Protein AF-A0A838DZI4-F1 (afdb_monomer)

Solvent-accessible surface area (backbone atoms only — not comparable to full-atom values): 20594 Å² total; per-residue (Å²): 76,39,41,30,38,40,32,29,62,56,14,40,39,56,74,72,47,33,48,39,33,42,36,39,71,96,59,41,34,38,38,40,37,38,82,97,44,80,75,44,76,45,81,45,95,64,87,62,48,40,52,80,73,45,68,93,47,74,68,30,67,63,47,34,78,58,47,61,82,42,31,46,39,81,50,46,47,38,35,28,50,74,47,80,46,75,44,57,50,98,85,65,49,77,34,30,42,37,38,37,37,38,62,38,35,30,81,88,79,46,58,51,88,63,68,49,73,48,74,47,67,38,90,96,25,61,68,53,33,47,53,52,50,55,52,43,50,73,70,68,54,82,87,72,82,76,52,72,67,54,46,43,27,64,77,64,67,50,65,79,66,46,70,70,71,65,65,42,50,85,52,66,52,73,42,35,24,38,60,48,52,41,54,36,46,49,49,29,49,51,48,23,57,71,21,44,60,40,36,52,68,62,60,33,72,60,27,48,48,48,25,49,50,25,44,51,48,46,48,49,52,47,65,73,28,65,45,22,41,23,66,56,50,41,49,56,50,46,52,52,45,49,50,57,55,52,62,52,40,65,36,51,53,38,46,51,52,64,72,44,37,67,68,71,37,65,87,47,58,69,70,61,42,57,71,44,46,68,55,54,53,51,46,61,66,48,35,60,60,36,40,53,55,37,26,52,51,58,74,24,71,68,41,50,50,51,54,52,56,49,53,49,39,67,76,41,67,74,76,42,59,70,64,23,93,46,16,77,39,38,23,48,61,58,49,49,58,47,50,55,51,37,49,49,52,37,53,56,53,55,70,68,60,58,96,88,55,55,70,66,58,56,52,50,44,53,51,42,49,50,53,39,49,49,50,46,50,38,64,58,48,102

Mean predicted aligned error: 7.27 Å

Structure (mmCIF, N/CA/C/O backbone):
data_AF-A0A838DZI4-F1
#
_entry.id   AF-A0A838DZI4-F1
#
loop_
_atom_site.group_PDB
_atom_site.id
_atom_site.type_symbol
_atom_site.label_atom_id
_atom_site.label_alt_id
_atom_site.label_comp_id
_atom_site.label_asym_id
_atom_site.label_entity_id
_atom_site.label_seq_id
_atom_site.pdbx_PDB_ins_code
_atom_site.Cartn_x
_atom_site.Cartn_y
_atom_site.Cartn_z
_atom_site.occupancy
_atom_site.B_iso_or_equiv
_atom_site.auth_seq_id
_atom_site.auth_comp_id
_atom_site.auth_asym_id
_atom_site.auth_atom_id
_atom_site.pdbx_PDB_model_num
ATOM 1 N N . MET A 1 1 ? -12.499 13.311 26.394 1.00 89.25 1 MET A N 1
ATOM 2 C CA . MET A 1 1 ? -12.564 12.079 25.591 1.00 89.25 1 MET A CA 1
ATOM 3 C C . MET A 1 1 ? -11.652 12.233 24.392 1.00 89.25 1 MET A C 1
ATOM 5 O O . MET A 1 1 ? -11.759 13.245 23.703 1.00 89.25 1 MET A O 1
ATOM 9 N N . THR A 1 2 ? -10.781 11.261 24.143 1.00 92.31 2 THR A N 1
ATOM 10 C CA . THR A 1 2 ? -9.953 11.207 22.931 1.00 92.31 2 THR A CA 1
ATOM 11 C C . THR A 1 2 ? -10.476 10.106 22.015 1.00 92.31 2 THR A C 1
ATOM 13 O O . THR A 1 2 ? -10.763 8.996 22.464 1.00 92.31 2 THR A O 1
ATOM 16 N N . ARG A 1 3 ? -10.619 10.412 20.725 1.00 92.94 3 ARG A N 1
ATOM 17 C CA . ARG A 1 3 ? -11.032 9.473 19.677 1.00 92.94 3 ARG A CA 1
ATOM 18 C C . ARG A 1 3 ? -9.962 9.425 18.596 1.00 92.94 3 ARG A C 1
ATOM 20 O O . ARG A 1 3 ? -9.537 10.470 18.108 1.00 92.94 3 ARG A O 1
ATOM 27 N N . VAL A 1 4 ? -9.570 8.219 18.201 1.00 93.25 4 VAL A N 1
ATOM 28 C CA . VAL A 1 4 ? -8.617 7.970 17.116 1.00 93.25 4 VAL A CA 1
ATOM 29 C C . VAL A 1 4 ? -9.298 7.132 16.043 1.00 93.25 4 VAL A C 1
ATOM 31 O O . VAL A 1 4 ? -9.830 6.063 16.339 1.00 93.25 4 VAL A O 1
ATOM 34 N N . ARG A 1 5 ? -9.278 7.588 14.788 1.00 92.81 5 ARG A N 1
ATOM 35 C CA . ARG A 1 5 ? -9.705 6.787 13.635 1.00 92.81 5 ARG A CA 1
ATOM 36 C C . ARG A 1 5 ? -8.557 5.872 13.233 1.00 92.81 5 ARG A C 1
ATOM 38 O O . ARG A 1 5 ? -7.473 6.363 12.923 1.00 92.81 5 ARG A O 1
ATOM 45 N N . LEU A 1 6 ? -8.822 4.571 13.208 1.00 94.31 6 LEU A N 1
ATOM 46 C CA . LEU A 1 6 ? -7.888 3.554 12.742 1.00 94.31 6 LEU A CA 1
ATOM 47 C C . LEU A 1 6 ? -8.343 3.007 11.385 1.00 94.31 6 LEU A C 1
ATOM 49 O O . LEU A 1 6 ? -9.522 2.699 11.198 1.00 94.31 6 LEU A O 1
ATOM 53 N N . ASP A 1 7 ? -7.407 2.855 10.455 1.00 94.25 7 ASP A N 1
ATOM 54 C CA . ASP A 1 7 ? -7.590 2.089 9.216 1.00 94.25 7 ASP A CA 1
ATOM 55 C C . ASP A 1 7 ? -6.233 1.565 8.732 1.00 94.25 7 ASP A C 1
ATOM 57 O O . ASP A 1 7 ? -5.187 1.930 9.267 1.00 94.25 7 ASP A O 1
ATOM 61 N N . THR A 1 8 ? -6.232 0.709 7.717 1.00 95.00 8 THR A N 1
ATOM 62 C CA . THR A 1 8 ? -4.999 0.324 7.038 1.00 95.00 8 THR A CA 1
ATOM 63 C C . THR A 1 8 ? -4.477 1.476 6.191 1.00 95.00 8 THR A C 1
ATOM 65 O O . THR A 1 8 ? -5.224 2.373 5.789 1.00 95.00 8 THR A O 1
ATOM 68 N N . PHE A 1 9 ? -3.185 1.436 5.860 1.00 92.56 9 PHE A N 1
ATOM 69 C CA . PHE A 1 9 ? -2.571 2.439 4.989 1.00 92.56 9 PHE A CA 1
ATOM 70 C C . PHE A 1 9 ? -3.328 2.633 3.673 1.00 92.56 9 PHE A C 1
ATOM 72 O O . PHE A 1 9 ? -3.424 3.752 3.201 1.00 92.56 9 PHE A O 1
ATOM 79 N N . ASP A 1 10 ? -3.895 1.577 3.097 1.00 90.62 10 ASP A N 1
ATOM 80 C CA . ASP A 1 10 ? -4.679 1.569 1.858 1.00 90.62 10 ASP A CA 1
ATOM 81 C C . ASP A 1 10 ? -6.205 1.699 2.071 1.00 90.62 10 ASP A C 1
ATOM 83 O O . ASP A 1 10 ? -6.964 1.623 1.106 1.00 90.62 10 ASP A O 1
ATOM 87 N N . GLY A 1 11 ? -6.663 1.940 3.306 1.00 92.06 11 GLY A N 1
ATOM 88 C CA . GLY A 1 11 ? -8.061 2.253 3.628 1.00 92.06 11 GLY A CA 1
ATOM 89 C C . GLY A 1 11 ? -9.031 1.072 3.504 1.00 92.06 11 GLY A C 1
ATOM 90 O O . GLY A 1 11 ? -10.166 1.253 3.045 1.00 92.06 11 GLY A O 1
ATOM 91 N N . ARG A 1 12 ? -8.602 -0.150 3.857 1.00 93.31 12 ARG A N 1
ATOM 92 C CA . ARG A 1 12 ? -9.392 -1.383 3.667 1.00 93.31 12 ARG A CA 1
ATOM 93 C C . ARG A 1 12 ? -10.692 -1.387 4.476 1.00 93.31 12 ARG A C 1
ATOM 95 O O . ARG A 1 12 ? -11.709 -1.861 3.966 1.00 93.31 12 ARG A O 1
ATOM 102 N N . LEU A 1 13 ? -10.717 -0.833 5.692 1.00 92.75 13 LEU A N 1
ATOM 103 C CA . LEU A 1 13 ? -11.945 -0.772 6.497 1.00 92.75 13 LEU A CA 1
ATOM 104 C C . LEU A 1 13 ? -12.952 0.191 5.883 1.00 92.75 13 LEU A C 1
ATOM 106 O O . LEU A 1 13 ? -14.113 -0.181 5.693 1.00 92.75 13 LEU A O 1
ATOM 110 N N . ARG A 1 14 ? -12.500 1.386 5.492 1.00 89.50 14 ARG A N 1
ATOM 111 C CA . ARG A 1 14 ? -13.326 2.346 4.760 1.00 89.50 14 ARG A CA 1
ATOM 112 C C . ARG A 1 14 ? -13.887 1.743 3.473 1.00 89.50 14 ARG A C 1
ATOM 114 O O . ARG A 1 14 ? -15.075 1.921 3.203 1.00 89.50 14 ARG A O 1
ATOM 121 N N . ALA A 1 15 ? -13.072 1.033 2.691 1.00 90.25 15 ALA A N 1
ATOM 122 C CA . ALA A 1 15 ? -13.515 0.363 1.464 1.00 90.25 15 ALA A CA 1
ATOM 123 C C . ALA A 1 15 ? -14.597 -0.699 1.736 1.00 90.25 15 ALA A C 1
ATOM 125 O O . ALA A 1 15 ? -15.528 -0.845 0.945 1.00 90.25 15 ALA A O 1
ATOM 126 N N . ALA A 1 16 ? -14.530 -1.374 2.887 1.00 90.69 16 ALA A N 1
ATOM 127 C CA . ALA A 1 16 ? -15.556 -2.298 3.367 1.00 90.69 16 ALA A CA 1
ATOM 128 C C . ALA A 1 16 ? -16.782 -1.604 4.006 1.00 90.69 16 ALA A C 1
ATOM 130 O O . ALA A 1 16 ? -17.678 -2.279 4.513 1.00 90.69 16 ALA A O 1
ATOM 131 N N . GLY A 1 17 ? -16.842 -0.266 4.017 1.00 88.94 17 GLY A N 1
ATOM 132 C CA . GLY A 1 17 ? -17.921 0.498 4.652 1.00 88.94 17 GLY A CA 1
ATOM 133 C C . GLY A 1 17 ? -17.912 0.439 6.184 1.00 88.94 17 GLY A C 1
ATOM 134 O O . GLY A 1 17 ? -18.934 0.731 6.818 1.00 88.94 17 GLY A O 1
ATOM 135 N N . LEU A 1 18 ? -16.779 0.049 6.774 1.00 90.81 18 LEU A N 1
ATOM 136 C CA . LEU A 1 18 ? -16.550 -0.023 8.211 1.00 90.81 18 LEU A CA 1
ATOM 137 C C . LEU A 1 18 ? -15.677 1.141 8.693 1.00 90.81 18 LEU A C 1
ATOM 139 O O . LEU A 1 18 ? -14.931 1.759 7.939 1.00 90.81 18 LEU A O 1
ATOM 143 N N . ARG A 1 19 ? -15.782 1.432 9.986 1.00 90.75 19 ARG A N 1
ATOM 144 C CA . ARG A 1 19 ? -15.007 2.432 10.714 1.00 90.75 19 ARG A CA 1
ATOM 145 C C . ARG A 1 19 ? -14.561 1.810 12.025 1.00 90.75 19 ARG A C 1
ATOM 147 O O . ARG A 1 19 ? -15.404 1.319 12.780 1.00 90.75 19 ARG A O 1
ATOM 154 N N . LEU A 1 20 ? -13.256 1.824 12.266 1.00 94.19 20 LEU A N 1
ATOM 155 C CA . LEU A 1 20 ? -12.664 1.411 13.528 1.00 94.19 20 LEU A CA 1
ATOM 156 C C . LEU A 1 20 ? -12.204 2.654 14.284 1.00 94.19 20 LEU A C 1
ATOM 158 O O . LEU A 1 20 ? -11.467 3.484 13.756 1.00 94.19 20 LEU A O 1
ATOM 162 N N . GLU A 1 21 ? -12.657 2.785 15.520 1.00 94.19 21 GLU A N 1
ATOM 163 C CA . GLU A 1 21 ? -12.278 3.878 16.403 1.00 94.19 21 GLU A CA 1
ATOM 164 C C . GLU A 1 21 ? -11.645 3.325 17.665 1.00 94.19 21 GLU A C 1
ATOM 166 O O . GLU A 1 21 ? -12.178 2.394 18.262 1.00 94.19 21 GLU A O 1
ATOM 171 N N . LEU A 1 22 ? -10.548 3.935 18.092 1.00 95.44 22 LEU A N 1
ATOM 172 C CA . LEU A 1 22 ? -10.031 3.784 19.440 1.00 95.44 22 LEU A CA 1
ATOM 173 C C . LEU A 1 22 ? -10.534 4.956 20.279 1.00 95.44 22 LEU A C 1
ATOM 175 O O . LEU A 1 22 ? -10.418 6.118 19.884 1.00 95.44 22 LEU A O 1
ATOM 179 N N . ARG A 1 23 ? -11.122 4.645 21.423 1.00 93.94 23 ARG A N 1
ATOM 180 C CA . ARG A 1 23 ? -11.757 5.5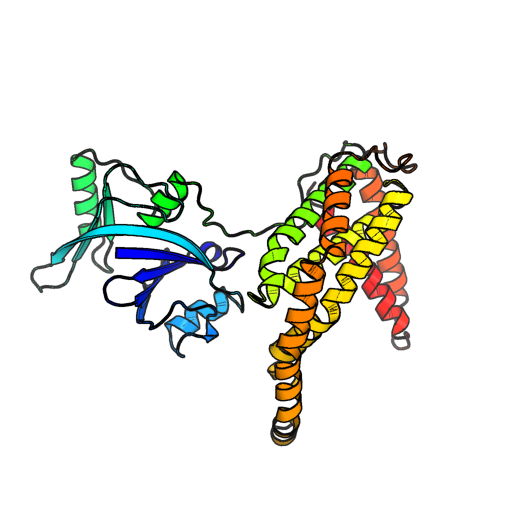89 22.332 1.00 93.94 23 ARG A CA 1
ATOM 181 C C . ARG A 1 23 ? -11.044 5.542 23.670 1.00 93.94 23 ARG A C 1
ATOM 183 O O . ARG A 1 23 ? -10.905 4.467 24.238 1.00 93.94 23 ARG A O 1
ATOM 190 N N . GLN A 1 24 ? -10.604 6.701 24.146 1.00 92.12 24 GLN A N 1
ATOM 191 C CA . GLN A 1 24 ? -9.893 6.843 25.409 1.00 92.12 24 GLN A CA 1
ATOM 192 C C . GLN A 1 24 ? -10.590 7.878 26.297 1.00 92.12 24 GLN A C 1
ATOM 194 O O . GLN A 1 24 ? -10.526 9.090 26.044 1.00 92.12 24 GLN A O 1
ATOM 199 N N . ALA A 1 25 ? -11.260 7.368 27.329 1.00 86.44 25 ALA A N 1
ATOM 200 C CA . ALA A 1 25 ? -11.717 8.128 28.489 1.00 86.44 25 ALA A CA 1
ATOM 201 C C . ALA A 1 25 ? -10.841 7.714 29.682 1.00 86.44 25 ALA A C 1
ATOM 203 O O . ALA A 1 25 ? -9.644 7.995 29.663 1.00 86.44 25 ALA A O 1
ATOM 204 N N . ASP A 1 26 ? -11.421 7.009 30.654 1.00 87.56 26 ASP A N 1
ATOM 205 C CA . ASP A 1 26 ? -10.689 6.343 31.735 1.00 87.56 26 ASP A CA 1
ATOM 206 C C . ASP A 1 26 ? -10.115 4.998 31.258 1.00 87.56 26 ASP A C 1
ATOM 208 O O . ASP A 1 26 ? -8.954 4.687 31.514 1.00 87.56 26 ASP A O 1
ATOM 212 N N . ASP A 1 27 ? -10.910 4.258 30.478 1.00 92.06 27 ASP A N 1
ATOM 213 C CA . ASP A 1 27 ? -10.523 3.013 29.818 1.00 92.06 27 ASP A CA 1
ATOM 214 C C . ASP A 1 27 ? -10.295 3.219 28.313 1.00 92.06 27 ASP A C 1
ATOM 216 O O . ASP A 1 27 ? -10.767 4.192 27.704 1.00 92.06 27 ASP A O 1
ATOM 220 N N . LEU A 1 28 ? -9.584 2.264 27.708 1.00 94.62 28 LEU A N 1
ATOM 221 C CA . LEU A 1 28 ? -9.330 2.209 26.276 1.00 94.62 28 LEU A CA 1
ATOM 222 C C . LEU A 1 28 ? -10.250 1.166 25.617 1.00 94.62 28 LEU A C 1
ATOM 224 O O . LEU A 1 28 ? -10.263 -0.010 25.979 1.00 94.62 28 LEU A O 1
ATOM 228 N N . GLU A 1 29 ? -11.034 1.595 24.632 1.00 96.19 29 GLU A N 1
ATOM 229 C CA . GLU A 1 29 ? -12.007 0.741 23.945 1.00 96.19 29 GLU A CA 1
ATOM 230 C C . GLU A 1 29 ? -11.883 0.878 22.426 1.00 96.19 29 GLU A C 1
ATOM 232 O O . GLU A 1 29 ? -11.780 1.980 21.886 1.00 96.19 29 GLU A O 1
ATOM 237 N N . LEU A 1 30 ? -11.951 -0.248 21.716 1.00 96.69 30 LEU A N 1
ATOM 238 C CA . LEU A 1 30 ? -12.134 -0.281 20.271 1.00 96.69 30 LEU A CA 1
ATOM 239 C C . LEU A 1 30 ? -13.610 -0.374 19.916 1.00 96.69 30 LEU A C 1
ATOM 241 O O . LEU A 1 30 ? -14.330 -1.238 20.416 1.00 96.69 30 LEU A O 1
ATOM 245 N N . ILE A 1 31 ? -14.038 0.446 18.964 1.00 93.88 31 ILE A N 1
ATOM 246 C CA . ILE A 1 31 ? -15.387 0.427 18.408 1.00 93.88 31 ILE A CA 1
ATOM 247 C C . ILE A 1 31 ? -15.310 0.185 16.909 1.00 93.88 31 ILE A C 1
ATOM 249 O O . ILE A 1 31 ? -14.756 0.992 16.169 1.00 93.88 31 ILE A O 1
ATOM 253 N N . LEU A 1 32 ? -15.923 -0.906 16.454 1.00 92.88 32 LEU A N 1
ATOM 254 C CA . LEU A 1 32 ? -16.096 -1.212 15.038 1.00 92.88 32 LEU A CA 1
ATOM 255 C C . LEU A 1 32 ? -17.561 -0.998 14.646 1.00 92.88 32 LEU A C 1
ATOM 257 O O . LEU A 1 32 ? -18.457 -1.708 15.111 1.00 92.88 32 LEU A O 1
ATOM 261 N N . ALA A 1 33 ? -17.809 -0.038 13.762 1.00 88.06 33 ALA A N 1
ATOM 262 C CA . ALA A 1 33 ? -19.141 0.315 13.273 1.00 88.06 33 ALA A CA 1
ATOM 263 C C . ALA A 1 33 ? -19.148 0.461 11.744 1.00 88.06 33 ALA A C 1
ATOM 265 O O . ALA A 1 33 ? -18.099 0.541 11.120 1.00 88.06 33 ALA A O 1
ATOM 266 N N . GLY A 1 34 ? -20.320 0.486 11.112 1.00 82.56 34 GLY A N 1
ATOM 267 C CA . GLY A 1 34 ? -20.433 0.663 9.661 1.00 82.56 34 GLY A CA 1
ATOM 268 C C . GLY A 1 34 ? -21.880 0.638 9.183 1.00 82.56 34 GLY A C 1
ATOM 269 O O . GLY A 1 34 ? -22.777 0.233 9.927 1.00 82.56 34 GLY A O 1
ATOM 270 N N . ARG A 1 35 ? -22.134 1.077 7.945 1.00 66.75 35 ARG A N 1
ATOM 271 C CA . ARG A 1 35 ? -23.496 1.054 7.380 1.00 66.75 35 ARG A CA 1
ATOM 272 C C . ARG A 1 35 ? -23.994 -0.388 7.278 1.00 66.75 35 ARG A C 1
ATOM 274 O O . ARG A 1 35 ? -23.355 -1.217 6.645 1.00 66.75 35 ARG A O 1
ATOM 281 N N . GLY A 1 36 ? -25.141 -0.673 7.898 1.00 65.81 36 GLY A N 1
ATOM 282 C CA . GLY A 1 36 ? -25.747 -2.011 7.889 1.00 65.81 36 GLY A CA 1
ATOM 283 C C . GLY A 1 36 ? -24.989 -3.058 8.711 1.00 65.81 36 GLY A C 1
ATOM 284 O O . GLY A 1 36 ? -25.343 -4.232 8.666 1.00 65.81 36 GLY A O 1
ATOM 285 N N . ALA A 1 37 ? -23.968 -2.651 9.468 1.00 73.69 37 ALA A N 1
ATOM 286 C CA . ALA A 1 37 ? -23.131 -3.559 10.229 1.00 73.69 37 ALA A CA 1
ATOM 287 C C . ALA A 1 37 ? -23.395 -3.402 11.732 1.00 73.69 37 ALA A C 1
ATOM 289 O O . ALA A 1 37 ? -23.464 -2.286 12.246 1.00 73.69 37 ALA A O 1
ATOM 290 N N . VAL A 1 38 ? -23.523 -4.522 12.451 1.00 77.81 38 VAL A N 1
ATOM 291 C CA . VAL A 1 38 ? -23.731 -4.512 13.908 1.00 77.81 38 VAL A CA 1
ATOM 292 C C . VAL A 1 38 ? -22.536 -3.832 14.578 1.00 77.81 38 VAL A C 1
ATOM 294 O O . VAL A 1 38 ? -21.389 -4.166 14.277 1.00 77.81 38 VAL A O 1
ATOM 297 N N . ARG A 1 39 ? -22.781 -2.864 15.463 1.00 85.62 39 ARG A N 1
ATOM 298 C CA . ARG A 1 39 ? -21.719 -2.217 16.245 1.00 85.62 39 ARG A CA 1
ATOM 299 C C . ARG A 1 39 ? -21.071 -3.253 17.162 1.00 85.62 39 ARG A C 1
ATOM 301 O O . ARG A 1 39 ? -21.776 -3.975 17.859 1.00 85.62 39 ARG A O 1
ATOM 308 N N . ALA A 1 40 ? -19.747 -3.324 17.150 1.00 89.38 40 ALA A N 1
ATOM 309 C CA . ALA A 1 40 ? -18.972 -4.166 18.051 1.00 89.38 40 ALA A CA 1
ATOM 310 C C . ALA A 1 40 ? -18.046 -3.293 18.898 1.00 89.38 40 ALA A C 1
ATOM 312 O O . ALA A 1 40 ? -17.542 -2.276 18.417 1.00 89.38 40 ALA A O 1
ATOM 313 N N . GLN A 1 41 ? -17.838 -3.703 20.143 1.00 93.31 41 GLN A N 1
ATOM 314 C CA . GLN A 1 41 ? -16.976 -3.032 21.106 1.00 93.31 41 GLN A CA 1
ATOM 315 C C . GLN A 1 41 ? -16.032 -4.053 21.733 1.00 93.31 41 GLN A C 1
ATOM 317 O O . GLN A 1 41 ? -16.415 -5.211 21.921 1.00 93.31 41 GLN A O 1
ATOM 322 N N . LEU A 1 42 ? -14.804 -3.636 22.014 1.00 95.75 42 LEU A N 1
ATOM 323 C CA . LEU A 1 42 ? -13.794 -4.468 22.651 1.00 95.75 42 LEU A CA 1
ATOM 324 C C . LEU A 1 42 ? -12.912 -3.595 23.554 1.00 95.75 42 LEU A C 1
ATOM 326 O O . LEU A 1 42 ? -12.175 -2.757 23.028 1.00 95.75 42 LEU A O 1
ATOM 330 N N . PRO A 1 43 ? -12.947 -3.794 24.881 1.00 96.12 43 PRO A N 1
ATOM 331 C CA . PRO A 1 43 ? -11.964 -3.208 25.782 1.00 96.12 43 PRO A CA 1
ATOM 332 C C . PRO A 1 43 ? -10.564 -3.712 25.434 1.00 96.12 43 PRO A C 1
ATOM 334 O O . PRO A 1 43 ? -10.374 -4.904 25.177 1.00 96.12 43 PRO A O 1
ATOM 337 N N . VAL A 1 44 ? -9.590 -2.810 25.429 1.00 95.56 44 VAL A N 1
ATOM 338 C CA . VAL A 1 44 ? -8.184 -3.119 25.156 1.00 95.56 44 VAL A CA 1
ATOM 339 C C . VAL A 1 44 ? -7.293 -2.412 26.168 1.00 95.56 44 VAL A C 1
ATOM 341 O O . VAL A 1 44 ? -7.676 -1.406 26.749 1.00 95.56 44 VAL A O 1
ATOM 344 N N . THR A 1 45 ? -6.094 -2.935 26.397 1.00 93.50 45 THR A N 1
ATOM 345 C CA . THR A 1 45 ? -5.105 -2.303 27.286 1.00 93.50 45 THR A CA 1
ATOM 346 C C . THR A 1 45 ? -4.177 -1.356 26.537 1.00 93.50 45 THR A C 1
ATOM 348 O O . THR A 1 45 ? -3.632 -0.428 27.125 1.00 93.50 45 THR A O 1
ATOM 351 N N . GLU A 1 46 ? -4.005 -1.581 25.235 1.00 93.62 46 GLU A N 1
ATOM 352 C CA . GLU A 1 46 ? -3.152 -0.789 24.360 1.00 93.62 46 GLU A CA 1
ATOM 353 C C . GLU A 1 46 ? -3.738 -0.710 22.938 1.00 93.62 46 GLU A C 1
ATOM 355 O O . GLU A 1 46 ? -4.556 -1.557 22.557 1.00 93.62 46 GLU A O 1
ATOM 360 N N . PRO A 1 47 ? -3.367 0.311 22.145 1.00 93.31 47 PRO A N 1
ATOM 361 C CA . PRO A 1 47 ? -3.773 0.407 20.746 1.00 93.31 47 PRO A CA 1
ATOM 362 C C . PRO A 1 47 ? -3.239 -0.792 19.939 1.00 93.31 47 PRO A C 1
ATOM 364 O O . PRO A 1 47 ? -2.026 -1.010 19.932 1.00 93.31 47 PRO A O 1
ATOM 367 N N . PRO A 1 48 ? -4.087 -1.551 19.220 1.00 94.25 48 PRO A N 1
ATOM 368 C CA . PRO A 1 48 ? -3.606 -2.659 18.403 1.00 94.25 48 PRO A CA 1
ATOM 369 C C . PRO A 1 48 ? -2.861 -2.134 17.177 1.00 94.25 48 PRO A C 1
ATOM 371 O O . PRO A 1 48 ? -3.336 -1.217 16.500 1.00 94.25 48 PRO A O 1
ATOM 374 N N . ARG A 1 49 ? -1.745 -2.772 16.832 1.00 94.19 49 ARG A N 1
ATOM 375 C CA . ARG A 1 49 ? -1.053 -2.509 15.568 1.00 94.19 49 ARG A CA 1
ATOM 376 C C . ARG A 1 49 ? -1.532 -3.464 14.484 1.00 94.19 49 ARG A C 1
ATOM 378 O O . ARG A 1 49 ? -1.788 -3.036 13.366 1.00 94.19 49 ARG A O 1
ATOM 385 N N . LEU A 1 50 ? -1.684 -4.742 14.801 1.00 94.56 50 LEU A N 1
ATOM 386 C CA . LEU A 1 50 ? -2.180 -5.783 13.909 1.00 94.56 50 LEU A CA 1
ATOM 387 C C . LEU A 1 50 ? -3.481 -6.367 14.460 1.00 94.56 50 LEU A C 1
ATOM 389 O O . LEU A 1 50 ? -3.703 -6.436 15.667 1.00 94.56 50 LEU A O 1
ATOM 393 N N . ALA A 1 51 ? -4.326 -6.905 13.578 1.00 94.44 51 ALA A N 1
ATOM 394 C CA . ALA A 1 51 ? -5.489 -7.674 14.029 1.00 94.44 51 ALA A CA 1
ATOM 395 C C . ALA A 1 51 ? -5.093 -8.921 14.846 1.00 94.44 51 ALA A C 1
ATOM 397 O O . ALA A 1 51 ? -5.911 -9.439 15.604 1.00 94.44 51 ALA A O 1
ATOM 398 N N . ALA A 1 52 ? -3.855 -9.406 14.693 1.00 91.88 52 ALA A N 1
ATOM 399 C CA . ALA A 1 52 ? -3.315 -10.525 15.455 1.00 91.88 52 ALA A CA 1
ATOM 400 C C . ALA A 1 52 ? -3.045 -10.195 16.934 1.00 91.88 52 ALA A C 1
ATOM 402 O O . ALA A 1 52 ? -3.092 -11.116 17.749 1.00 91.88 52 ALA A O 1
ATOM 403 N N . ASP A 1 53 ? -2.849 -8.914 17.267 1.00 93.44 53 ASP A N 1
ATOM 404 C CA . ASP A 1 53 ? -2.636 -8.427 18.639 1.00 93.44 53 ASP A CA 1
ATOM 405 C C . ASP A 1 53 ? -3.928 -8.509 19.467 1.00 93.44 53 ASP A C 1
ATOM 407 O O . ASP A 1 53 ? -3.912 -8.507 20.695 1.00 93.44 53 ASP A O 1
ATOM 411 N N . LEU A 1 54 ? -5.076 -8.599 18.790 1.00 95.06 54 LEU A N 1
ATOM 412 C CA . LEU A 1 54 ? -6.374 -8.719 19.434 1.00 95.06 54 LEU A CA 1
ATOM 413 C C . LEU A 1 54 ? -6.627 -10.155 19.922 1.00 95.06 54 LEU A C 1
ATOM 415 O O . LEU A 1 54 ? -6.261 -11.126 19.238 1.00 95.06 54 LEU A O 1
ATOM 419 N N . PRO A 1 55 ? -7.343 -10.320 21.052 1.00 94.56 55 PRO A N 1
ATOM 420 C CA . PRO A 1 55 ? -7.747 -11.634 21.530 1.00 94.56 55 PRO A CA 1
ATOM 421 C C . PRO A 1 55 ? -8.592 -12.367 20.482 1.00 94.56 55 PRO A C 1
ATOM 423 O O . PRO A 1 55 ? -9.363 -11.766 19.723 1.00 94.56 55 PRO A O 1
ATOM 426 N N . ALA A 1 56 ? -8.454 -13.693 20.442 1.00 94.62 56 ALA A N 1
ATOM 427 C CA . ALA A 1 56 ? -9.298 -14.531 19.604 1.00 94.62 56 ALA A CA 1
ATOM 428 C C . ALA A 1 56 ? -10.773 -14.338 19.991 1.00 94.62 56 ALA A C 1
ATOM 430 O O . ALA A 1 56 ? -11.142 -14.418 21.161 1.00 94.62 56 ALA A O 1
ATOM 431 N N . GLY A 1 57 ? -11.623 -14.069 19.001 1.00 94.31 57 GLY A N 1
ATOM 432 C CA . GLY A 1 57 ? -13.041 -13.829 19.234 1.00 94.31 57 GLY A CA 1
ATOM 433 C C . GLY A 1 57 ? -13.738 -13.151 18.055 1.00 94.31 57 GLY A C 1
ATOM 434 O O . GLY A 1 57 ? -13.102 -12.873 17.034 1.00 94.31 57 GLY A O 1
ATOM 435 N N . PRO A 1 58 ? -15.043 -12.850 18.188 1.00 93.06 58 PRO A N 1
ATOM 436 C CA . PRO A 1 58 ? -15.857 -12.306 17.100 1.00 93.06 58 PRO A CA 1
ATOM 437 C C . PRO A 1 58 ? -15.337 -10.977 16.541 1.00 93.06 58 PRO A C 1
ATOM 439 O O . PRO A 1 58 ? -15.415 -10.744 15.336 1.00 93.06 58 PRO A O 1
ATOM 442 N N . PHE A 1 59 ? -14.776 -10.116 17.400 1.00 95.19 59 PHE A N 1
ATOM 443 C CA . PHE A 1 59 ? -14.219 -8.827 16.983 1.00 95.19 59 PHE A CA 1
ATOM 444 C C . PHE A 1 59 ? -13.026 -9.023 16.035 1.00 95.19 59 PHE A C 1
ATOM 446 O O . PHE A 1 59 ? -13.045 -8.529 14.907 1.00 95.19 59 PHE A O 1
ATOM 453 N N . ARG A 1 60 ? -12.027 -9.818 16.450 1.00 95.69 60 ARG A N 1
ATOM 454 C CA . ARG A 1 60 ? -10.867 -10.164 15.616 1.00 95.69 60 ARG A CA 1
ATOM 455 C C . ARG A 1 60 ? -11.275 -10.922 14.356 1.00 95.69 60 ARG A C 1
ATOM 457 O O . ARG A 1 60 ? -10.789 -10.590 13.283 1.00 95.69 60 ARG A O 1
ATOM 464 N N . ALA A 1 61 ? -12.178 -11.897 14.464 1.00 94.50 61 ALA A N 1
ATOM 465 C CA . ALA A 1 61 ? -12.636 -12.699 13.326 1.00 94.50 61 ALA A CA 1
ATOM 466 C C . ALA A 1 61 ? -13.312 -11.853 12.236 1.00 94.50 61 ALA A C 1
ATOM 468 O O . ALA A 1 61 ? -13.227 -12.182 11.057 1.00 94.50 61 ALA A O 1
ATOM 469 N N . ARG A 1 62 ? -13.955 -10.745 12.619 1.00 93.56 62 ARG A N 1
ATOM 470 C CA . ARG A 1 62 ? -14.537 -9.787 11.677 1.00 93.56 62 ARG A CA 1
ATOM 471 C C . ARG A 1 62 ? -13.508 -8.821 11.091 1.00 93.56 62 ARG A C 1
ATOM 473 O O . ARG A 1 62 ? -13.637 -8.446 9.932 1.00 93.56 62 ARG A O 1
ATOM 480 N N . LEU A 1 63 ? -12.524 -8.394 11.883 1.00 94.94 63 LEU A N 1
ATOM 481 C CA . LEU A 1 63 ? -11.528 -7.404 11.470 1.00 94.94 63 LEU A CA 1
ATOM 482 C C . LEU A 1 63 ? -10.418 -8.008 10.597 1.00 94.94 63 LEU A C 1
ATOM 484 O O . LEU A 1 63 ? -10.071 -7.443 9.562 1.00 94.94 63 LEU A O 1
ATOM 488 N N . ALA A 1 64 ? -9.873 -9.154 11.012 1.00 95.38 64 ALA A N 1
ATOM 489 C CA . ALA A 1 64 ? -8.675 -9.753 10.428 1.00 95.38 64 ALA A CA 1
ATOM 490 C C . ALA A 1 64 ? -8.784 -10.033 8.916 1.00 95.38 64 ALA A C 1
ATOM 492 O O . ALA A 1 64 ? -7.848 -9.667 8.211 1.00 95.38 64 ALA A O 1
ATOM 493 N N . PRO A 1 65 ? -9.897 -10.581 8.379 1.00 95.44 65 PRO A N 1
ATOM 494 C CA . PRO A 1 65 ? -10.016 -10.831 6.940 1.00 95.44 65 PRO A CA 1
ATOM 495 C C . PRO A 1 65 ? -10.085 -9.557 6.092 1.00 95.44 65 PRO A C 1
ATOM 497 O O . PRO A 1 65 ? -9.831 -9.609 4.896 1.00 95.44 65 PRO A O 1
ATOM 500 N N . ILE A 1 66 ? -10.474 -8.424 6.688 1.00 95.44 66 ILE A N 1
ATOM 501 C CA . ILE A 1 66 ? -10.615 -7.151 5.971 1.00 95.44 66 ILE A CA 1
ATOM 502 C C . ILE A 1 66 ? -9.268 -6.441 5.902 1.00 95.44 66 ILE A C 1
ATOM 504 O O . ILE A 1 66 ? -8.897 -5.925 4.852 1.00 95.44 66 ILE A O 1
ATOM 508 N N . VAL A 1 67 ? -8.534 -6.408 7.018 1.00 95.06 67 VAL A N 1
ATOM 509 C CA . VAL A 1 67 ? -7.207 -5.781 7.049 1.00 95.06 67 VAL A CA 1
ATOM 510 C C . VAL A 1 67 ? -6.147 -6.671 6.406 1.00 95.06 67 VAL A C 1
ATOM 512 O O . VAL A 1 67 ? -5.209 -6.137 5.828 1.00 95.06 67 VAL A O 1
ATOM 515 N N . ASP A 1 68 ? -6.322 -7.997 6.452 1.00 93.81 68 ASP A N 1
ATOM 516 C CA . ASP A 1 68 ? -5.501 -9.010 5.774 1.00 93.81 68 ASP A CA 1
ATOM 517 C C . ASP A 1 68 ? -3.992 -8.739 5.924 1.00 93.81 68 ASP A C 1
ATOM 519 O O . ASP A 1 68 ? -3.285 -8.376 4.990 1.00 93.81 68 ASP A O 1
ATOM 523 N N . GLY A 1 69 ? -3.531 -8.804 7.178 1.00 91.38 69 GLY A N 1
ATOM 524 C CA . GLY A 1 69 ? -2.125 -8.627 7.554 1.00 91.38 69 GLY A CA 1
ATOM 525 C C . GLY A 1 69 ? -1.623 -7.180 7.624 1.00 91.38 69 GLY A C 1
ATOM 526 O O . GLY A 1 69 ? -0.551 -6.953 8.184 1.00 91.38 69 GLY A O 1
ATOM 527 N N . ARG A 1 70 ? -2.384 -6.197 7.127 1.00 95.44 70 ARG A N 1
ATOM 528 C CA . ARG A 1 70 ? -2.008 -4.776 7.202 1.00 95.44 70 ARG A CA 1
ATOM 529 C C . ARG A 1 70 ? -2.119 -4.219 8.613 1.00 95.44 70 ARG A C 1
ATOM 531 O O . ARG A 1 70 ? -3.043 -4.559 9.358 1.00 95.44 70 ARG A O 1
ATOM 538 N N . ALA A 1 71 ? -1.209 -3.305 8.939 1.00 96.25 71 ALA A N 1
ATOM 539 C CA . ALA A 1 71 ? -1.250 -2.580 10.196 1.00 96.25 71 ALA A CA 1
ATOM 540 C C . ALA A 1 71 ? -2.405 -1.574 10.243 1.00 96.25 71 ALA A C 1
ATOM 542 O O . ALA A 1 71 ? -2.755 -0.945 9.243 1.00 96.25 71 ALA A O 1
ATOM 543 N N . LEU A 1 72 ? -2.969 -1.408 11.435 1.00 96.06 72 LEU A N 1
ATOM 544 C CA . LEU A 1 72 ? -3.917 -0.363 11.786 1.00 96.06 72 LEU A CA 1
ATOM 545 C C . LEU A 1 72 ? -3.134 0.901 12.138 1.00 96.06 72 LEU A C 1
ATOM 547 O O . LEU A 1 72 ? -2.365 0.923 13.097 1.00 96.06 72 LEU A O 1
ATOM 551 N N . LEU A 1 73 ? -3.333 1.953 11.354 1.00 94.00 73 LEU A N 1
ATOM 552 C CA . LEU A 1 73 ? -2.660 3.232 11.517 1.00 94.00 73 LEU A CA 1
ATOM 553 C C . LEU A 1 73 ? -3.614 4.276 12.103 1.00 94.00 73 LEU A C 1
ATOM 555 O O . LEU A 1 73 ? -4.774 4.342 11.683 1.00 94.00 73 LEU A O 1
ATOM 559 N N . PRO A 1 74 ? -3.137 5.127 13.027 1.00 92.31 74 PRO A N 1
ATOM 560 C CA . PRO A 1 74 ? -3.889 6.290 13.468 1.00 92.31 74 PRO A CA 1
ATOM 561 C C . PRO A 1 74 ? -3.955 7.311 12.331 1.00 92.31 74 PRO A C 1
ATOM 563 O O . PRO A 1 74 ? -2.949 7.911 11.964 1.00 92.31 74 PRO A O 1
ATOM 566 N N . LEU A 1 75 ? -5.143 7.498 11.759 1.00 88.56 75 LEU A N 1
ATOM 567 C CA . LEU A 1 75 ? -5.357 8.442 10.660 1.00 88.56 75 LEU A CA 1
ATOM 568 C C . LEU A 1 75 ? -5.693 9.843 11.164 1.00 88.56 75 LEU A C 1
ATOM 570 O O . LEU A 1 75 ? -5.231 10.835 10.610 1.00 88.56 75 LEU A O 1
ATOM 574 N N . VAL A 1 76 ? -6.535 9.923 12.194 1.00 88.25 76 VAL A N 1
ATOM 575 C CA . VAL A 1 76 ? -7.008 11.185 12.772 1.00 88.25 76 VAL A CA 1
ATOM 576 C C . VAL A 1 76 ? -7.217 10.987 14.258 1.00 88.25 76 VAL A C 1
ATOM 578 O O . VAL A 1 76 ? -7.910 10.050 14.653 1.00 88.25 76 VAL A O 1
ATOM 581 N N . THR A 1 77 ? -6.685 11.902 15.061 1.00 90.88 77 THR A N 1
ATOM 582 C CA . THR A 1 77 ? -6.931 11.956 16.502 1.00 90.88 77 THR A CA 1
ATOM 583 C C . THR A 1 77 ? -7.614 13.265 16.845 1.00 90.88 77 THR A C 1
ATOM 585 O O . THR A 1 77 ? -7.093 14.332 16.515 1.00 90.88 77 THR A O 1
ATOM 588 N N . ALA A 1 78 ? -8.753 13.185 17.529 1.00 91.06 78 ALA A N 1
ATOM 589 C CA . ALA A 1 78 ? -9.446 14.346 18.065 1.00 91.06 78 ALA A CA 1
ATOM 590 C C . ALA A 1 78 ? -9.726 14.181 19.559 1.00 91.06 78 ALA A C 1
ATOM 592 O O . ALA A 1 78 ? -10.104 13.101 20.022 1.00 91.06 78 ALA A O 1
ATOM 593 N N . ALA A 1 79 ? -9.578 15.270 20.301 1.00 91.31 79 ALA A N 1
ATOM 594 C CA . ALA A 1 79 ? -9.987 15.381 21.690 1.00 91.31 79 ALA A CA 1
ATOM 595 C C . ALA A 1 79 ? -11.221 16.283 21.785 1.00 91.31 79 ALA A C 1
ATOM 597 O O . ALA A 1 79 ? -11.320 17.283 21.082 1.00 91.31 79 ALA A O 1
ATOM 598 N N . SER A 1 80 ? -12.177 15.921 22.638 1.00 91.88 80 SER A N 1
ATOM 599 C CA . SER A 1 80 ? -13.339 16.765 22.932 1.00 91.88 80 SER A CA 1
ATOM 600 C C . SER A 1 80 ? -13.858 16.541 24.350 1.00 91.88 80 SER A C 1
ATOM 602 O O . SER A 1 80 ? -13.599 15.503 24.980 1.00 91.88 80 SER A O 1
ATOM 604 N N . ARG A 1 81 ? -14.599 17.524 24.869 1.00 91.81 81 ARG A N 1
ATOM 605 C CA . ARG A 1 81 ? -15.447 17.345 26.052 1.00 91.81 81 ARG A CA 1
ATOM 606 C C . ARG A 1 81 ? -16.792 16.795 25.598 1.00 91.81 81 ARG A C 1
ATOM 608 O O . ARG A 1 81 ? -17.414 17.368 24.711 1.00 91.81 81 ARG A O 1
ATOM 615 N N . GLU A 1 82 ? -17.211 15.684 26.194 1.00 92.19 82 GLU A N 1
ATOM 616 C CA . GLU A 1 82 ? -18.429 14.976 25.800 1.00 92.19 82 GLU A CA 1
ATOM 617 C C . GLU A 1 82 ? -19.491 15.060 26.892 1.00 92.19 82 GLU A C 1
ATOM 619 O O . GLU A 1 82 ? -19.208 14.806 28.062 1.00 92.19 82 GLU A O 1
ATOM 624 N N . THR A 1 83 ? -20.724 15.369 26.494 1.00 93.25 83 THR A N 1
ATOM 625 C CA . THR A 1 83 ? -21.909 15.261 27.350 1.00 93.25 83 THR A CA 1
ATOM 626 C C . THR A 1 83 ? -22.893 14.284 26.718 1.00 93.25 83 THR A C 1
ATOM 628 O O . THR A 1 83 ? -23.425 14.544 25.639 1.00 93.25 83 THR A O 1
ATOM 631 N N . LEU A 1 84 ? -23.144 13.160 27.394 1.00 92.06 84 LEU A N 1
ATOM 632 C CA . LEU A 1 84 ? -24.054 12.112 26.933 1.00 92.06 84 LEU A CA 1
ATOM 633 C C . LEU A 1 84 ? -25.461 12.308 27.510 1.00 92.06 84 LEU A C 1
ATOM 635 O O . LEU A 1 84 ? -25.658 12.308 28.724 1.00 92.06 84 LEU A O 1
ATOM 639 N N . ALA A 1 85 ? -26.455 12.377 26.632 1.00 92.12 85 ALA A N 1
ATOM 640 C CA . ALA A 1 85 ? -27.869 12.320 26.968 1.00 92.12 85 ALA A CA 1
ATOM 641 C C . ALA A 1 85 ? -28.469 10.984 26.508 1.00 92.12 85 ALA A C 1
ATOM 643 O O . ALA A 1 85 ? -28.344 10.593 25.347 1.00 92.12 85 ALA A O 1
ATOM 644 N N . ILE A 1 86 ? -29.164 10.288 27.413 1.00 91.44 86 ILE A N 1
ATOM 645 C CA . ILE A 1 86 ? -29.813 9.002 27.128 1.00 91.44 86 ILE A CA 1
ATOM 646 C C . ILE A 1 86 ? -31.312 9.142 27.361 1.00 91.44 86 ILE A C 1
ATOM 648 O O . ILE A 1 86 ? -31.752 9.411 28.479 1.00 91.44 86 ILE A O 1
ATOM 652 N N . ARG A 1 87 ? -32.114 8.888 26.326 1.00 90.19 87 ARG A N 1
ATOM 653 C CA . ARG A 1 87 ? -33.559 8.719 26.489 1.00 90.19 87 ARG A CA 1
ATOM 654 C C . ARG A 1 87 ? -33.871 7.247 26.700 1.00 90.19 87 ARG A C 1
ATOM 656 O O . ARG A 1 87 ? -33.485 6.415 25.880 1.00 90.19 87 ARG A O 1
ATOM 663 N N . ARG A 1 88 ? -34.624 6.947 27.756 1.00 91.56 88 ARG A N 1
ATOM 664 C CA . ARG A 1 88 ? -35.135 5.603 28.050 1.00 91.56 88 ARG A CA 1
ATOM 665 C C . ARG A 1 88 ? -36.643 5.525 27.811 1.00 91.56 88 ARG A C 1
ATOM 667 O O . ARG A 1 88 ? -37.331 6.544 27.903 1.00 91.56 88 ARG A O 1
ATOM 674 N N . ASP A 1 89 ? -37.144 4.351 27.441 1.00 87.62 89 ASP A N 1
ATOM 675 C CA . ASP A 1 89 ? -38.584 4.079 27.396 1.00 87.62 89 ASP A CA 1
ATOM 676 C C . ASP A 1 89 ? -39.146 3.727 28.785 1.00 87.62 89 ASP A C 1
ATOM 678 O O . ASP A 1 89 ? -38.436 3.754 29.790 1.00 87.62 89 ASP A O 1
ATOM 682 N N . ALA A 1 90 ? -40.440 3.402 28.840 1.00 89.06 90 ALA A N 1
ATOM 683 C CA . ALA A 1 90 ? -41.132 3.040 30.077 1.00 89.06 90 ALA A CA 1
ATOM 684 C C . ALA A 1 90 ? -40.577 1.768 30.748 1.00 89.06 90 ALA A C 1
ATOM 686 O O . ALA A 1 90 ? -40.826 1.556 31.930 1.00 89.06 90 ALA A O 1
ATOM 687 N N . THR A 1 91 ? -39.825 0.937 30.020 1.00 88.88 91 THR A N 1
ATOM 688 C CA . THR A 1 91 ? -39.169 -0.265 30.558 1.00 88.88 91 THR A CA 1
ATOM 689 C C . THR A 1 91 ? -37.754 0.018 31.071 1.00 88.88 91 THR A C 1
ATOM 691 O O . THR A 1 91 ? -37.114 -0.859 31.642 1.00 88.88 91 THR A O 1
ATOM 694 N N . GLY A 1 92 ? -37.251 1.243 30.880 1.00 87.31 92 GLY A N 1
ATOM 695 C CA . GLY A 1 92 ? -35.882 1.631 31.212 1.00 87.31 92 GLY A CA 1
ATOM 696 C C . GLY A 1 92 ? -34.863 1.330 30.107 1.00 87.31 92 GLY A C 1
ATOM 697 O O . GLY A 1 92 ? -33.682 1.663 30.263 1.00 87.31 92 GLY A O 1
ATOM 698 N N . ALA A 1 93 ? -35.284 0.761 28.973 1.00 85.12 93 ALA A N 1
ATOM 699 C C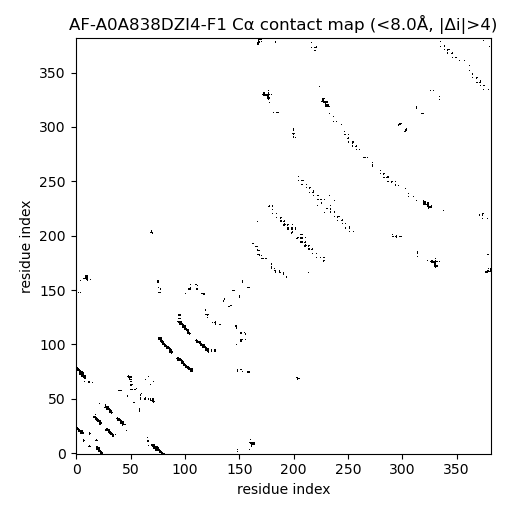A . ALA A 1 93 ? -34.407 0.502 27.837 1.00 85.12 93 ALA A CA 1
ATOM 700 C C . ALA A 1 93 ? -34.023 1.816 27.144 1.00 85.12 93 ALA A C 1
ATOM 702 O O . ALA A 1 93 ? -34.870 2.680 26.916 1.00 85.12 93 ALA A O 1
ATOM 703 N N . ALA A 1 94 ? -32.739 1.991 26.818 1.00 86.31 94 ALA A N 1
ATOM 704 C CA . ALA A 1 94 ? -32.290 3.148 26.049 1.00 86.31 94 ALA A CA 1
ATOM 705 C C . ALA A 1 94 ? -32.870 3.078 24.629 1.00 86.31 94 ALA A C 1
ATOM 707 O O . ALA A 1 94 ? -32.722 2.068 23.947 1.00 86.31 94 ALA A O 1
ATOM 708 N N . VAL A 1 95 ? -33.518 4.156 24.187 1.00 88.69 95 VAL A N 1
ATOM 709 C CA . VAL A 1 95 ? -34.154 4.242 22.861 1.00 88.69 95 VAL A CA 1
ATOM 710 C C . VAL A 1 95 ? -33.460 5.218 21.919 1.00 88.69 95 VAL A C 1
ATOM 712 O O . VAL A 1 95 ? -33.608 5.092 20.707 1.00 88.69 95 VAL A O 1
ATOM 715 N N . VAL A 1 96 ? -32.726 6.193 22.462 1.00 89.31 96 VAL A N 1
ATOM 716 C CA . VAL A 1 96 ? -31.853 7.124 21.728 1.00 89.31 96 VAL A CA 1
ATOM 717 C C . VAL A 1 96 ? -30.738 7.573 22.659 1.00 89.31 96 VAL A C 1
ATOM 719 O O . VAL A 1 96 ? -31.004 7.873 23.828 1.00 89.31 96 VAL A O 1
ATOM 722 N N . THR A 1 97 ? -29.531 7.695 22.122 1.00 90.00 97 THR A N 1
ATOM 723 C CA . THR A 1 97 ? -28.441 8.442 22.751 1.00 90.00 97 THR A CA 1
ATOM 724 C C . THR A 1 97 ? -28.073 9.640 21.888 1.00 90.00 97 THR A C 1
ATOM 726 O O . THR A 1 97 ? -28.123 9.573 20.659 1.00 90.00 97 THR A O 1
ATOM 729 N N . ALA A 1 98 ? -27.754 10.751 22.542 1.00 91.12 98 ALA A N 1
ATOM 730 C CA . ALA A 1 98 ? -27.213 11.933 21.899 1.00 91.12 98 ALA A CA 1
ATOM 731 C C . ALA A 1 98 ? -25.969 12.392 22.658 1.00 91.12 98 ALA A C 1
ATOM 733 O O . ALA A 1 98 ? -26.025 12.552 23.877 1.00 91.12 98 ALA A O 1
ATOM 734 N N . THR A 1 99 ? -24.869 12.606 21.948 1.00 92.38 99 THR A N 1
ATOM 735 C CA . THR A 1 99 ? -23.593 13.025 22.531 1.00 92.38 99 THR A CA 1
ATOM 736 C C . THR A 1 99 ? -23.243 14.399 21.998 1.00 92.38 99 THR A C 1
ATOM 738 O O . THR A 1 99 ? -23.106 14.579 20.791 1.00 92.38 99 THR A O 1
ATOM 741 N N . VAL A 1 100 ? -23.126 15.380 22.889 1.00 93.31 100 VAL A N 1
ATOM 742 C CA . VAL A 1 100 ? -22.640 16.719 22.547 1.00 93.31 100 VAL A CA 1
ATOM 743 C C . VAL A 1 100 ? -21.128 16.735 22.715 1.00 93.31 100 VAL A C 1
ATOM 745 O O . VAL A 1 100 ? -20.637 16.381 23.785 1.00 93.31 100 VAL A O 1
ATOM 748 N N . HIS A 1 101 ? -20.412 17.159 21.678 1.00 93.31 101 HIS A N 1
ATOM 749 C CA . HIS A 1 101 ? -18.964 17.327 21.677 1.00 93.31 101 HIS A CA 1
ATOM 750 C C . HIS A 1 101 ? -18.623 18.817 21.639 1.00 93.31 101 HIS A C 1
ATOM 752 O O . HIS A 1 101 ? -18.960 19.514 20.679 1.00 93.31 101 HIS A O 1
ATOM 758 N N . GLU A 1 102 ? -17.931 19.301 22.665 1.00 92.12 102 GLU A N 1
ATOM 759 C CA . GLU A 1 102 ? -17.488 20.689 22.799 1.00 92.12 102 GLU A CA 1
ATOM 760 C C . GLU A 1 102 ? -15.961 20.779 22.743 1.00 92.12 102 GLU A C 1
ATOM 762 O O . GLU A 1 102 ? -15.267 19.951 23.341 1.00 92.12 102 GLU A O 1
ATOM 767 N N . GLY A 1 103 ? -15.439 21.814 22.074 1.00 88.62 103 GLY A N 1
ATOM 768 C CA . GLY A 1 103 ? -13.993 22.034 21.958 1.00 88.62 103 GLY A CA 1
ATOM 769 C C . GLY A 1 103 ? -13.301 20.858 21.273 1.00 88.62 103 GLY A C 1
ATOM 770 O O . GLY A 1 103 ? -12.487 20.180 21.890 1.00 88.62 103 GLY A O 1
ATOM 771 N N . VAL A 1 104 ? -13.712 20.560 20.037 1.00 88.81 104 VAL A N 1
ATOM 772 C CA . VAL A 1 104 ? -13.154 19.445 19.265 1.00 88.81 104 VAL A CA 1
ATOM 773 C C . VAL A 1 104 ? -11.821 19.878 18.667 1.00 88.81 104 VAL A C 1
ATOM 775 O O . VAL A 1 104 ? -11.802 20.603 17.673 1.00 88.81 104 VAL A O 1
ATOM 778 N N . ASP A 1 105 ? -10.726 19.400 19.246 1.00 87.25 105 ASP A N 1
ATOM 779 C CA . ASP A 1 105 ? -9.361 19.706 18.828 1.00 87.25 105 ASP A CA 1
ATOM 780 C C . ASP A 1 105 ? -8.740 18.502 18.117 1.00 87.25 105 ASP A C 1
ATOM 782 O O . ASP A 1 105 ? -8.628 17.421 18.697 1.00 87.25 105 ASP A O 1
ATOM 786 N N . VAL A 1 106 ? -8.318 18.673 16.860 1.00 84.44 106 VAL A N 1
ATOM 787 C CA . VAL A 1 106 ? -7.512 17.667 16.152 1.00 84.44 106 VAL A CA 1
ATOM 788 C C . VAL A 1 106 ? -6.049 17.877 16.524 1.00 84.44 106 VAL A C 1
ATOM 790 O O . VAL A 1 106 ? -5.576 19.014 16.540 1.00 84.44 106 VAL A O 1
ATOM 793 N N . VAL A 1 107 ? -5.328 16.788 16.808 1.00 69.69 107 VAL A N 1
ATOM 794 C CA . VAL A 1 107 ? -3.954 16.812 17.359 1.00 69.69 107 VAL A CA 1
ATOM 795 C C . VAL A 1 107 ? -2.948 17.594 16.489 1.00 69.69 107 VAL A C 1
ATOM 797 O O . VAL A 1 107 ? -1.963 18.098 17.016 1.00 69.69 107 VAL A O 1
ATOM 800 N N . ASP A 1 108 ? -3.255 17.851 15.214 1.00 65.62 108 ASP A N 1
ATOM 801 C CA . ASP A 1 108 ? -2.486 18.742 14.324 1.00 65.62 108 ASP A CA 1
ATOM 802 C C . ASP A 1 108 ? -2.789 20.251 14.507 1.00 65.62 108 ASP A C 1
ATOM 804 O O . ASP A 1 108 ? -2.528 21.075 13.625 1.00 65.62 108 ASP A O 1
ATOM 808 N N . GLY A 1 109 ? -3.367 20.640 15.648 1.00 61.81 109 GLY A N 1
ATOM 809 C CA . GLY A 1 109 ? -3.536 22.035 16.074 1.00 61.81 109 GLY A CA 1
ATOM 810 C C . GLY A 1 109 ? -4.686 22.794 15.405 1.00 61.81 109 GLY A C 1
ATOM 811 O O . GLY A 1 109 ? -4.760 24.018 15.515 1.00 61.81 109 GLY A O 1
ATOM 812 N N . ARG A 1 110 ? -5.587 22.096 14.706 1.00 68.62 110 ARG A N 1
ATOM 813 C CA . ARG A 1 110 ? -6.791 22.685 14.105 1.00 68.62 110 ARG A CA 1
ATOM 814 C C . ARG A 1 110 ? -8.030 22.127 14.801 1.00 68.62 110 ARG A C 1
ATOM 816 O O . ARG A 1 110 ? -8.257 20.922 14.791 1.00 68.62 110 ARG A O 1
ATOM 823 N N . GLY A 1 111 ? -8.826 23.005 15.400 1.00 70.50 111 GLY A N 1
ATOM 824 C CA . GLY A 1 111 ? -10.086 22.640 16.046 1.00 70.50 111 GLY A CA 1
ATOM 825 C C . GLY A 1 111 ? -11.300 22.947 15.174 1.00 70.50 111 GLY A C 1
ATOM 826 O O . GLY A 1 111 ? -11.251 23.813 14.294 1.00 70.50 111 GLY A O 1
ATOM 827 N N . LEU A 1 112 ? -12.411 22.257 15.428 1.00 77.44 112 LEU A N 1
ATOM 828 C CA . LEU A 1 112 ? -13.708 22.681 14.907 1.00 77.44 112 LEU A CA 1
ATOM 829 C C . LEU A 1 112 ? -14.215 23.879 15.721 1.00 77.44 112 LEU A C 1
ATOM 831 O O . LEU A 1 112 ? -14.206 23.827 16.952 1.00 77.44 112 LEU A O 1
ATOM 835 N N . PRO A 1 113 ? -14.716 24.945 15.074 1.00 72.31 113 PRO A N 1
ATOM 836 C CA . PRO A 1 113 ? -15.372 26.019 15.800 1.00 72.31 113 PRO A CA 1
ATOM 837 C C . PRO A 1 113 ? -16.701 25.527 16.392 1.00 72.31 113 PRO A C 1
ATOM 839 O O . PRO A 1 113 ? -17.550 24.988 15.680 1.00 72.31 113 PRO A O 1
ATOM 842 N N . GLY A 1 114 ? -16.903 25.771 17.688 1.00 84.94 114 GLY A N 1
ATOM 843 C CA . GLY A 1 114 ? -18.165 25.513 18.382 1.00 84.94 114 GLY A CA 1
ATOM 844 C C . GLY A 1 114 ? -18.297 24.093 18.936 1.00 84.94 114 GLY A C 1
ATOM 845 O O . GLY A 1 114 ? -17.372 23.556 19.546 1.00 84.94 114 GLY A O 1
ATOM 846 N N . TRP A 1 115 ? -19.489 23.522 18.780 1.00 90.06 115 TRP A N 1
ATOM 847 C CA . TRP A 1 115 ? -19.857 22.201 19.279 1.00 90.06 115 TRP A CA 1
ATOM 848 C C . TRP A 1 115 ? -20.581 21.405 18.194 1.00 90.06 115 TRP A C 1
ATOM 850 O O . TRP A 1 115 ? -21.137 21.964 17.247 1.00 90.06 115 TRP A O 1
ATOM 860 N N . THR A 1 116 ? -20.574 20.087 18.337 1.00 91.69 116 THR A N 1
ATOM 861 C CA . THR A 1 116 ? -21.312 19.160 17.472 1.00 91.69 116 THR A CA 1
ATOM 862 C C . THR A 1 116 ? -22.176 18.242 18.326 1.00 91.69 116 THR A C 1
ATOM 864 O O . THR A 1 116 ? -21.945 18.104 19.526 1.00 91.69 116 THR A O 1
ATOM 867 N N . ILE A 1 117 ? -23.209 17.649 17.729 1.00 92.62 117 ILE A N 1
ATOM 868 C CA . ILE A 1 117 ? -24.067 16.673 18.400 1.00 92.62 117 ILE A CA 1
ATOM 869 C C . ILE A 1 117 ? -24.226 15.437 17.519 1.00 92.62 117 ILE A C 1
ATOM 871 O O . ILE A 1 117 ? -24.673 15.525 16.376 1.00 92.62 117 ILE A O 1
ATOM 875 N N . GLU A 1 118 ? -23.858 14.283 18.061 1.00 91.12 118 GLU A N 1
ATOM 876 C CA . GLU A 1 118 ? -24.075 12.976 17.448 1.00 91.12 118 GLU A CA 1
ATOM 877 C C . GLU A 1 118 ? -25.361 12.369 18.001 1.00 91.12 118 GLU A C 1
ATOM 879 O O . GLU A 1 118 ? -25.570 12.362 19.210 1.00 91.12 118 GLU A O 1
ATOM 884 N N . VAL A 1 119 ? -26.228 11.853 17.128 1.00 88.62 119 VAL A N 1
ATOM 885 C CA . VAL A 1 119 ? -27.453 11.143 17.522 1.00 88.62 119 VAL A CA 1
ATOM 886 C C . VAL A 1 119 ? -27.352 9.708 17.028 1.00 88.62 119 VAL A C 1
ATOM 888 O O . VAL A 1 119 ? -27.421 9.462 15.821 1.00 88.62 119 VAL A O 1
ATOM 891 N N . ASP A 1 120 ? -27.220 8.760 17.954 1.00 83.31 120 ASP A N 1
ATOM 892 C CA . ASP A 1 120 ? -27.151 7.341 17.617 1.00 83.31 120 ASP A CA 1
ATOM 893 C C . ASP A 1 120 ? -28.556 6.746 17.472 1.00 83.31 120 ASP A C 1
ATOM 895 O O . ASP A 1 120 ? -29.420 6.841 18.354 1.00 83.31 120 ASP A O 1
ATOM 899 N N . GLU A 1 121 ? -28.776 6.067 16.349 1.00 81.75 121 GLU A N 1
ATOM 900 C CA . GLU A 1 121 ? -29.972 5.267 16.119 1.00 81.75 121 GLU A CA 1
ATOM 901 C C . GLU A 1 121 ? -29.786 3.871 16.725 1.00 81.75 121 GLU A C 1
ATOM 903 O O . GLU A 1 121 ? -29.027 3.050 16.210 1.00 81.75 121 GLU A O 1
ATOM 908 N N . LEU A 1 122 ? -30.481 3.594 17.832 1.00 80.88 122 LEU A N 1
ATOM 909 C CA . LEU A 1 122 ? -30.450 2.280 18.473 1.00 80.88 122 LEU A CA 1
ATOM 910 C C . LEU A 1 122 ? -31.340 1.281 17.721 1.00 80.88 122 LEU A C 1
ATOM 912 O O . LEU A 1 122 ? -32.449 1.611 17.281 1.00 80.88 122 LEU A O 1
ATOM 916 N N . ALA A 1 123 ? -30.857 0.043 17.588 1.00 76.38 123 ALA A N 1
ATOM 917 C CA . ALA A 1 123 ? -31.565 -1.027 16.891 1.00 76.38 123 ALA A CA 1
ATOM 918 C C . ALA A 1 123 ? -32.975 -1.227 17.478 1.00 76.38 123 ALA A C 1
ATOM 920 O O . ALA A 1 123 ? -33.148 -1.317 18.689 1.00 76.38 123 ALA A O 1
ATOM 921 N N . GLY A 1 124 ? -33.990 -1.269 16.610 1.00 80.94 124 GLY A N 1
ATOM 922 C CA . GLY A 1 124 ? -35.397 -1.387 17.012 1.00 80.94 124 GLY A CA 1
ATOM 923 C C . GLY A 1 124 ? -36.111 -0.059 17.300 1.00 80.94 124 GLY A C 1
ATOM 924 O O . GLY A 1 124 ? -37.341 -0.037 17.322 1.00 80.94 124 GLY A O 1
ATOM 925 N N . TYR A 1 125 ? -35.394 1.069 17.405 1.00 83.50 125 TYR A N 1
ATOM 926 C CA . TYR A 1 125 ? -35.979 2.377 17.749 1.00 83.50 125 TYR A CA 1
ATOM 927 C C . TYR A 1 125 ? -35.727 3.507 16.722 1.00 83.50 125 TYR A C 1
ATOM 929 O O . TYR A 1 125 ? -35.529 4.666 17.104 1.00 83.50 125 TYR A O 1
ATOM 937 N N . PRO A 1 126 ? -35.851 3.259 15.401 1.00 83.88 126 PRO A N 1
ATOM 938 C CA . PRO A 1 126 ? -35.511 4.247 14.370 1.00 83.88 126 PRO A CA 1
ATOM 939 C C . PRO A 1 126 ? -36.400 5.504 14.411 1.00 83.88 126 PRO A C 1
ATOM 941 O O . PRO A 1 126 ? -35.988 6.606 14.044 1.00 83.88 126 PRO A O 1
ATOM 944 N N . LYS A 1 127 ? -37.648 5.365 14.887 1.00 88.56 127 LYS A N 1
ATOM 945 C CA . LYS A 1 127 ? -38.587 6.488 15.055 1.00 88.56 127 LYS A CA 1
ATOM 946 C C . LYS A 1 127 ? -38.132 7.463 16.140 1.00 88.56 127 LYS A C 1
ATOM 948 O O . LYS A 1 127 ? -38.368 8.661 16.009 1.00 88.56 127 LYS A O 1
ATOM 953 N N . SER A 1 128 ? -37.497 6.965 17.198 1.00 88.31 128 SER A N 1
ATOM 954 C CA . SER A 1 128 ? -37.053 7.799 18.312 1.00 88.31 128 SER A CA 1
ATOM 955 C C . SER A 1 128 ? -35.880 8.682 17.886 1.00 88.31 128 SER A C 1
ATOM 957 O O . SER A 1 128 ? -35.915 9.884 18.136 1.00 88.31 128 SER A O 1
ATOM 959 N N . ALA A 1 129 ? -34.911 8.123 17.153 1.00 86.25 129 ALA A N 1
ATOM 960 C CA . ALA A 1 129 ? -33.792 8.885 16.598 1.00 86.25 129 ALA A CA 1
ATOM 961 C C . ALA A 1 129 ? -34.248 9.911 15.545 1.00 86.25 129 ALA A C 1
ATOM 963 O O . ALA A 1 129 ? -33.730 11.024 15.499 1.00 86.25 129 ALA A O 1
ATOM 964 N N . ARG A 1 130 ? -35.252 9.580 14.713 1.00 89.50 130 ARG A N 1
ATOM 965 C CA . ARG A 1 130 ? -35.878 10.555 13.795 1.00 89.50 130 ARG A CA 1
ATOM 966 C C . ARG A 1 130 ? -36.474 11.752 14.532 1.00 89.50 130 ARG A C 1
ATOM 968 O O . ARG A 1 130 ? -36.120 12.869 14.202 1.00 89.50 130 ARG A O 1
ATOM 975 N N . ARG A 1 131 ? -37.264 11.531 15.587 1.00 91.06 131 ARG A N 1
ATOM 976 C CA . ARG A 1 131 ? -37.854 12.632 16.374 1.00 91.06 131 ARG A CA 1
ATOM 977 C C . ARG A 1 131 ? -36.812 13.575 16.975 1.00 91.06 131 ARG A C 1
ATOM 979 O O . ARG A 1 131 ? -37.056 14.771 17.039 1.00 91.06 131 ARG A O 1
ATOM 986 N N . VAL A 1 132 ? -35.683 13.039 17.447 1.00 90.62 132 VAL A N 1
ATOM 987 C CA . VAL A 1 132 ? -34.586 13.876 17.958 1.00 90.62 132 VAL A CA 1
ATOM 988 C C . VAL A 1 132 ? -33.976 14.700 16.826 1.00 90.62 132 VAL A C 1
ATOM 990 O O . VAL A 1 132 ? -33.793 15.897 17.004 1.00 90.62 132 VAL A O 1
ATOM 993 N N . ARG A 1 133 ? -33.741 14.102 15.650 1.00 90.12 133 ARG A N 1
ATOM 994 C CA . ARG A 1 133 ? -33.273 14.838 14.463 1.00 90.12 133 ARG A CA 1
ATOM 995 C C . ARG A 1 133 ? -34.237 15.953 14.052 1.00 90.12 133 ARG A C 1
ATOM 997 O O . ARG A 1 133 ? -33.791 17.079 13.910 1.00 90.12 133 ARG A O 1
ATOM 1004 N N . ASP A 1 134 ? -35.536 15.668 13.969 1.00 92.00 134 ASP A N 1
ATOM 1005 C CA . ASP A 1 134 ? -36.552 16.661 13.590 1.00 92.00 134 ASP A CA 1
ATOM 1006 C C . ASP A 1 134 ? -36.590 17.847 14.578 1.00 92.00 134 ASP A C 1
ATOM 1008 O O . ASP A 1 134 ? -36.774 18.997 14.181 1.00 92.00 134 ASP A O 1
ATOM 1012 N N . LEU A 1 135 ? -36.383 17.584 15.875 1.00 92.94 135 LEU A N 1
ATOM 1013 C CA . LEU A 1 135 ? -36.300 18.628 16.900 1.00 92.94 135 LEU A CA 1
ATOM 1014 C C . LEU A 1 135 ? -35.038 19.484 16.745 1.00 92.94 135 LEU A C 1
ATOM 1016 O O . LEU A 1 135 ? -35.118 20.703 16.862 1.00 92.94 135 LEU A O 1
ATOM 1020 N N . LEU A 1 136 ? -33.888 18.863 16.471 1.00 92.12 136 LEU A N 1
ATOM 1021 C CA . LEU A 1 136 ? -32.635 19.582 16.222 1.00 92.12 136 LEU A CA 1
ATOM 1022 C C . LEU A 1 136 ? -32.719 20.431 14.944 1.00 92.12 136 LEU A C 1
ATOM 1024 O O . LEU A 1 136 ? -32.279 21.580 14.949 1.00 92.12 136 LEU A O 1
ATOM 1028 N N . ASP A 1 137 ? -33.350 19.910 13.890 1.00 91.38 137 ASP A N 1
ATOM 1029 C CA . ASP A 1 137 ? -33.607 20.650 12.650 1.00 91.38 137 ASP A CA 1
ATOM 1030 C C . ASP A 1 137 ? -34.512 21.871 12.924 1.00 91.38 137 ASP A C 1
ATOM 1032 O O . ASP A 1 137 ? -34.235 22.975 12.454 1.00 91.38 137 ASP A O 1
ATOM 1036 N N . GLY A 1 138 ? -35.546 21.716 13.764 1.00 93.38 138 GLY A N 1
ATOM 1037 C CA . GLY A 1 138 ? -36.428 22.812 14.190 1.00 93.38 138 GLY A CA 1
ATOM 1038 C C . GLY A 1 138 ? -35.747 23.901 15.032 1.00 93.38 138 GLY A C 1
ATOM 1039 O O . GLY A 1 138 ? -36.216 25.037 15.054 1.00 93.38 138 GLY A O 1
ATOM 1040 N N . LEU A 1 139 ? -34.626 23.583 15.687 1.00 94.25 139 LEU A N 1
ATOM 1041 C CA . LEU A 1 139 ? -33.776 24.545 16.402 1.00 94.25 139 LEU A CA 1
ATOM 1042 C C . LEU A 1 139 ? -32.784 25.273 15.475 1.00 94.25 139 LEU A C 1
ATOM 1044 O O . LEU A 1 139 ? -32.008 26.105 15.942 1.00 94.25 139 LEU A O 1
ATOM 1048 N N . GLY A 1 140 ? -32.793 24.970 14.173 1.00 92.06 140 GLY A N 1
ATOM 1049 C CA . GLY A 1 140 ? -31.914 25.594 13.186 1.00 92.06 140 GLY A CA 1
ATOM 1050 C C . GLY A 1 140 ? -30.485 25.048 13.185 1.00 92.06 140 GLY A C 1
ATOM 1051 O O . GLY A 1 140 ? -29.585 25.714 12.670 1.00 92.06 140 GLY A O 1
ATOM 1052 N N . LEU A 1 141 ? -30.243 23.858 13.752 1.00 90.69 141 LEU A N 1
ATOM 1053 C CA . LEU A 1 141 ? -28.926 23.226 13.669 1.00 90.69 141 LEU A CA 1
ATOM 1054 C C . LEU A 1 141 ? -28.633 22.802 12.225 1.00 90.69 141 LEU A C 1
ATOM 1056 O O . LEU A 1 141 ? -29.476 22.244 11.526 1.00 90.69 141 LEU A O 1
ATOM 1060 N N . ARG A 1 142 ? -27.390 23.016 11.786 1.00 88.50 142 ARG A N 1
ATOM 1061 C CA . ARG A 1 142 ? -26.926 22.522 10.489 1.00 88.50 142 ARG A CA 1
ATOM 1062 C C . ARG A 1 142 ? -26.611 21.035 10.586 1.00 88.50 142 ARG A C 1
ATOM 1064 O O . ARG A 1 142 ? -25.703 20.638 11.314 1.00 88.50 142 ARG A O 1
ATOM 1071 N N . ARG A 1 143 ? -27.295 20.232 9.778 1.00 88.19 143 ARG A N 1
ATOM 1072 C CA . ARG A 1 143 ? -26.988 18.812 9.629 1.00 88.19 143 ARG A CA 1
ATOM 1073 C C . ARG A 1 143 ? -25.678 18.608 8.870 1.00 88.19 143 ARG A C 1
ATOM 1075 O O . ARG A 1 143 ? -25.458 19.218 7.826 1.00 88.19 143 ARG A O 1
ATOM 1082 N N . LEU A 1 144 ? -24.830 17.740 9.408 1.00 85.81 144 LEU A N 1
ATOM 1083 C CA . LEU A 1 144 ? -23.582 17.306 8.792 1.00 85.81 144 LEU A CA 1
ATOM 1084 C C . LEU A 1 144 ? -23.657 15.803 8.528 1.00 85.81 144 LEU A C 1
ATOM 1086 O O . LEU A 1 144 ? -24.280 15.064 9.292 1.00 85.81 144 LEU A O 1
ATOM 1090 N N . ASP A 1 145 ? -23.043 15.367 7.435 1.00 80.06 145 ASP A N 1
ATOM 1091 C CA . ASP A 1 145 ? -22.887 13.949 7.138 1.00 80.06 145 ASP A CA 1
ATOM 1092 C C . ASP A 1 145 ? -21.649 13.401 7.854 1.00 80.06 145 ASP A C 1
ATOM 1094 O O . ASP A 1 145 ? -20.573 13.993 7.783 1.00 80.06 145 ASP A O 1
ATOM 1098 N N . GLY A 1 146 ? -21.797 12.247 8.507 1.00 79.94 146 GLY A N 1
ATOM 1099 C CA . GLY A 1 146 ? -20.724 11.606 9.271 1.00 79.94 146 GLY A CA 1
ATOM 1100 C C . GLY A 1 146 ? -20.829 11.844 10.776 1.00 79.94 146 GLY A C 1
ATOM 1101 O O . GLY A 1 146 ? -21.839 12.340 11.273 1.00 79.94 146 GLY A O 1
ATOM 1102 N N . ASP A 1 147 ? -19.802 11.408 11.500 1.00 84.62 147 ASP A N 1
ATOM 1103 C CA . ASP A 1 147 ? -19.636 11.684 12.931 1.00 84.62 147 ASP A CA 1
ATOM 1104 C C . ASP A 1 147 ? -18.719 12.902 13.165 1.00 84.62 147 ASP A C 1
ATOM 1106 O O . ASP A 1 147 ? -18.180 13.493 12.227 1.00 84.62 147 ASP A O 1
ATOM 1110 N N . THR A 1 148 ? -18.544 13.301 14.423 1.00 87.38 148 THR A N 1
ATOM 1111 C CA . THR A 1 148 ? -17.705 14.439 14.829 1.00 87.38 148 THR A CA 1
ATOM 1112 C C . THR A 1 148 ? -16.270 14.290 14.343 1.00 87.38 148 THR A C 1
ATOM 1114 O O . THR A 1 148 ? -15.647 15.280 13.964 1.00 87.38 148 THR A O 1
ATOM 1117 N N . LEU A 1 149 ? -15.740 13.064 14.325 1.00 86.25 149 LEU A N 1
ATOM 1118 C CA . LEU A 1 149 ? -14.372 12.793 13.897 1.00 86.25 149 LEU A CA 1
ATOM 1119 C C . LEU A 1 149 ? -14.235 12.926 12.374 1.00 86.25 149 LEU A C 1
ATOM 1121 O O . LEU A 1 149 ? -13.253 13.498 11.905 1.00 86.25 149 LEU A O 1
ATOM 1125 N N . ASP A 1 150 ? -15.234 12.474 11.609 1.00 83.88 150 ASP A N 1
ATOM 1126 C CA . ASP A 1 150 ? -15.306 12.671 10.156 1.00 83.88 150 ASP A CA 1
ATOM 1127 C C . ASP A 1 150 ? -15.387 14.170 9.809 1.00 83.88 150 ASP A C 1
ATOM 1129 O O . ASP A 1 150 ? -14.651 14.655 8.947 1.00 83.88 150 ASP A O 1
ATOM 1133 N N . VAL A 1 151 ? -16.235 14.928 10.515 1.00 85.19 151 VAL A N 1
ATOM 1134 C CA . VAL A 1 151 ? -16.359 16.386 10.342 1.00 85.19 151 VAL A CA 1
ATOM 1135 C C . VAL A 1 151 ? -15.047 17.090 10.687 1.00 85.19 151 VAL A C 1
ATOM 1137 O O . VAL A 1 151 ? -14.607 17.968 9.941 1.00 85.19 151 VAL A O 1
ATOM 1140 N N . ALA A 1 152 ? -14.407 16.696 11.791 1.00 85.00 152 ALA A N 1
ATOM 1141 C CA . ALA A 1 152 ? -13.126 17.244 12.214 1.00 85.00 152 ALA A CA 1
ATOM 1142 C C . ALA A 1 152 ? -12.046 16.976 11.163 1.00 85.00 152 ALA A C 1
ATOM 1144 O O . ALA A 1 152 ? -11.358 17.905 10.751 1.00 85.00 152 ALA A O 1
ATOM 1145 N N . ALA A 1 153 ? -11.953 15.748 10.655 1.00 83.38 153 ALA A N 1
ATOM 1146 C CA . ALA A 1 153 ? -10.999 15.389 9.615 1.00 83.38 153 ALA A CA 1
ATOM 1147 C C . ALA A 1 153 ? -11.170 16.227 8.338 1.00 83.38 153 ALA A C 1
ATOM 1149 O O . ALA A 1 153 ? -10.195 16.752 7.801 1.00 83.38 153 ALA A O 1
ATOM 1150 N N . VAL A 1 154 ? -12.411 16.399 7.869 1.00 83.06 154 VAL A N 1
ATOM 1151 C CA . VAL A 1 154 ? -12.707 17.202 6.671 1.00 83.06 154 VAL A CA 1
ATOM 1152 C C . VAL A 1 154 ? -12.336 18.669 6.882 1.00 83.06 154 VAL A C 1
ATOM 1154 O O . VAL A 1 154 ? -11.728 19.277 6.003 1.00 83.06 154 VAL A O 1
ATOM 1157 N N . ALA A 1 155 ? -12.670 19.244 8.039 1.00 80.25 155 ALA A N 1
ATOM 1158 C CA . ALA A 1 155 ? -12.388 20.647 8.328 1.00 80.25 155 ALA A CA 1
ATOM 1159 C C . ALA A 1 155 ? -10.886 20.944 8.455 1.00 80.25 155 ALA A C 1
ATOM 1161 O O . ALA A 1 155 ? -10.439 22.038 8.106 1.00 80.25 155 ALA A O 1
ATOM 1162 N N . THR A 1 156 ? -10.098 19.986 8.945 1.00 77.88 156 THR A N 1
ATOM 1163 C CA . THR A 1 156 ? -8.650 20.156 9.127 1.00 77.88 156 THR A CA 1
ATOM 1164 C C . THR A 1 156 ? -7.834 19.747 7.906 1.00 77.88 156 THR A C 1
ATOM 1166 O O . THR A 1 156 ? -6.687 20.183 7.783 1.00 77.88 156 THR A O 1
ATOM 1169 N N . GLY A 1 157 ? -8.434 18.996 6.977 1.00 77.25 157 GLY A N 1
ATOM 1170 C CA . GLY A 1 157 ? -7.763 18.418 5.813 1.00 77.25 157 GLY A CA 1
ATOM 1171 C C . GLY A 1 157 ? -7.012 17.124 6.131 1.00 77.25 157 GLY A C 1
ATOM 1172 O O . GLY A 1 157 ? -6.144 16.724 5.356 1.00 77.25 157 GLY A O 1
ATOM 1173 N N . ALA A 1 158 ? -7.315 16.480 7.262 1.00 77.19 158 ALA A N 1
ATOM 1174 C CA . ALA A 1 158 ? -6.682 15.231 7.655 1.00 77.19 158 ALA A CA 1
ATOM 1175 C C . ALA A 1 158 ? -7.123 14.076 6.737 1.00 77.19 158 ALA A C 1
ATOM 1177 O O . ALA A 1 158 ? -8.302 13.919 6.406 1.00 77.19 158 ALA A O 1
ATOM 1178 N N . ALA A 1 159 ? -6.164 13.255 6.310 1.00 73.31 159 ALA A N 1
ATOM 1179 C CA . ALA A 1 159 ? -6.409 12.185 5.352 1.00 73.31 159 ALA A CA 1
ATOM 1180 C C . ALA A 1 159 ? -7.041 10.957 6.030 1.00 73.31 159 ALA A C 1
ATOM 1182 O O . ALA A 1 159 ? -6.388 10.238 6.776 1.00 73.31 159 ALA A O 1
ATOM 1183 N N . THR A 1 160 ? -8.305 10.670 5.713 1.00 73.00 160 THR A N 1
ATOM 1184 C CA . THR A 1 160 ? -9.051 9.507 6.243 1.00 73.00 160 THR A CA 1
ATOM 1185 C C . THR A 1 160 ? -9.269 8.390 5.224 1.00 73.00 160 THR A C 1
ATOM 1187 O O . THR A 1 160 ? -9.830 7.349 5.553 1.00 73.00 160 THR A O 1
ATOM 1190 N N . ALA A 1 161 ? -8.866 8.597 3.967 1.00 70.69 161 ALA A N 1
ATOM 1191 C CA . ALA A 1 161 ? -9.156 7.679 2.866 1.00 70.69 161 ALA A CA 1
ATOM 1192 C C . ALA A 1 161 ? -8.100 6.578 2.655 1.00 70.69 161 ALA A C 1
ATOM 1194 O O . ALA A 1 161 ? -8.306 5.721 1.796 1.00 70.69 161 ALA A O 1
ATOM 1195 N N . GLY A 1 162 ? -6.994 6.611 3.406 1.00 73.12 162 GLY A N 1
ATOM 1196 C CA . GLY A 1 162 ? -5.788 5.846 3.092 1.00 73.12 162 GLY A CA 1
ATOM 1197 C C . GLY A 1 162 ? -5.081 6.351 1.821 1.00 73.12 162 GLY A C 1
ATOM 1198 O O . GLY A 1 162 ? -5.552 7.246 1.118 1.00 73.12 162 GLY A O 1
ATOM 1199 N N . CYS A 1 163 ? -3.925 5.774 1.518 1.00 75.06 163 CYS A N 1
ATOM 1200 C CA . CYS A 1 163 ? -3.117 5.993 0.330 1.00 75.06 163 CYS A CA 1
ATOM 1201 C C . CYS A 1 163 ? -3.178 4.756 -0.585 1.00 75.06 163 CYS A C 1
ATOM 1203 O O . CYS A 1 163 ? -2.241 3.965 -0.678 1.00 75.06 163 CYS A O 1
ATOM 1205 N N . ALA A 1 164 ? -4.295 4.586 -1.293 1.00 71.81 164 ALA A N 1
ATOM 1206 C CA . ALA A 1 164 ? -4.401 3.604 -2.370 1.00 71.81 164 ALA A CA 1
ATOM 1207 C C . ALA A 1 164 ? -3.982 4.258 -3.699 1.00 71.81 164 ALA A C 1
ATOM 1209 O O . ALA A 1 164 ? -4.733 5.053 -4.268 1.00 71.81 164 ALA A O 1
ATOM 1210 N N . ARG A 1 165 ? -2.774 3.960 -4.204 1.00 76.38 165 ARG A N 1
ATOM 1211 C CA . ARG A 1 165 ? -2.301 4.495 -5.496 1.00 76.38 165 ARG A CA 1
ATOM 1212 C C . ARG A 1 165 ? -2.368 3.448 -6.598 1.00 76.38 165 ARG A C 1
ATOM 1214 O O . ARG A 1 165 ? -1.755 2.386 -6.513 1.00 76.38 165 ARG A O 1
ATOM 1221 N N . SER A 1 166 ? -3.075 3.790 -7.671 1.00 80.75 166 SER A N 1
ATOM 1222 C CA . SER A 1 166 ? -3.068 3.001 -8.898 1.00 80.75 166 SER A CA 1
ATOM 1223 C C . SER A 1 166 ? -1.707 3.117 -9.598 1.00 80.75 166 SER A C 1
ATOM 1225 O O . SER A 1 166 ? -1.141 4.212 -9.662 1.00 80.75 166 SER A O 1
ATOM 1227 N N . PRO A 1 167 ? -1.166 2.028 -10.178 1.00 78.12 167 PRO A N 1
ATOM 1228 C CA . PRO A 1 167 ? -0.014 2.131 -11.076 1.00 78.12 167 PRO A CA 1
ATOM 1229 C C . PRO A 1 167 ? -0.334 2.879 -12.373 1.00 78.12 167 PRO A C 1
ATOM 1231 O O . PRO A 1 167 ? 0.586 3.290 -13.081 1.00 78.12 167 PRO A O 1
ATOM 1234 N N . THR A 1 168 ? -1.619 3.029 -12.678 1.00 85.25 168 THR A N 1
ATOM 1235 C CA . THR A 1 168 ? -2.136 3.692 -13.862 1.00 85.25 168 THR A CA 1
ATOM 1236 C C . THR A 1 168 ? -2.346 5.175 -13.580 1.00 85.25 168 THR A C 1
ATOM 1238 O O . THR A 1 168 ? -2.892 5.547 -12.543 1.00 85.25 168 THR A O 1
ATOM 1241 N N . VAL A 1 169 ? -1.939 6.015 -14.526 1.00 87.69 169 VAL A N 1
ATOM 1242 C CA . VAL A 1 169 ? -2.158 7.463 -14.509 1.00 87.69 169 VAL A CA 1
ATOM 1243 C C . VAL A 1 169 ? -2.937 7.859 -15.759 1.00 87.69 169 VAL A C 1
ATOM 1245 O O . VAL A 1 169 ? -2.825 7.184 -16.782 1.00 87.69 169 VAL A O 1
ATOM 1248 N N . ALA A 1 170 ? -3.739 8.921 -15.674 1.00 88.56 170 ALA A N 1
ATOM 1249 C CA . ALA A 1 170 ? -4.366 9.501 -16.855 1.00 88.56 170 ALA A CA 1
ATOM 1250 C C . ALA A 1 170 ? -3.268 10.051 -17.775 1.00 88.56 170 ALA A C 1
ATOM 1252 O O . ALA A 1 170 ? -2.394 10.800 -17.330 1.00 88.56 170 ALA A O 1
ATOM 1253 N N . LEU A 1 171 ? -3.296 9.647 -19.041 1.00 90.56 171 LEU A N 1
ATOM 1254 C CA . LEU A 1 171 ? -2.290 10.010 -20.033 1.00 90.56 171 LEU A CA 1
ATOM 1255 C C . LEU A 1 171 ? -2.966 10.700 -21.210 1.00 90.56 171 LEU A C 1
ATOM 1257 O O . LEU A 1 171 ? -3.969 10.214 -21.727 1.00 90.56 171 LEU A O 1
ATOM 1261 N N . ASP A 1 172 ? -2.375 11.800 -21.666 1.00 92.31 172 ASP A N 1
ATOM 1262 C CA . ASP A 1 172 ? -2.704 12.354 -22.972 1.00 92.31 172 ASP A CA 1
ATOM 1263 C C . ASP A 1 172 ? -2.072 11.463 -24.050 1.00 92.31 172 ASP A C 1
ATOM 1265 O O . ASP A 1 172 ? -0.852 11.290 -24.127 1.00 92.31 172 ASP A O 1
ATOM 1269 N N . ARG A 1 173 ? -2.935 10.857 -24.862 1.00 92.56 173 ARG A N 1
ATOM 1270 C CA . ARG A 1 173 ? -2.559 9.908 -25.910 1.00 92.56 173 ARG A CA 1
ATOM 1271 C C . ARG A 1 173 ? -1.788 10.559 -27.062 1.00 92.56 173 ARG A C 1
ATOM 1273 O O . ARG A 1 173 ? -1.037 9.856 -27.747 1.00 92.56 173 ARG A O 1
ATOM 1280 N N . ASP A 1 174 ? -1.980 11.858 -27.271 1.00 94.81 174 ASP A N 1
ATOM 1281 C CA . ASP A 1 174 ? -1.398 12.631 -28.370 1.00 94.81 174 ASP A CA 1
ATOM 1282 C C . ASP A 1 174 ? -0.166 13.424 -27.922 1.00 94.81 174 ASP A C 1
ATOM 1284 O O . ASP A 1 174 ? 0.619 13.884 -28.754 1.00 94.81 174 ASP A O 1
ATOM 1288 N N . ALA A 1 175 ? 0.070 13.502 -26.609 1.00 94.44 175 ALA A N 1
ATOM 1289 C CA . ALA A 1 175 ? 1.293 14.061 -26.063 1.00 94.44 175 ALA A CA 1
ATOM 1290 C C . ALA A 1 175 ? 2.544 13.307 -26.565 1.00 94.44 175 ALA A C 1
ATOM 1292 O O . ALA A 1 175 ? 2.492 12.103 -26.859 1.00 94.44 175 ALA A O 1
ATOM 1293 N N . PRO A 1 176 ? 3.708 13.985 -26.612 1.00 95.38 176 PRO A N 1
ATOM 1294 C CA . PRO A 1 176 ? 4.977 13.341 -26.925 1.00 95.38 176 PRO A CA 1
ATOM 1295 C C . PRO A 1 176 ? 5.248 12.141 -26.012 1.00 95.38 176 PRO A C 1
ATOM 1297 O O . PRO A 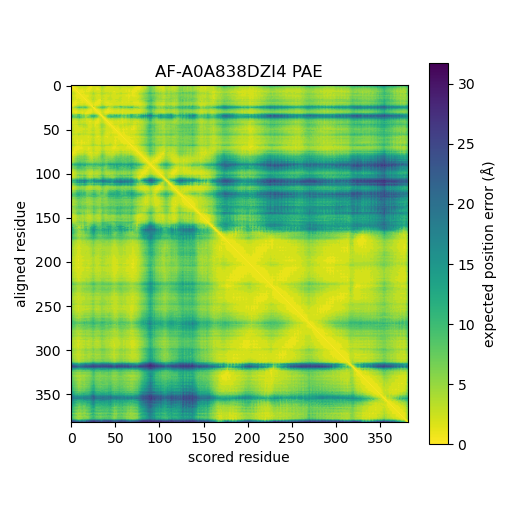1 176 ? 5.085 12.221 -24.790 1.00 95.38 176 PRO A O 1
ATOM 1300 N N . ALA A 1 177 ? 5.735 11.038 -26.581 1.00 95.06 177 ALA A N 1
ATOM 1301 C CA . ALA A 1 177 ? 6.023 9.811 -25.843 1.00 95.06 177 ALA A CA 1
ATOM 1302 C C . ALA A 1 177 ? 6.952 10.042 -24.640 1.00 95.06 177 ALA A C 1
ATOM 1304 O O . ALA A 1 177 ? 6.794 9.386 -23.610 1.00 95.06 177 ALA A O 1
ATOM 1305 N N . LEU A 1 178 ? 7.896 10.987 -24.737 1.00 93.12 178 LEU A N 1
ATOM 1306 C CA . LEU A 1 178 ? 8.752 11.368 -23.611 1.00 93.12 178 LEU A CA 1
ATOM 1307 C C . LEU A 1 178 ? 7.935 11.829 -22.395 1.00 93.12 178 LEU A C 1
ATOM 1309 O O . LEU A 1 178 ? 8.132 11.293 -21.304 1.00 93.12 178 LEU A O 1
ATOM 1313 N N . ALA A 1 179 ? 6.984 12.742 -22.600 1.00 92.00 179 ALA A N 1
ATOM 1314 C CA . ALA A 1 179 ? 6.129 13.264 -21.539 1.00 92.00 179 ALA A CA 1
ATOM 1315 C C . ALA A 1 179 ? 5.269 12.153 -20.916 1.00 92.00 179 ALA A C 1
ATOM 1317 O O . ALA A 1 179 ? 5.194 12.037 -19.694 1.00 92.00 179 ALA A O 1
ATOM 1318 N N . GLY A 1 180 ? 4.699 11.268 -21.741 1.00 93.69 180 GLY A N 1
ATOM 1319 C CA . GLY A 1 180 ? 3.916 10.132 -21.250 1.00 93.69 180 GLY A CA 1
ATOM 1320 C C . GLY A 1 180 ? 4.732 9.150 -20.403 1.00 93.69 180 GLY A C 1
ATOM 1321 O O . GLY A 1 180 ? 4.295 8.737 -19.330 1.00 93.69 180 GLY A O 1
ATOM 1322 N N . TYR A 1 181 ? 5.954 8.810 -20.827 1.00 94.38 181 TYR A N 1
ATOM 1323 C CA . TYR A 1 181 ? 6.846 7.966 -20.023 1.00 94.38 181 TYR A CA 1
ATOM 1324 C C . TYR A 1 181 ? 7.225 8.629 -18.692 1.00 94.38 181 TYR A C 1
ATOM 1326 O O . TYR A 1 181 ? 7.299 7.940 -17.674 1.00 94.38 181 TYR A O 1
ATOM 1334 N N . GLN A 1 182 ? 7.458 9.943 -18.676 1.00 92.06 182 GLN A N 1
ATOM 1335 C CA . GLN A 1 182 ? 7.756 10.674 -17.444 1.00 92.06 182 GLN A CA 1
ATOM 1336 C C . GLN A 1 182 ? 6.563 10.723 -16.496 1.00 92.06 182 GLN A C 1
ATOM 1338 O O . GLN A 1 182 ? 6.748 10.466 -15.311 1.00 92.06 182 GLN A O 1
ATOM 1343 N N . ALA A 1 183 ? 5.350 10.957 -17.002 1.00 93.12 183 ALA A N 1
ATOM 1344 C CA . ALA A 1 183 ? 4.130 10.936 -16.197 1.00 93.12 183 ALA A CA 1
ATOM 1345 C C . ALA A 1 183 ? 3.933 9.577 -15.503 1.00 93.12 183 ALA A C 1
ATOM 1347 O O . ALA A 1 183 ? 3.685 9.514 -14.298 1.00 93.12 183 ALA A O 1
ATOM 1348 N N . VAL A 1 184 ? 4.145 8.475 -16.233 1.00 94.94 184 VAL A N 1
ATOM 1349 C CA . VAL A 1 184 ? 4.124 7.120 -15.661 1.00 94.94 184 VAL A CA 1
ATOM 1350 C C . VAL A 1 184 ? 5.205 6.944 -14.594 1.00 94.94 184 VAL A C 1
ATOM 1352 O O . VAL A 1 184 ? 4.928 6.445 -13.504 1.00 94.94 184 VAL A O 1
ATOM 1355 N N . LEU A 1 185 ? 6.447 7.339 -14.881 1.00 95.88 185 LEU A N 1
ATOM 1356 C CA . LEU A 1 185 ? 7.554 7.205 -13.932 1.00 95.88 185 LEU A CA 1
ATOM 1357 C C . LEU A 1 185 ? 7.332 8.047 -12.669 1.00 95.88 185 LEU A C 1
ATOM 1359 O O . LEU A 1 185 ? 7.610 7.559 -11.574 1.00 95.88 185 LEU A O 1
ATOM 1363 N N . ALA A 1 186 ? 6.788 9.256 -12.800 1.00 94.94 186 ALA A N 1
ATOM 1364 C CA . ALA A 1 186 ? 6.403 10.107 -11.682 1.00 94.94 186 ALA A CA 1
ATOM 1365 C C . ALA A 1 186 ? 5.323 9.433 -10.825 1.00 94.94 186 ALA A C 1
ATOM 1367 O O . ALA A 1 186 ? 5.530 9.275 -9.625 1.00 94.94 186 ALA A O 1
ATOM 1368 N N . ASN A 1 187 ? 4.251 8.910 -11.431 1.00 94.31 187 ASN A N 1
ATOM 1369 C CA . ASN A 1 187 ? 3.202 8.183 -10.703 1.00 94.31 187 ASN A CA 1
ATOM 1370 C C . ASN A 1 187 ? 3.747 6.969 -9.924 1.00 94.31 187 ASN A C 1
ATOM 1372 O O . ASN A 1 187 ? 3.401 6.739 -8.766 1.00 94.31 187 ASN A O 1
ATOM 1376 N N . LEU A 1 188 ? 4.652 6.197 -10.530 1.00 95.44 188 LEU A N 1
ATOM 1377 C CA . LEU A 1 188 ? 5.275 5.055 -9.854 1.00 95.44 188 LEU A CA 1
ATOM 1378 C C . LEU A 1 188 ? 6.222 5.482 -8.724 1.00 95.44 188 LEU A C 1
ATOM 1380 O O . LEU A 1 188 ? 6.322 4.792 -7.710 1.00 95.44 188 LEU A O 1
ATOM 1384 N N . THR A 1 189 ? 6.916 6.606 -8.892 1.00 95.81 189 THR A N 1
ATOM 1385 C CA . THR A 1 189 ? 7.809 7.185 -7.872 1.00 95.81 189 THR A CA 1
ATOM 1386 C C . THR A 1 189 ? 7.028 7.634 -6.657 1.00 95.81 189 THR A C 1
ATOM 1388 O O . THR A 1 189 ? 7.441 7.406 -5.528 1.00 95.81 189 THR A O 1
ATOM 1391 N N . GLU A 1 190 ? 5.876 8.227 -6.909 1.00 93.94 190 GLU A N 1
ATOM 1392 C CA . GLU A 1 190 ? 4.905 8.628 -5.916 1.00 93.94 190 GLU A CA 1
ATOM 1393 C C . GLU A 1 190 ? 4.349 7.427 -5.128 1.00 93.94 190 GLU A C 1
ATOM 1395 O O . GLU A 1 190 ? 4.294 7.465 -3.899 1.00 93.94 190 GLU A O 1
ATOM 1400 N N . GLY A 1 191 ? 4.023 6.315 -5.800 1.00 92.75 191 GLY A N 1
ATOM 1401 C CA . GLY A 1 191 ? 3.651 5.059 -5.130 1.00 92.75 191 GLY A CA 1
ATOM 1402 C C . GLY A 1 191 ? 4.791 4.431 -4.316 1.00 92.75 191 GLY A C 1
ATOM 1403 O O . GLY A 1 191 ? 4.568 3.919 -3.219 1.00 92.75 191 GLY A O 1
ATOM 1404 N N . MET A 1 192 ? 6.027 4.504 -4.816 1.00 95.75 192 MET A N 1
ATOM 1405 C CA . MET A 1 192 ? 7.218 4.070 -4.078 1.00 95.75 192 MET A CA 1
ATOM 1406 C C . MET A 1 192 ? 7.456 4.935 -2.833 1.00 95.75 192 MET A C 1
ATOM 1408 O O . MET A 1 192 ? 7.721 4.395 -1.764 1.00 95.75 192 MET A O 1
ATOM 1412 N N . ALA A 1 193 ? 7.363 6.261 -2.965 1.00 94.62 193 ALA A N 1
ATOM 1413 C CA . ALA A 1 193 ? 7.584 7.209 -1.877 1.00 94.62 193 ALA A CA 1
ATOM 1414 C C . ALA A 1 193 ? 6.546 7.042 -0.762 1.00 94.62 193 ALA A C 1
ATOM 1416 O O . ALA A 1 193 ? 6.909 7.065 0.409 1.00 94.62 193 ALA A O 1
ATOM 1417 N N . ALA A 1 194 ? 5.286 6.794 -1.128 1.00 92.88 194 ALA A N 1
ATOM 1418 C CA . ALA A 1 194 ? 4.206 6.543 -0.180 1.00 92.88 194 ALA A CA 1
ATOM 1419 C C . ALA A 1 194 ? 4.478 5.317 0.717 1.00 92.88 194 ALA A C 1
ATOM 1421 O O . ALA A 1 194 ? 4.094 5.312 1.880 1.00 92.88 194 ALA A O 1
ATOM 1422 N N . ASN A 1 195 ? 5.197 4.311 0.205 1.00 95.62 195 ASN A N 1
ATOM 1423 C CA . ASN A 1 195 ? 5.543 3.098 0.950 1.00 95.62 195 ASN A CA 1
ATOM 1424 C C . ASN A 1 195 ? 6.931 3.136 1.611 1.00 95.62 195 ASN A C 1
ATOM 1426 O O 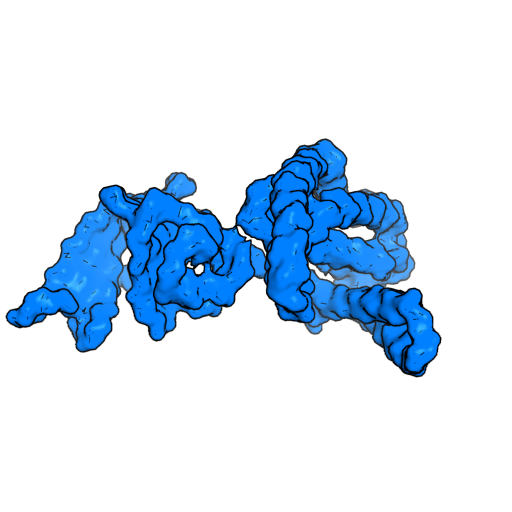. ASN A 1 195 ? 7.338 2.172 2.260 1.00 95.62 195 ASN A O 1
ATOM 1430 N N . TRP A 1 196 ? 7.678 4.229 1.435 1.00 97.00 196 TRP A N 1
ATOM 1431 C CA . TRP A 1 196 ? 9.065 4.328 1.882 1.00 97.00 196 TRP A CA 1
ATOM 1432 C C . TRP A 1 196 ? 9.183 4.276 3.398 1.00 97.00 196 TRP A C 1
ATOM 1434 O O . TRP A 1 196 ? 9.871 3.406 3.925 1.00 97.00 196 TRP A O 1
ATOM 1444 N N . GLN A 1 197 ? 8.481 5.172 4.094 1.00 96.12 197 GLN A N 1
ATOM 1445 C CA . GLN A 1 197 ? 8.611 5.283 5.543 1.00 96.12 197 GLN A CA 1
ATOM 1446 C C . GLN A 1 197 ? 8.067 4.041 6.252 1.00 96.12 197 GLN A C 1
ATOM 1448 O O . GLN A 1 197 ? 8.751 3.488 7.099 1.00 96.12 197 GLN A O 1
ATOM 1453 N N . GLY A 1 198 ? 6.920 3.506 5.818 1.00 96.12 198 GLY A N 1
ATOM 1454 C CA . GLY A 1 198 ? 6.398 2.260 6.389 1.00 96.12 198 GLY A CA 1
ATOM 1455 C C . GLY A 1 198 ? 7.305 1.041 6.165 1.00 96.12 198 GLY A C 1
ATOM 1456 O O . GLY A 1 198 ? 7.250 0.096 6.944 1.00 96.12 198 GLY A O 1
ATOM 1457 N N . THR A 1 199 ? 8.173 1.070 5.144 1.00 98.00 199 THR A N 1
ATOM 1458 C CA . THR A 1 199 ? 9.229 0.058 4.962 1.00 98.00 199 THR A CA 1
ATOM 1459 C C . THR A 1 199 ? 10.390 0.271 5.933 1.00 98.00 199 THR A C 1
ATOM 1461 O O . THR A 1 199 ? 10.904 -0.699 6.480 1.00 98.00 199 THR A O 1
ATOM 1464 N N . VAL A 1 200 ? 10.825 1.521 6.127 1.00 98.19 200 VAL A N 1
ATOM 1465 C CA . VAL A 1 200 ? 11.899 1.881 7.072 1.00 98.19 200 VAL A CA 1
ATOM 1466 C C . VAL A 1 200 ? 11.502 1.521 8.503 1.00 98.19 200 VAL A C 1
ATOM 1468 O O . VAL A 1 200 ? 12.288 0.911 9.222 1.00 98.19 200 VAL A O 1
ATOM 1471 N N . ASP A 1 201 ? 10.262 1.827 8.870 1.00 97.25 201 ASP A N 1
ATOM 1472 C CA . ASP A 1 201 ? 9.703 1.604 10.204 1.00 97.25 201 ASP A CA 1
ATOM 1473 C C . ASP A 1 201 ? 9.246 0.145 10.429 1.00 97.25 201 ASP A C 1
ATOM 1475 O O . ASP A 1 201 ? 8.711 -0.173 11.492 1.00 97.25 201 ASP A O 1
ATOM 1479 N N . ASP A 1 202 ? 9.419 -0.736 9.430 1.00 96.38 202 ASP A N 1
ATOM 1480 C CA . ASP A 1 202 ? 8.921 -2.124 9.403 1.00 96.38 202 ASP A CA 1
ATOM 1481 C C . ASP A 1 202 ? 7.460 -2.218 9.876 1.00 96.38 202 ASP A C 1
ATOM 1483 O O . ASP A 1 202 ? 7.143 -3.049 10.719 1.00 96.38 202 ASP A O 1
ATOM 1487 N N . VAL A 1 203 ? 6.568 -1.335 9.396 1.00 95.75 203 VAL A N 1
ATOM 1488 C CA . VAL A 1 203 ? 5.173 -1.197 9.881 1.00 95.75 203 VAL A CA 1
ATOM 1489 C C . VAL A 1 203 ? 4.351 -2.455 9.618 1.00 95.75 203 VAL A C 1
ATOM 1491 O O . VAL A 1 203 ? 3.670 -2.961 10.513 1.00 95.75 203 VAL A O 1
ATOM 1494 N N . ASP A 1 204 ? 4.418 -2.963 8.396 1.00 95.12 204 ASP A N 1
ATOM 1495 C CA . ASP A 1 204 ? 3.925 -4.279 8.022 1.00 95.12 204 ASP A CA 1
ATOM 1496 C C . ASP A 1 204 ? 4.649 -4.765 6.749 1.00 95.12 204 ASP A C 1
ATOM 1498 O O . ASP A 1 204 ? 5.250 -3.959 6.025 1.00 95.12 204 ASP A O 1
ATOM 1502 N N . PRO A 1 205 ? 4.612 -6.076 6.448 1.00 94.31 205 PRO A N 1
ATOM 1503 C CA . PRO A 1 205 ? 5.318 -6.647 5.299 1.00 94.31 205 PRO A CA 1
ATOM 1504 C C . PRO A 1 205 ? 4.851 -6.140 3.925 1.00 94.31 205 PRO A C 1
ATOM 1506 O O . PRO A 1 205 ? 5.574 -6.304 2.930 1.00 94.31 205 PRO A O 1
ATOM 1509 N N . ASP A 1 206 ? 3.654 -5.555 3.838 1.00 94.62 206 ASP A N 1
ATOM 1510 C CA . ASP A 1 206 ? 3.074 -5.084 2.581 1.00 94.62 206 ASP A CA 1
ATOM 1511 C C . ASP A 1 206 ? 3.679 -3.745 2.145 1.00 94.62 206 ASP A C 1
ATOM 1513 O O . ASP A 1 206 ? 3.851 -3.527 0.946 1.00 94.62 206 ASP A O 1
ATOM 1517 N N . PHE A 1 207 ? 4.151 -2.901 3.070 1.00 96.88 207 PHE A N 1
ATOM 1518 C CA . PHE A 1 207 ? 4.933 -1.709 2.704 1.00 96.88 207 PHE A CA 1
ATOM 1519 C C . PHE A 1 207 ? 6.176 -2.064 1.874 1.00 96.88 207 PHE A C 1
ATOM 1521 O O . PHE A 1 207 ? 6.390 -1.517 0.785 1.00 96.88 207 PHE A O 1
ATOM 1528 N N . LEU A 1 208 ? 6.965 -3.042 2.335 1.00 97.81 208 LEU A N 1
ATOM 1529 C CA . LEU A 1 208 ? 8.132 -3.523 1.594 1.00 97.81 208 LEU A CA 1
ATOM 1530 C C . LEU A 1 208 ? 7.721 -4.212 0.284 1.00 97.81 208 LEU A C 1
ATOM 1532 O O . LEU A 1 208 ? 8.416 -4.091 -0.735 1.00 97.81 208 LEU A O 1
ATOM 1536 N N . HIS A 1 209 ? 6.602 -4.943 0.285 1.00 96.56 209 HIS A N 1
ATOM 1537 C CA . HIS A 1 209 ? 6.051 -5.536 -0.931 1.00 96.56 209 HIS A CA 1
ATOM 1538 C C . HIS A 1 209 ? 5.780 -4.469 -1.996 1.00 96.56 209 HIS A C 1
ATOM 1540 O O . HIS A 1 209 ? 6.317 -4.554 -3.107 1.00 96.56 209 HIS A O 1
ATOM 1546 N N . ASP A 1 210 ? 4.995 -3.454 -1.649 1.00 95.50 210 ASP A N 1
ATOM 1547 C CA . ASP A 1 210 ? 4.524 -2.421 -2.565 1.00 95.50 210 ASP A CA 1
ATOM 1548 C C . ASP A 1 210 ? 5.659 -1.518 -3.040 1.00 95.50 210 ASP A C 1
ATOM 1550 O O . ASP A 1 210 ? 5.763 -1.232 -4.241 1.00 95.50 210 ASP A O 1
ATOM 1554 N N . LEU A 1 211 ? 6.600 -1.174 -2.154 1.00 97.25 211 LEU A N 1
ATOM 1555 C CA . LEU A 1 211 ? 7.836 -0.491 -2.536 1.00 97.25 211 LEU A CA 1
ATOM 1556 C C . LEU A 1 211 ? 8.588 -1.291 -3.610 1.00 97.25 211 LEU A C 1
ATOM 1558 O O . LEU A 1 211 ? 8.976 -0.749 -4.652 1.00 97.25 211 LEU A O 1
ATOM 1562 N N . ARG A 1 212 ? 8.754 -2.606 -3.419 1.00 97.19 212 ARG A N 1
ATOM 1563 C CA . ARG A 1 212 ? 9.424 -3.482 -4.400 1.00 97.19 212 ARG A CA 1
ATOM 1564 C C . ARG A 1 212 ? 8.642 -3.611 -5.702 1.00 97.19 212 ARG A C 1
ATOM 1566 O O . ARG A 1 212 ? 9.261 -3.724 -6.768 1.00 97.19 212 ARG A O 1
ATOM 1573 N N . VAL A 1 213 ? 7.312 -3.620 -5.648 1.00 94.62 213 VAL A N 1
ATOM 1574 C CA . VAL A 1 213 ? 6.454 -3.613 -6.840 1.00 94.62 213 VAL A CA 1
ATOM 1575 C C . VAL A 1 213 ? 6.671 -2.326 -7.637 1.00 94.62 213 VAL A C 1
ATOM 1577 O O . VAL A 1 213 ? 6.929 -2.408 -8.843 1.00 94.62 213 VAL A O 1
ATOM 1580 N N . ALA A 1 214 ? 6.661 -1.163 -6.982 1.00 95.25 214 ALA A N 1
ATOM 1581 C CA . ALA A 1 214 ? 6.905 0.129 -7.618 1.00 95.25 214 ALA A CA 1
ATOM 1582 C C . ALA A 1 214 ? 8.305 0.199 -8.255 1.00 95.25 214 ALA A C 1
ATOM 1584 O O . ALA A 1 214 ? 8.422 0.477 -9.450 1.00 95.25 214 ALA A O 1
ATOM 1585 N N . VAL A 1 215 ? 9.360 -0.186 -7.525 1.00 96.62 215 VAL A N 1
ATOM 1586 C CA . VAL A 1 215 ? 10.742 -0.249 -8.046 1.00 96.62 215 VAL A CA 1
ATOM 1587 C C . VAL A 1 215 ? 10.839 -1.155 -9.277 1.00 96.62 215 VAL A C 1
ATOM 1589 O O . VAL A 1 215 ? 11.498 -0.826 -10.267 1.00 96.62 215 VAL A O 1
ATOM 1592 N N . ARG A 1 216 ? 10.165 -2.309 -9.263 1.00 94.50 216 ARG A N 1
ATOM 1593 C CA . ARG A 1 216 ? 10.153 -3.235 -10.403 1.00 94.50 216 ARG A CA 1
ATOM 1594 C C . ARG A 1 216 ? 9.441 -2.644 -11.621 1.00 94.50 216 ARG A C 1
ATOM 1596 O O . ARG A 1 216 ? 9.937 -2.823 -12.736 1.00 94.50 216 ARG A O 1
ATOM 1603 N N . ARG A 1 217 ? 8.321 -1.942 -11.420 1.00 94.81 217 ARG A N 1
ATOM 1604 C CA . ARG A 1 217 ? 7.593 -1.237 -12.487 1.00 94.81 217 ARG A CA 1
ATOM 1605 C C . ARG A 1 217 ? 8.440 -0.106 -13.075 1.00 94.81 217 ARG A C 1
ATOM 1607 O O . ARG A 1 217 ? 8.604 -0.081 -14.291 1.00 94.81 217 ARG A O 1
ATOM 1614 N N . ILE A 1 218 ? 9.090 0.716 -12.245 1.00 96.56 218 ILE A N 1
ATOM 1615 C CA . ILE A 1 218 ? 10.024 1.772 -12.688 1.00 96.56 218 ILE A CA 1
ATOM 1616 C C . ILE A 1 218 ? 11.109 1.181 -13.594 1.00 96.56 218 ILE A C 1
ATOM 1618 O O . ILE A 1 218 ? 11.308 1.634 -14.721 1.00 96.56 218 ILE A O 1
ATOM 1622 N N . ARG A 1 219 ? 11.765 0.100 -13.154 1.00 95.56 219 ARG A N 1
ATOM 1623 C CA . ARG A 1 219 ? 12.789 -0.587 -13.960 1.00 95.56 219 ARG A CA 1
ATOM 1624 C C . ARG A 1 219 ? 12.244 -1.118 -15.282 1.00 95.56 219 ARG A C 1
ATOM 1626 O O . ARG A 1 219 ? 12.947 -1.068 -16.290 1.00 95.56 219 ARG A O 1
ATOM 1633 N N . SER A 1 220 ? 11.019 -1.640 -15.281 1.00 93.62 220 SER A N 1
ATOM 1634 C CA . SER A 1 220 ? 10.361 -2.107 -16.501 1.00 93.62 220 SER A CA 1
ATOM 1635 C C . SER A 1 220 ? 10.134 -0.950 -17.474 1.00 93.62 220 SER A C 1
ATOM 1637 O O . SER A 1 220 ? 10.544 -1.044 -18.629 1.00 93.62 220 SER A O 1
ATOM 1639 N N . VAL A 1 221 ? 9.572 0.168 -17.010 1.00 95.00 221 VAL A N 1
ATOM 1640 C CA . VAL A 1 221 ? 9.317 1.360 -17.836 1.00 95.00 221 VAL A CA 1
ATOM 1641 C C . VAL A 1 221 ? 10.624 1.936 -18.397 1.00 95.00 221 VAL A C 1
ATOM 1643 O O . VAL A 1 221 ? 10.722 2.156 -19.606 1.00 95.00 221 VAL A O 1
ATOM 1646 N N . LEU A 1 222 ? 11.674 2.060 -17.574 1.00 95.38 222 LEU A N 1
ATOM 1647 C CA . LEU A 1 222 ? 13.011 2.477 -18.022 1.00 95.38 222 LEU A CA 1
ATOM 1648 C C . LEU A 1 222 ? 13.578 1.552 -19.111 1.00 95.38 222 LEU A C 1
ATOM 1650 O O . LEU A 1 222 ? 14.156 2.022 -20.093 1.00 95.38 222 LEU A O 1
ATOM 1654 N N . ALA A 1 223 ? 13.401 0.234 -18.976 1.00 92.56 223 ALA A N 1
ATOM 1655 C CA . ALA A 1 223 ? 13.857 -0.729 -19.977 1.00 92.56 223 ALA A CA 1
ATOM 1656 C C . ALA A 1 223 ? 13.098 -0.594 -21.310 1.00 92.56 223 ALA A C 1
ATOM 1658 O O . ALA A 1 223 ? 13.708 -0.701 -22.376 1.00 92.56 223 ALA A O 1
ATOM 1659 N N . GLN A 1 224 ? 11.792 -0.315 -21.265 1.00 91.31 224 GLN A N 1
ATOM 1660 C CA . GLN A 1 224 ? 10.956 -0.123 -22.458 1.00 91.31 224 GLN A CA 1
ATOM 1661 C C . GLN A 1 224 ? 11.183 1.238 -23.140 1.00 91.31 224 GLN A C 1
ATOM 1663 O O . GLN A 1 224 ? 10.945 1.380 -24.344 1.00 9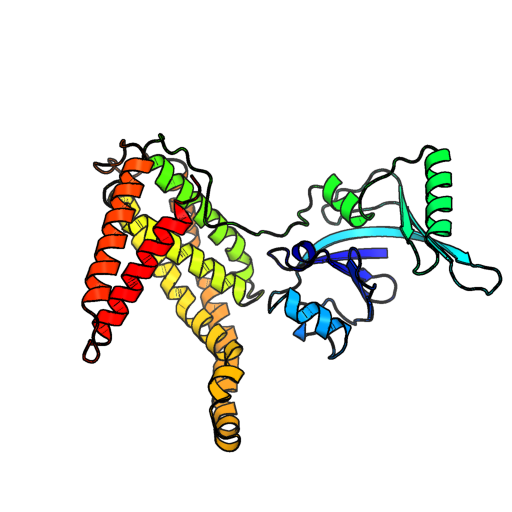1.31 224 GLN A O 1
ATOM 1668 N N . GLY A 1 225 ? 11.702 2.220 -22.400 1.00 93.12 225 GLY A N 1
ATOM 1669 C CA . GLY A 1 225 ? 11.961 3.582 -22.864 1.00 93.12 225 GLY A CA 1
ATOM 1670 C C . GLY A 1 225 ? 13.227 3.769 -23.707 1.00 93.12 225 GLY A C 1
ATOM 1671 O O . GLY A 1 225 ? 13.621 4.906 -23.919 1.00 93.12 225 GLY A O 1
ATOM 1672 N N . LYS A 1 226 ? 13.892 2.712 -24.207 1.00 92.62 226 LYS A N 1
ATOM 1673 C CA . LYS A 1 226 ? 15.202 2.814 -24.903 1.00 92.62 226 LYS A CA 1
ATOM 1674 C C . LYS A 1 226 ? 15.242 3.825 -26.062 1.00 92.62 226 LYS A C 1
ATOM 1676 O O . LYS A 1 226 ? 16.280 4.438 -26.275 1.00 92.62 226 LYS A O 1
ATOM 1681 N N . ARG A 1 227 ? 14.155 3.950 -26.830 1.00 94.31 227 ARG A N 1
ATOM 1682 C CA . ARG A 1 227 ? 14.053 4.886 -27.967 1.00 94.31 227 ARG A CA 1
ATOM 1683 C C . ARG A 1 227 ? 13.318 6.183 -27.622 1.00 94.31 227 ARG A C 1
ATOM 1685 O O . ARG A 1 227 ? 13.147 7.010 -28.502 1.00 94.31 227 ARG A O 1
ATOM 1692 N N . VAL A 1 228 ? 12.875 6.349 -26.380 1.00 94.94 228 VAL A N 1
ATOM 1693 C CA . VAL A 1 228 ? 12.079 7.500 -25.928 1.00 94.94 228 VAL A CA 1
ATOM 1694 C C . VAL A 1 228 ? 12.903 8.344 -24.960 1.00 94.94 228 VAL A C 1
ATOM 1696 O O . VAL A 1 228 ? 13.129 9.526 -25.189 1.00 94.94 228 VAL A O 1
ATOM 1699 N N . LEU A 1 229 ? 13.416 7.715 -23.904 1.00 94.00 229 LEU A N 1
ATOM 1700 C CA . LEU A 1 229 ? 14.178 8.365 -22.846 1.00 94.00 229 LEU A CA 1
ATOM 1701 C C . LEU A 1 229 ? 15.634 8.624 -23.273 1.00 94.00 229 LEU A C 1
ATOM 1703 O O . LEU A 1 229 ? 16.221 7.768 -23.950 1.00 94.00 229 LEU A O 1
ATOM 1707 N N . PRO A 1 230 ? 16.254 9.725 -22.811 1.00 92.88 230 PRO A N 1
ATOM 1708 C CA . PRO A 1 230 ? 17.684 9.959 -22.986 1.00 92.88 230 PRO A CA 1
ATOM 1709 C C . PRO A 1 230 ? 18.529 8.796 -22.439 1.00 92.88 230 PRO A C 1
ATOM 1711 O O . PRO A 1 230 ? 18.226 8.194 -21.402 1.00 92.88 230 PRO A O 1
ATOM 1714 N N . ALA A 1 231 ? 19.596 8.439 -23.158 1.00 92.56 231 ALA A N 1
ATOM 1715 C CA . ALA A 1 231 ? 20.337 7.205 -22.899 1.00 92.56 231 ALA A CA 1
ATOM 1716 C C . ALA A 1 231 ? 21.102 7.203 -21.564 1.00 92.56 231 ALA A C 1
ATOM 1718 O O . ALA A 1 231 ? 21.192 6.145 -20.934 1.00 92.56 231 ALA A O 1
ATOM 1719 N N . GLU A 1 232 ? 21.652 8.351 -21.152 1.00 92.50 232 GLU A N 1
ATOM 1720 C CA . GLU A 1 232 ? 22.422 8.490 -19.909 1.00 92.50 232 GLU A CA 1
ATOM 1721 C C . GLU A 1 232 ? 21.519 8.373 -18.666 1.00 92.50 232 GLU A C 1
ATOM 1723 O O . GLU A 1 232 ? 21.726 7.403 -17.926 1.00 92.50 232 GLU A O 1
ATOM 1728 N N . PRO A 1 233 ? 20.448 9.181 -18.497 1.00 92.12 233 PRO A N 1
ATOM 1729 C CA . PRO A 1 233 ? 19.532 9.061 -17.364 1.00 92.12 233 PRO A CA 1
ATOM 1730 C C . PRO A 1 233 ? 18.932 7.666 -17.255 1.00 92.12 233 PRO A C 1
ATOM 1732 O O . PRO A 1 233 ? 18.917 7.058 -16.185 1.00 92.12 233 PRO A O 1
ATOM 1735 N N . ARG A 1 234 ? 18.504 7.093 -18.387 1.00 94.62 234 ARG A N 1
ATOM 1736 C CA . ARG A 1 234 ? 17.932 5.743 -18.425 1.00 94.62 234 ARG A CA 1
ATOM 1737 C C . ARG A 1 234 ? 18.902 4.690 -17.881 1.00 94.62 234 ARG A C 1
ATOM 1739 O O . ARG A 1 234 ? 18.467 3.784 -17.171 1.00 94.62 234 ARG A O 1
ATOM 1746 N N . ARG A 1 235 ? 20.193 4.769 -18.229 1.00 94.31 235 ARG A N 1
ATOM 1747 C CA . ARG A 1 235 ? 21.218 3.830 -17.742 1.00 94.31 235 ARG A CA 1
ATOM 1748 C C . ARG A 1 235 ? 21.494 4.060 -16.258 1.00 94.31 235 ARG A C 1
ATOM 1750 O O . ARG A 1 235 ? 21.356 3.121 -15.479 1.00 94.31 235 ARG A O 1
ATOM 1757 N N . ARG A 1 236 ? 21.810 5.301 -15.881 1.00 95.06 236 ARG A N 1
ATOM 1758 C CA . ARG A 1 236 ? 22.142 5.701 -14.508 1.00 95.06 236 ARG A CA 1
ATOM 1759 C C . ARG A 1 236 ? 21.034 5.338 -13.521 1.00 95.06 236 ARG A C 1
ATOM 1761 O O . ARG A 1 236 ? 21.276 4.629 -12.547 1.00 95.06 236 ARG A O 1
ATOM 1768 N N . PHE A 1 237 ? 19.799 5.759 -13.788 1.00 96.88 237 PHE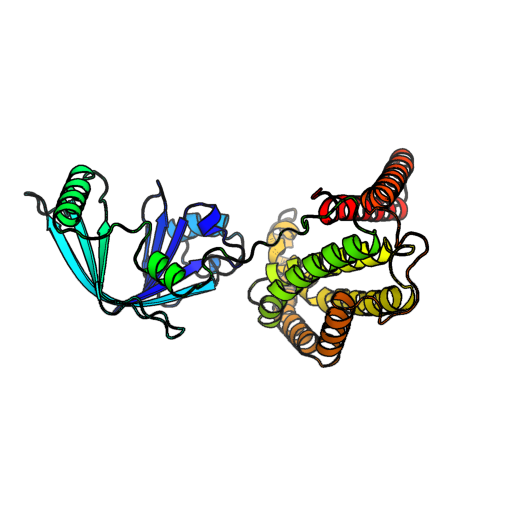 A N 1
ATOM 1769 C CA . PHE A 1 237 ? 18.667 5.437 -12.920 1.00 96.88 237 PHE A CA 1
ATOM 1770 C C . PHE A 1 237 ? 18.302 3.954 -12.993 1.00 96.88 237 PHE A C 1
ATOM 1772 O O . PHE A 1 237 ? 17.949 3.359 -11.978 1.00 96.88 237 PHE A O 1
ATOM 1779 N N . GLY A 1 238 ? 18.469 3.310 -14.152 1.00 97.50 238 GLY A N 1
ATOM 1780 C CA . GLY A 1 238 ? 18.311 1.861 -14.279 1.00 97.50 238 GLY A CA 1
ATOM 1781 C C . GLY A 1 238 ? 19.218 1.071 -13.327 1.00 97.50 238 GLY A C 1
ATOM 1782 O O . GLY A 1 238 ? 18.765 0.102 -12.711 1.00 97.50 238 GLY A O 1
ATOM 1783 N N . GLU A 1 239 ? 20.472 1.497 -13.165 1.00 97.81 239 GLU A N 1
ATOM 1784 C CA . GLU A 1 239 ? 21.426 0.933 -12.202 1.00 97.81 239 GLU A CA 1
ATOM 1785 C C . GLU A 1 239 ? 21.047 1.263 -10.754 1.00 97.81 239 GLU A C 1
ATOM 1787 O O . GLU A 1 239 ? 21.027 0.364 -9.910 1.00 97.81 239 GLU A O 1
ATOM 1792 N N . GLY A 1 240 ? 20.663 2.513 -10.476 1.00 98.25 240 GLY A N 1
ATOM 1793 C CA . GLY A 1 240 ? 20.193 2.942 -9.156 1.00 98.25 240 GLY A CA 1
ATOM 1794 C C . GLY A 1 240 ? 18.999 2.124 -8.655 1.00 98.25 240 GLY A C 1
ATOM 1795 O O . GLY A 1 240 ? 19.051 1.534 -7.577 1.00 98.25 240 GLY A O 1
ATOM 1796 N N . PHE A 1 241 ? 17.952 1.983 -9.470 1.00 98.31 241 PHE A N 1
ATOM 1797 C CA . PHE A 1 241 ? 16.781 1.178 -9.114 1.00 98.31 241 PHE A CA 1
ATOM 1798 C C . PHE A 1 241 ? 17.065 -0.329 -9.112 1.00 98.31 241 PHE A C 1
ATOM 1800 O O . PHE A 1 241 ? 16.406 -1.080 -8.389 1.00 98.31 241 PHE A O 1
ATOM 1807 N N . ARG A 1 242 ? 18.043 -0.811 -9.893 1.00 98.00 242 ARG A N 1
ATOM 1808 C CA . ARG A 1 242 ? 18.516 -2.201 -9.783 1.00 98.00 242 ARG A CA 1
ATOM 1809 C C . ARG A 1 242 ? 19.132 -2.448 -8.408 1.00 98.00 242 ARG A C 1
ATOM 1811 O O . ARG A 1 242 ? 18.816 -3.473 -7.809 1.00 98.00 242 ARG A O 1
ATOM 1818 N N . TRP A 1 243 ? 19.975 -1.537 -7.929 1.00 98.44 243 TRP A N 1
ATOM 1819 C CA . TRP A 1 243 ? 20.550 -1.609 -6.588 1.00 98.44 243 TRP A CA 1
ATOM 1820 C C . TRP A 1 243 ? 19.465 -1.545 -5.502 1.00 98.44 243 TRP A C 1
ATOM 1822 O O . TRP A 1 243 ? 19.422 -2.433 -4.655 1.00 98.44 243 TRP A O 1
ATOM 1832 N N . LEU A 1 244 ? 18.518 -0.604 -5.594 1.00 98.06 244 LEU A N 1
ATOM 1833 C CA . LEU A 1 244 ? 17.398 -0.495 -4.648 1.00 98.06 244 LEU A CA 1
ATOM 1834 C C . LEU A 1 244 ? 16.558 -1.791 -4.585 1.00 98.06 244 LEU A C 1
ATOM 1836 O O . LEU A 1 244 ? 16.176 -2.276 -3.520 1.00 98.06 244 LEU A O 1
ATOM 1840 N N . GLY A 1 245 ? 16.316 -2.421 -5.738 1.00 97.44 245 GLY A N 1
ATOM 1841 C CA . GLY A 1 245 ? 15.637 -3.718 -5.802 1.00 97.44 245 GLY A CA 1
ATOM 1842 C C . GLY A 1 245 ? 16.443 -4.889 -5.220 1.00 97.44 245 GLY A C 1
ATOM 1843 O O . GLY A 1 245 ? 15.850 -5.905 -4.852 1.00 97.44 245 GLY A O 1
ATOM 1844 N N . HIS A 1 246 ? 17.771 -4.772 -5.157 1.00 97.88 246 HIS A N 1
ATOM 1845 C CA . HIS A 1 246 ? 18.655 -5.787 -4.585 1.00 97.88 246 HIS A CA 1
ATOM 1846 C C . HIS A 1 246 ? 18.697 -5.700 -3.057 1.00 97.88 246 HIS A C 1
ATOM 1848 O O . HIS A 1 246 ? 18.471 -6.717 -2.406 1.00 97.88 246 HIS A O 1
ATOM 1854 N N . ILE A 1 247 ? 18.895 -4.503 -2.489 1.00 97.81 247 ILE A N 1
ATOM 1855 C CA . ILE A 1 247 ? 18.977 -4.319 -1.026 1.00 97.81 247 ILE A CA 1
ATOM 1856 C C . ILE A 1 247 ? 17.679 -4.719 -0.310 1.00 97.81 247 ILE A C 1
ATOM 1858 O O . ILE A 1 247 ? 17.705 -5.239 0.797 1.00 97.81 247 ILE A O 1
ATOM 1862 N N . THR A 1 248 ? 16.537 -4.586 -0.989 1.00 97.69 248 THR A N 1
ATOM 1863 C CA . THR A 1 248 ? 15.214 -4.995 -0.485 1.00 97.69 248 THR A CA 1
ATOM 1864 C C . THR A 1 248 ? 14.958 -6.507 -0.568 1.00 97.69 248 THR A C 1
ATOM 1866 O O . THR A 1 248 ? 13.895 -6.970 -0.163 1.00 97.69 248 THR A O 1
ATOM 1869 N N . GLY A 1 249 ? 15.873 -7.291 -1.154 1.00 97.06 249 GLY A N 1
ATOM 1870 C CA . GLY A 1 249 ? 15.678 -8.719 -1.420 1.00 97.06 249 GLY A CA 1
ATOM 1871 C C . GLY A 1 249 ? 15.604 -9.559 -0.151 1.00 97.06 249 GLY A C 1
ATOM 1872 O O . GLY A 1 249 ? 14.582 -10.185 0.101 1.00 97.06 249 GLY A O 1
ATOM 1873 N N . ARG A 1 250 ? 16.661 -9.512 0.668 1.00 97.12 250 ARG A N 1
ATOM 1874 C CA . ARG A 1 250 ? 16.798 -10.364 1.858 1.00 97.12 250 ARG A CA 1
ATOM 1875 C C . ARG A 1 250 ? 15.643 -10.190 2.847 1.00 97.12 250 ARG A C 1
ATOM 1877 O O . ARG A 1 250 ? 15.076 -11.187 3.276 1.00 97.12 250 ARG A O 1
ATOM 1884 N N . ALA A 1 251 ? 15.298 -8.947 3.188 1.00 97.88 251 ALA A N 1
ATOM 1885 C CA . ALA A 1 251 ? 14.195 -8.659 4.106 1.00 97.88 251 ALA A CA 1
ATOM 1886 C C . ALA A 1 251 ? 12.862 -9.204 3.568 1.00 97.88 251 ALA A C 1
ATOM 1888 O O . ALA A 1 251 ? 12.144 -9.892 4.286 1.00 97.88 251 ALA A O 1
ATOM 1889 N N . ARG A 1 252 ? 12.583 -9.009 2.268 1.00 97.81 252 ARG A N 1
ATOM 1890 C CA . ARG A 1 252 ? 11.343 -9.509 1.666 1.00 97.81 252 ARG A CA 1
ATOM 1891 C C . ARG A 1 252 ? 11.289 -11.031 1.595 1.00 97.81 252 ARG A C 1
ATOM 1893 O O . ARG A 1 252 ? 10.211 -11.596 1.741 1.00 97.81 252 ARG A O 1
ATOM 1900 N N . ASP A 1 253 ? 12.409 -11.686 1.314 1.00 97.44 253 ASP A N 1
ATOM 1901 C CA . ASP A 1 253 ? 12.449 -13.146 1.266 1.00 97.44 253 ASP A CA 1
ATOM 1902 C C . ASP A 1 253 ? 12.137 -13.720 2.657 1.00 97.44 253 ASP A C 1
ATOM 1904 O O . ASP A 1 253 ? 11.301 -14.612 2.769 1.00 97.44 253 ASP A O 1
ATOM 1908 N N . LEU A 1 254 ? 12.713 -13.142 3.720 1.00 97.69 254 LEU A N 1
ATOM 1909 C CA . LEU A 1 254 ? 12.408 -13.517 5.105 1.00 97.69 254 LEU A CA 1
ATOM 1910 C C . LEU A 1 254 ? 10.942 -13.255 5.477 1.00 97.69 254 LEU A C 1
ATOM 1912 O O . LEU A 1 254 ? 10.321 -14.141 6.057 1.00 97.69 254 LEU A O 1
ATOM 1916 N N . ASP A 1 255 ? 10.371 -12.104 5.098 1.00 96.62 255 ASP A N 1
ATOM 1917 C CA . ASP A 1 255 ? 8.936 -11.839 5.291 1.00 96.62 255 ASP A CA 1
ATOM 1918 C C . ASP A 1 255 ? 8.082 -12.943 4.662 1.00 96.62 255 ASP A C 1
ATOM 1920 O O . ASP A 1 255 ? 7.209 -13.504 5.314 1.00 96.62 255 ASP A O 1
ATOM 1924 N N . VAL A 1 256 ? 8.350 -13.284 3.398 1.00 96.12 256 VAL A N 1
ATOM 1925 C CA . VAL A 1 256 ? 7.587 -14.308 2.674 1.00 96.12 256 VAL A CA 1
ATOM 1926 C C . VAL A 1 256 ? 7.740 -15.678 3.327 1.00 96.12 256 VAL A C 1
ATOM 1928 O O . VAL A 1 256 ? 6.754 -16.402 3.420 1.00 96.12 256 VAL A O 1
ATOM 1931 N N . TYR A 1 257 ? 8.941 -16.046 3.782 1.00 96.00 257 TYR A N 1
ATOM 1932 C CA . TYR A 1 257 ? 9.141 -17.334 4.445 1.00 96.00 257 TYR A CA 1
ATOM 1933 C C . TYR A 1 257 ? 8.381 -17.450 5.764 1.00 96.00 257 TYR A C 1
ATOM 1935 O O . TYR A 1 257 ? 7.796 -18.497 6.019 1.00 96.00 257 TYR A O 1
ATOM 1943 N N . VAL A 1 258 ? 8.377 -16.391 6.577 1.00 94.50 258 VAL A N 1
ATOM 1944 C CA . VAL A 1 258 ? 7.684 -16.384 7.872 1.00 94.50 258 VAL A CA 1
ATOM 1945 C C . VAL A 1 258 ? 6.165 -16.353 7.683 1.00 94.50 258 VAL A C 1
ATOM 1947 O O . VAL A 1 258 ? 5.460 -17.117 8.331 1.00 94.50 258 VAL A O 1
ATOM 1950 N N . ILE A 1 259 ? 5.654 -15.516 6.776 1.00 92.19 259 ILE A N 1
ATOM 1951 C CA . ILE A 1 259 ? 4.207 -15.360 6.543 1.00 92.19 259 ILE A CA 1
ATOM 1952 C C . ILE A 1 259 ? 3.597 -16.618 5.921 1.00 92.19 259 ILE A C 1
ATOM 1954 O O . ILE A 1 259 ? 2.535 -17.065 6.338 1.00 92.19 259 ILE A O 1
ATOM 1958 N N . GLU A 1 260 ? 4.261 -17.204 4.923 1.00 93.69 260 GLU A N 1
ATOM 1959 C CA . GLU A 1 260 ? 3.754 -18.384 4.212 1.00 93.69 260 GLU A CA 1
ATOM 1960 C C . GLU A 1 260 ? 4.189 -19.699 4.882 1.00 93.69 260 GLU A C 1
ATOM 1962 O O . GLU A 1 260 ? 4.033 -20.765 4.285 1.00 93.69 260 GLU A O 1
ATOM 1967 N N . TRP A 1 261 ? 4.744 -19.654 6.102 1.00 94.75 261 TRP A N 1
ATOM 1968 C CA . TRP A 1 261 ? 5.284 -20.834 6.783 1.00 94.75 261 TRP A CA 1
ATOM 1969 C C . TRP A 1 261 ? 4.270 -21.974 6.861 1.00 94.75 261 TRP A C 1
ATOM 1971 O O . TRP 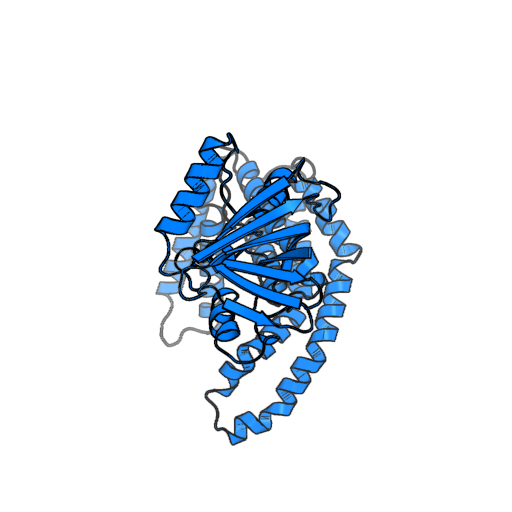A 1 261 ? 4.553 -23.082 6.401 1.00 94.75 261 TRP A O 1
ATOM 1981 N N . ASP A 1 262 ? 3.063 -21.677 7.347 1.00 92.75 262 ASP A N 1
ATOM 1982 C CA . ASP A 1 262 ? 1.984 -22.657 7.490 1.00 92.75 262 ASP A CA 1
ATOM 1983 C C . ASP A 1 262 ? 1.642 -23.320 6.154 1.00 92.75 262 ASP A C 1
ATOM 1985 O O . ASP A 1 262 ? 1.422 -24.528 6.082 1.00 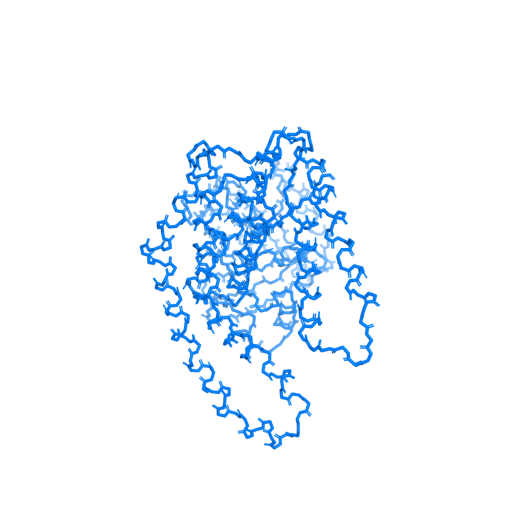92.75 262 ASP A O 1
ATOM 1989 N N . ARG A 1 263 ? 1.681 -22.557 5.058 1.00 94.19 263 ARG A N 1
ATOM 1990 C CA . ARG A 1 263 ? 1.472 -23.085 3.709 1.00 94.19 263 ARG A CA 1
ATOM 1991 C C . ARG A 1 263 ? 2.615 -24.001 3.266 1.00 94.19 263 ARG A C 1
ATOM 1993 O O . ARG A 1 263 ? 2.350 -24.983 2.574 1.00 94.19 263 ARG A O 1
ATOM 2000 N N . TYR A 1 264 ? 3.866 -23.689 3.607 1.00 93.31 264 TYR A N 1
ATOM 2001 C CA . TYR A 1 264 ? 5.011 -24.531 3.247 1.00 93.31 264 TYR A CA 1
ATOM 2002 C C . TYR A 1 264 ? 5.010 -25.868 3.985 1.00 93.31 264 TYR A C 1
ATOM 2004 O O . TYR A 1 264 ? 5.399 -26.874 3.392 1.00 93.31 264 TYR A O 1
ATOM 2012 N N . VAL A 1 265 ? 4.559 -25.892 5.242 1.00 95.38 265 VAL A N 1
ATOM 2013 C CA . VAL A 1 265 ? 4.537 -27.118 6.052 1.00 95.38 265 VAL A CA 1
ATOM 2014 C C . VAL A 1 265 ? 3.229 -27.902 5.948 1.00 95.38 265 VAL A C 1
ATOM 2016 O O . VAL A 1 265 ? 3.243 -29.098 6.215 1.00 95.38 265 VAL A O 1
ATOM 2019 N N . ALA A 1 266 ? 2.125 -27.289 5.505 1.00 95.12 266 ALA A N 1
ATOM 2020 C CA . ALA A 1 266 ? 0.824 -27.954 5.356 1.00 95.12 266 ALA A CA 1
ATOM 2021 C C . ALA A 1 266 ? 0.841 -29.278 4.556 1.00 95.12 266 ALA A C 1
ATOM 2023 O O . ALA A 1 266 ? 0.087 -30.181 4.916 1.00 95.12 266 ALA A O 1
ATOM 2024 N N . PRO A 1 267 ? 1.659 -29.451 3.495 1.00 96.06 267 PRO A N 1
ATOM 2025 C CA . PRO A 1 267 ? 1.740 -30.722 2.770 1.00 96.06 267 PRO A CA 1
ATOM 2026 C C . PRO A 1 267 ? 2.541 -31.820 3.490 1.00 96.06 267 PRO A C 1
ATOM 2028 O O . PRO A 1 267 ? 2.580 -32.949 3.003 1.00 96.06 267 PRO A O 1
ATOM 2031 N N . LEU A 1 268 ? 3.240 -31.498 4.583 1.00 95.50 268 LEU A N 1
ATOM 2032 C CA . LEU A 1 268 ? 4.161 -32.407 5.263 1.00 95.50 268 LEU A CA 1
ATOM 2033 C C . LEU A 1 268 ? 3.460 -33.196 6.383 1.00 95.50 268 LEU A C 1
ATOM 2035 O O . LEU A 1 268 ? 2.513 -32.699 6.994 1.00 95.50 268 LEU A O 1
ATOM 2039 N N . PRO A 1 269 ? 3.948 -34.406 6.714 1.00 96.81 269 PRO A N 1
ATOM 2040 C CA . PRO A 1 269 ? 3.568 -35.099 7.942 1.00 96.81 269 PRO A CA 1
ATOM 2041 C C . PRO A 1 269 ? 3.822 -34.241 9.193 1.00 96.81 269 PRO A C 1
ATOM 2043 O O . PRO A 1 269 ? 4.780 -33.467 9.241 1.00 96.81 269 PRO A O 1
ATOM 2046 N N . ALA A 1 270 ? 2.975 -34.382 10.217 1.00 93.50 270 ALA A N 1
ATOM 2047 C CA . ALA A 1 270 ? 2.997 -33.518 11.403 1.00 93.50 270 ALA A CA 1
ATOM 2048 C C . ALA A 1 270 ? 4.320 -33.580 12.190 1.00 93.50 270 ALA A C 1
ATOM 2050 O O . ALA A 1 270 ? 4.776 -32.567 12.717 1.00 93.50 270 ALA A O 1
ATOM 2051 N N . ASP A 1 271 ? 4.955 -34.749 12.246 1.00 95.31 271 ASP A N 1
ATOM 2052 C CA . ASP A 1 271 ? 6.266 -34.962 12.862 1.00 95.31 271 ASP A CA 1
ATOM 2053 C C . ASP A 1 271 ? 7.383 -34.235 12.098 1.00 95.31 271 ASP A C 1
ATOM 2055 O O . ASP A 1 271 ? 8.234 -33.589 12.711 1.00 95.31 271 ASP A O 1
ATOM 2059 N N . VAL A 1 272 ? 7.336 -34.260 10.763 1.00 94.62 272 VAL A N 1
ATOM 2060 C CA . VAL A 1 272 ? 8.276 -33.527 9.901 1.00 94.62 272 VAL A CA 1
ATOM 2061 C C . VAL A 1 272 ? 8.072 -32.019 10.037 1.00 94.62 272 VAL A C 1
ATOM 2063 O O . VAL A 1 272 ? 9.043 -31.281 10.191 1.00 94.62 272 VAL A O 1
ATOM 2066 N N . ALA A 1 273 ? 6.821 -31.551 10.025 1.00 93.12 273 ALA A N 1
ATOM 2067 C CA . ALA A 1 273 ? 6.497 -30.139 10.219 1.00 93.12 273 ALA A CA 1
ATOM 2068 C C . ALA A 1 273 ? 6.987 -29.629 11.586 1.00 93.12 273 ALA A C 1
ATOM 2070 O O . ALA A 1 273 ? 7.609 -28.569 11.659 1.00 93.12 273 ALA A O 1
ATOM 2071 N N . ALA A 1 274 ? 6.782 -30.407 12.654 1.00 92.62 274 ALA A N 1
ATOM 2072 C CA . ALA A 1 274 ? 7.269 -30.075 13.992 1.00 92.62 274 ALA A CA 1
ATOM 2073 C C . ALA A 1 274 ? 8.805 -30.033 14.060 1.00 92.62 274 ALA A C 1
ATOM 2075 O O . ALA A 1 274 ? 9.371 -29.120 14.664 1.00 92.62 274 ALA A O 1
ATOM 2076 N N . ALA A 1 275 ? 9.494 -30.967 13.395 1.00 95.56 275 ALA A N 1
ATOM 2077 C CA . ALA A 1 275 ? 10.956 -30.999 13.341 1.00 95.56 275 ALA A CA 1
ATOM 2078 C C . ALA A 1 275 ? 11.573 -29.778 12.628 1.00 95.56 275 ALA A C 1
ATOM 2080 O O . ALA A 1 275 ? 12.741 -29.464 12.855 1.00 95.56 275 ALA A O 1
ATOM 2081 N N . LEU A 1 276 ? 10.801 -29.068 11.797 1.00 95.94 276 LEU A N 1
ATOM 2082 C CA . LEU A 1 276 ? 11.224 -27.837 11.121 1.00 95.94 276 LEU A CA 1
ATOM 2083 C C . LEU A 1 276 ? 11.035 -26.565 11.964 1.00 95.94 276 LEU A C 1
ATOM 2085 O O . LEU A 1 276 ? 11.473 -25.502 11.528 1.00 95.94 276 LEU A O 1
ATOM 2089 N N . GLY A 1 277 ? 10.460 -26.645 13.170 1.00 94.06 277 GLY A N 1
ATOM 2090 C CA . GLY A 1 277 ? 10.299 -25.500 14.081 1.00 94.06 277 GLY A CA 1
ATOM 2091 C C . GLY A 1 277 ? 11.564 -24.637 14.258 1.00 94.06 277 GLY A C 1
ATOM 2092 O O . GLY A 1 277 ? 11.484 -23.424 14.062 1.00 94.06 277 GLY A O 1
ATOM 2093 N N . PRO A 1 278 ? 12.761 -25.224 14.478 1.00 97.25 278 PRO A N 1
ATOM 2094 C CA . PRO A 1 278 ? 14.007 -24.458 14.586 1.00 97.25 278 PRO A CA 1
ATOM 2095 C C . PRO A 1 278 ? 14.361 -23.627 13.340 1.00 97.25 278 PRO A C 1
ATOM 2097 O O . PRO A 1 278 ? 15.084 -22.635 13.438 1.00 97.25 278 PRO A O 1
ATOM 2100 N N . VAL A 1 279 ? 13.871 -24.014 12.156 1.00 96.38 279 VAL A N 1
ATOM 2101 C CA . VAL A 1 279 ? 14.054 -23.236 10.923 1.00 96.38 279 VAL A CA 1
ATOM 2102 C C . VAL A 1 279 ? 13.183 -21.985 10.956 1.00 96.38 279 VAL A C 1
ATOM 2104 O O . VAL A 1 279 ? 13.680 -20.909 10.626 1.00 96.38 279 VAL A O 1
ATOM 2107 N N . LEU A 1 280 ? 11.923 -22.093 11.393 1.00 96.00 280 LEU A N 1
ATOM 2108 C CA . LEU A 1 280 ? 11.058 -20.926 11.579 1.00 96.00 280 LEU A CA 1
ATOM 2109 C C . LEU A 1 280 ? 11.661 -19.958 12.602 1.00 96.00 280 LEU A C 1
ATOM 2111 O O . LEU A 1 280 ? 11.740 -18.763 12.322 1.00 96.00 280 LEU A O 1
ATOM 2115 N N . ASP A 1 281 ? 12.165 -20.472 13.725 1.00 95.88 281 ASP A N 1
ATOM 2116 C CA . ASP A 1 281 ? 12.825 -19.658 14.752 1.00 95.88 281 ASP A CA 1
ATOM 2117 C C . ASP A 1 281 ? 14.058 -18.937 14.194 1.00 95.88 281 ASP A C 1
ATOM 2119 O O . ASP A 1 281 ? 14.255 -17.743 14.428 1.00 95.88 281 ASP A O 1
ATOM 2123 N N . HIS A 1 282 ? 14.874 -19.631 13.393 1.00 96.94 282 HIS A N 1
ATOM 2124 C CA . HIS A 1 282 ? 16.030 -19.030 12.733 1.00 96.94 282 HIS A CA 1
ATOM 2125 C C . HIS A 1 282 ? 15.628 -17.915 11.755 1.00 96.94 282 HIS A C 1
ATOM 2127 O O . HIS A 1 282 ? 16.232 -16.840 11.753 1.00 96.94 282 HIS A O 1
ATOM 2133 N N . LEU A 1 283 ? 14.604 -18.150 10.928 1.00 96.75 283 LEU A N 1
ATOM 2134 C CA . LEU A 1 283 ? 14.092 -17.167 9.971 1.00 96.75 283 LEU A CA 1
ATOM 2135 C C . LEU A 1 283 ? 13.498 -15.948 10.690 1.00 96.75 283 LEU A C 1
ATOM 2137 O O . LEU A 1 283 ? 13.817 -14.810 10.332 1.00 96.75 283 LEU A O 1
ATOM 2141 N N . GLY A 1 284 ? 12.699 -16.185 11.733 1.00 95.25 284 GLY A N 1
ATOM 2142 C CA . GLY A 1 284 ? 12.121 -15.155 12.592 1.00 95.25 284 GLY A CA 1
ATOM 2143 C C . GLY A 1 284 ? 13.189 -14.330 13.309 1.00 95.25 284 GLY A C 1
ATOM 2144 O O . GLY A 1 284 ? 13.113 -13.105 13.307 1.00 95.25 284 GLY A O 1
ATOM 2145 N N . GLY A 1 285 ? 14.240 -14.970 13.827 1.00 96.56 285 GLY A N 1
ATOM 2146 C CA . GLY A 1 285 ? 15.374 -14.291 14.462 1.00 96.56 285 GLY A CA 1
ATOM 2147 C C . GLY A 1 285 ? 16.246 -13.490 13.487 1.00 96.56 285 GLY A C 1
ATOM 2148 O O . GLY A 1 285 ? 16.792 -12.449 13.852 1.00 96.56 285 GLY A O 1
ATOM 2149 N N . ALA A 1 286 ? 16.359 -13.923 12.227 1.00 97.38 286 ALA A N 1
ATOM 2150 C CA . ALA A 1 286 ? 17.121 -13.214 11.196 1.00 97.38 286 ALA A CA 1
ATOM 2151 C C . ALA A 1 286 ? 16.374 -12.007 10.597 1.00 97.38 286 ALA A C 1
ATOM 2153 O O . ALA A 1 286 ? 17.015 -11.102 10.045 1.00 97.38 286 ALA A O 1
ATOM 2154 N N . ARG A 1 287 ? 15.036 -11.992 10.680 1.00 97.50 287 ARG A N 1
ATOM 2155 C CA . ARG A 1 287 ? 14.172 -10.966 10.077 1.00 97.50 287 ARG A CA 1
ATOM 2156 C C . ARG A 1 287 ? 14.451 -9.550 10.615 1.00 97.50 287 ARG A C 1
ATOM 2158 O O . ARG A 1 287 ? 14.722 -8.689 9.776 1.00 97.50 287 ARG A O 1
ATOM 2165 N N . PRO A 1 288 ? 14.479 -9.277 11.938 1.00 97.44 288 PRO A N 1
ATOM 2166 C CA . PRO A 1 288 ? 14.728 -7.928 12.456 1.00 97.44 288 PRO A CA 1
ATOM 2167 C C . PRO A 1 288 ? 16.061 -7.333 11.991 1.00 97.44 288 PRO A C 1
ATOM 2169 O O . PRO A 1 288 ? 16.116 -6.183 11.568 1.00 97.44 288 PRO A O 1
ATOM 2172 N N . ALA A 1 289 ? 17.135 -8.130 11.988 1.00 97.81 289 ALA A N 1
ATOM 2173 C CA . ALA A 1 289 ? 18.448 -7.673 11.533 1.00 97.81 289 ALA A CA 1
ATOM 2174 C C . ALA A 1 289 ? 18.458 -7.326 10.033 1.00 97.81 289 ALA A C 1
ATOM 2176 O O . ALA A 1 289 ? 19.106 -6.365 9.616 1.00 97.81 289 ALA A O 1
ATOM 2177 N N . ALA A 1 290 ? 17.728 -8.088 9.210 1.00 98.25 290 ALA A N 1
ATOM 2178 C CA . ALA A 1 290 ? 17.597 -7.799 7.786 1.00 98.25 290 ALA A CA 1
ATOM 2179 C C . ALA A 1 290 ? 16.807 -6.507 7.524 1.00 98.25 290 ALA A C 1
ATOM 2181 O O . ALA A 1 290 ? 17.209 -5.729 6.659 1.00 98.25 290 ALA A O 1
ATOM 2182 N N . HIS A 1 291 ? 15.729 -6.260 8.276 1.00 98.44 291 HIS A N 1
ATOM 2183 C CA . HIS A 1 291 ? 14.957 -5.015 8.187 1.00 98.44 291 HIS A CA 1
ATOM 2184 C C . HIS A 1 291 ? 15.744 -3.809 8.702 1.00 98.44 291 HIS A C 1
ATOM 2186 O O . HIS A 1 291 ? 15.793 -2.798 8.012 1.00 98.44 291 HIS A O 1
ATOM 2192 N N . ALA A 1 292 ? 16.472 -3.932 9.815 1.00 98.25 292 ALA A N 1
ATOM 2193 C CA . ALA A 1 292 ? 17.347 -2.864 10.309 1.00 98.25 292 ALA A CA 1
ATOM 2194 C C . ALA A 1 292 ? 18.450 -2.498 9.298 1.00 98.25 292 ALA A C 1
ATOM 2196 O O . ALA A 1 292 ? 18.711 -1.322 9.043 1.00 98.25 292 ALA A O 1
ATOM 2197 N N . SER A 1 293 ? 19.071 -3.501 8.664 1.00 98.25 293 SER A N 1
ATOM 2198 C CA . SER A 1 293 ? 20.045 -3.265 7.592 1.00 98.25 293 SER A CA 1
ATOM 2199 C C . SER A 1 293 ? 19.410 -2.593 6.374 1.00 98.25 293 SER A C 1
ATOM 2201 O O . SER A 1 293 ? 20.046 -1.743 5.754 1.00 98.25 293 SER A O 1
ATOM 2203 N N . LEU A 1 294 ? 18.181 -2.970 6.014 1.00 98.62 294 LEU A N 1
ATOM 2204 C CA . LEU A 1 294 ? 17.452 -2.335 4.922 1.00 98.62 294 LEU A CA 1
ATOM 2205 C C . LEU A 1 294 ? 17.116 -0.875 5.254 1.00 98.62 294 LEU A C 1
ATOM 2207 O O . LEU A 1 294 ? 17.369 -0.006 4.423 1.00 98.62 294 LEU A O 1
ATOM 2211 N N . ALA A 1 295 ? 16.597 -0.598 6.451 1.00 98.56 295 ALA A N 1
ATOM 2212 C CA . ALA A 1 295 ? 16.280 0.749 6.918 1.00 98.56 295 ALA A CA 1
ATOM 2213 C C . ALA A 1 295 ? 17.505 1.673 6.817 1.00 98.56 295 ALA A C 1
ATOM 2215 O O . ALA A 1 295 ? 17.429 2.723 6.180 1.00 98.56 295 ALA A O 1
ATOM 2216 N N . ALA A 1 296 ? 18.669 1.221 7.297 1.00 98.44 296 ALA A N 1
ATOM 2217 C CA . ALA A 1 296 ? 19.918 1.977 7.202 1.00 98.44 296 ALA A CA 1
ATOM 2218 C C . ALA A 1 296 ? 20.323 2.309 5.749 1.00 98.44 296 ALA A C 1
ATOM 2220 O O . ALA A 1 296 ? 20.792 3.412 5.464 1.00 98.44 296 ALA A O 1
ATOM 2221 N N . GLU A 1 297 ? 20.123 1.385 4.803 1.00 98.44 297 GLU A N 1
ATOM 2222 C CA . GLU A 1 297 ? 20.389 1.627 3.378 1.00 98.44 297 GLU A CA 1
ATOM 2223 C C . GLU A 1 297 ? 19.378 2.604 2.751 1.00 98.44 297 GLU A C 1
ATOM 2225 O O . GLU A 1 297 ? 19.749 3.450 1.927 1.00 98.44 297 GLU A O 1
ATOM 2230 N N . LEU A 1 298 ? 18.101 2.527 3.140 1.00 98.31 298 LEU A N 1
ATOM 2231 C CA . LEU A 1 298 ? 17.050 3.439 2.678 1.00 98.31 298 LEU A CA 1
ATOM 2232 C C . LEU A 1 298 ? 17.260 4.866 3.221 1.00 98.31 298 LEU A C 1
ATOM 2234 O O . LEU A 1 298 ? 17.137 5.840 2.479 1.00 98.31 298 LEU A O 1
ATOM 2238 N N . GLU A 1 299 ? 17.663 5.022 4.476 1.00 97.44 299 GLU A N 1
ATOM 2239 C CA . GLU A 1 299 ? 17.980 6.327 5.080 1.00 97.44 299 GLU A CA 1
ATOM 2240 C C . GLU A 1 299 ? 19.389 6.836 4.707 1.00 97.44 299 GLU A C 1
ATOM 2242 O O . GLU A 1 299 ? 19.744 8.016 4.875 1.00 97.44 299 GLU A O 1
ATOM 2247 N N . GLY A 1 300 ? 20.203 5.953 4.130 1.00 98.00 300 GLY A N 1
ATOM 2248 C CA . GLY A 1 300 ? 21.561 6.218 3.690 1.00 98.00 300 GLY A CA 1
ATOM 2249 C C . GLY A 1 300 ? 21.676 7.330 2.642 1.00 98.00 300 GLY A C 1
ATOM 2250 O O . GLY A 1 300 ? 20.750 7.668 1.895 1.00 98.00 300 GLY A O 1
ATOM 2251 N N . SER A 1 301 ? 22.872 7.914 2.554 1.00 97.56 301 SER A N 1
ATOM 2252 C CA . SER A 1 301 ? 23.178 9.002 1.613 1.00 97.56 301 SER A CA 1
ATOM 2253 C C . SER A 1 301 ? 22.992 8.589 0.149 1.00 97.56 301 SER A C 1
ATOM 2255 O O . SER A 1 301 ? 22.542 9.394 -0.665 1.00 97.56 301 SER A O 1
ATOM 2257 N N . ARG A 1 302 ? 23.280 7.324 -0.188 1.00 97.62 302 ARG A N 1
ATOM 2258 C CA . ARG A 1 302 ? 23.106 6.776 -1.539 1.00 97.62 302 ARG A CA 1
ATOM 2259 C C . ARG A 1 302 ? 21.643 6.790 -1.984 1.00 97.62 302 ARG A C 1
ATOM 2261 O O . ARG A 1 302 ? 21.368 7.261 -3.087 1.00 97.62 302 ARG A O 1
ATOM 2268 N N . SER A 1 303 ? 20.723 6.321 -1.138 1.00 97.56 303 SER A N 1
ATOM 2269 C CA . SER A 1 303 ? 19.280 6.347 -1.413 1.00 97.56 303 SER A CA 1
ATOM 2270 C C . SER A 1 303 ? 18.770 7.775 -1.558 1.00 97.56 303 SER A C 1
ATOM 2272 O O . SER A 1 303 ? 18.146 8.105 -2.566 1.00 97.56 303 SER A O 1
ATOM 2274 N N . ARG A 1 304 ? 19.110 8.657 -0.608 1.00 96.75 304 ARG A N 1
ATOM 2275 C CA . ARG A 1 304 ? 18.716 10.074 -0.660 1.00 96.75 304 ARG A CA 1
ATOM 2276 C C . ARG A 1 304 ? 19.198 10.765 -1.932 1.00 96.75 304 ARG A C 1
ATOM 2278 O O . ARG A 1 304 ? 18.411 11.441 -2.590 1.00 96.75 304 ARG A O 1
ATOM 2285 N N . ARG A 1 305 ? 20.459 10.550 -2.316 1.00 97.75 305 ARG A N 1
ATOM 2286 C CA . ARG A 1 305 ? 21.032 11.096 -3.551 1.00 97.75 305 ARG A CA 1
ATOM 2287 C C . ARG A 1 305 ? 20.313 10.570 -4.791 1.00 97.75 305 ARG A C 1
ATOM 2289 O O . ARG A 1 305 ? 19.915 11.373 -5.628 1.00 97.75 305 ARG A O 1
ATOM 2296 N N . LEU A 1 306 ? 20.107 9.253 -4.884 1.00 97.69 306 LEU A N 1
ATOM 2297 C CA . LEU A 1 306 ? 19.389 8.634 -6.000 1.00 97.69 306 LEU A CA 1
ATOM 2298 C C . LEU A 1 306 ? 17.993 9.245 -6.164 1.00 97.69 306 LEU A C 1
ATOM 2300 O O . LEU A 1 306 ? 17.630 9.631 -7.271 1.00 97.69 306 LEU A O 1
ATOM 2304 N N . LEU A 1 307 ? 17.226 9.354 -5.076 1.00 96.94 307 LEU A N 1
ATOM 2305 C CA . LEU A 1 307 ? 15.864 9.889 -5.111 1.00 96.94 307 LEU A CA 1
ATOM 2306 C C . LEU A 1 307 ? 15.820 11.389 -5.421 1.00 96.94 307 LEU A C 1
ATOM 2308 O O . LEU A 1 307 ? 14.926 11.826 -6.142 1.00 96.94 307 LEU A O 1
ATOM 2312 N N . ALA A 1 308 ? 16.765 12.175 -4.900 1.00 95.56 308 ALA A N 1
ATOM 2313 C CA . ALA A 1 308 ? 16.851 13.603 -5.190 1.00 95.56 308 ALA A CA 1
ATOM 2314 C C . ALA A 1 308 ? 17.143 13.850 -6.677 1.00 95.56 308 ALA A C 1
ATOM 2316 O O . ALA A 1 308 ? 16.393 14.558 -7.345 1.00 95.56 308 ALA A O 1
ATOM 2317 N N . GLU A 1 309 ? 18.177 13.204 -7.218 1.00 95.06 309 GLU A N 1
ATOM 2318 C CA . GLU A 1 309 ? 18.554 13.317 -8.633 1.00 95.06 309 GLU A CA 1
ATOM 2319 C C . GLU A 1 309 ? 17.442 12.805 -9.558 1.00 95.06 309 GLU A C 1
ATOM 2321 O O . GLU A 1 309 ? 17.164 13.397 -10.599 1.00 95.06 309 GLU A O 1
ATOM 2326 N N . TRP A 1 310 ? 16.768 11.728 -9.153 1.00 96.12 310 TRP A N 1
ATOM 2327 C CA . TRP A 1 310 ? 15.631 11.168 -9.873 1.00 96.12 310 TRP A CA 1
ATOM 2328 C C . TRP A 1 310 ? 14.444 12.134 -9.946 1.00 96.12 310 TRP A C 1
ATOM 2330 O O . TRP A 1 310 ? 13.895 12.342 -11.026 1.00 96.12 310 TRP A O 1
ATOM 2340 N N . ARG A 1 311 ? 14.066 12.763 -8.826 1.00 94.19 311 ARG A N 1
ATOM 2341 C CA . ARG A 1 311 ? 12.976 13.755 -8.789 1.00 94.19 311 ARG A CA 1
ATOM 2342 C C . ARG A 1 311 ? 13.293 14.996 -9.620 1.00 94.19 311 ARG A C 1
ATOM 2344 O O . ARG A 1 311 ? 12.405 15.501 -10.304 1.00 94.19 311 ARG A O 1
ATOM 2351 N N . VAL A 1 312 ? 14.547 15.452 -9.599 1.00 92.25 312 VAL A N 1
ATOM 2352 C CA . VAL A 1 312 ? 15.005 16.559 -10.452 1.00 92.25 312 VAL A CA 1
ATOM 2353 C C . VAL A 1 312 ? 14.827 16.195 -11.924 1.00 92.25 312 VAL A C 1
ATOM 2355 O O . VAL A 1 312 ? 14.187 16.941 -12.655 1.00 92.25 312 VAL A O 1
ATOM 2358 N N . TRP A 1 313 ? 15.296 15.019 -12.346 1.00 92.00 313 TRP A N 1
ATOM 2359 C CA . TRP A 1 313 ? 15.161 14.574 -13.736 1.00 92.00 313 TRP A CA 1
ATOM 2360 C C . TRP A 1 313 ? 13.701 14.368 -14.180 1.00 92.00 313 TRP A C 1
ATOM 2362 O O . TRP A 1 313 ? 13.354 14.630 -15.331 1.00 92.00 313 TRP A O 1
ATOM 2372 N N . LEU A 1 314 ? 12.821 13.915 -13.282 1.00 91.69 314 LEU A N 1
ATOM 2373 C CA . LEU A 1 314 ? 11.388 13.821 -13.577 1.00 91.69 314 LEU A CA 1
ATOM 2374 C C . LEU A 1 314 ? 10.732 15.195 -13.773 1.00 91.69 314 LEU A C 1
ATOM 2376 O O . LEU A 1 314 ? 9.774 15.287 -14.536 1.00 91.69 314 LEU A O 1
ATOM 2380 N N . SER A 1 315 ? 11.242 16.231 -13.102 1.00 86.00 315 SER A N 1
ATOM 2381 C CA . SER A 1 315 ? 10.708 17.598 -13.165 1.00 86.00 315 SER A CA 1
ATOM 2382 C C . SER A 1 315 ? 11.275 18.403 -14.338 1.00 86.00 315 SER A C 1
ATOM 2384 O O . SER A 1 315 ? 10.575 19.250 -14.886 1.00 86.00 315 SER A O 1
ATOM 2386 N N . ASP A 1 316 ? 12.518 18.125 -14.742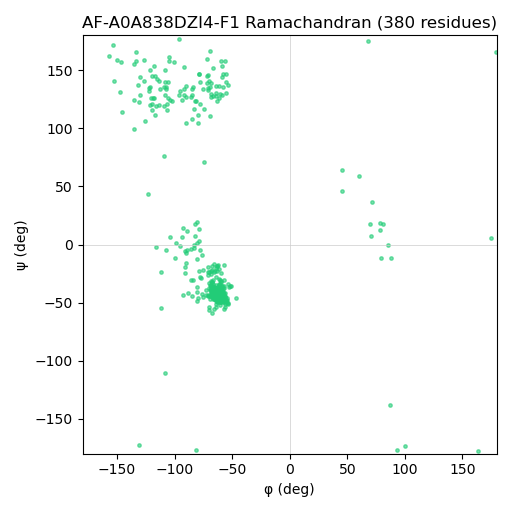 1.00 80.75 316 ASP A N 1
ATOM 2387 C CA . ASP A 1 316 ? 13.166 18.725 -15.909 1.00 80.75 316 ASP A CA 1
ATOM 2388 C C . ASP A 1 316 ? 13.903 17.655 -16.750 1.00 80.75 316 ASP A C 1
ATOM 2390 O O . ASP A 1 316 ? 15.033 17.268 -16.431 1.00 80.75 316 ASP A O 1
ATOM 2394 N N . PRO A 1 317 ? 13.291 17.178 -17.855 1.00 64.12 317 PRO A N 1
ATOM 2395 C CA . PRO A 1 317 ? 13.867 16.150 -18.723 1.00 64.12 317 PRO A CA 1
ATOM 2396 C C . PRO A 1 317 ? 15.111 16.597 -19.493 1.00 64.12 317 PRO A C 1
ATOM 2398 O O . PRO A 1 317 ? 15.816 15.741 -20.037 1.00 64.12 317 PRO A O 1
ATOM 2401 N N . SER A 1 318 ? 15.343 17.909 -19.626 1.00 65.44 318 SER A N 1
ATOM 2402 C CA . SER A 1 318 ? 16.421 18.444 -20.468 1.00 65.44 318 SER A CA 1
ATOM 2403 C C . SER A 1 318 ? 17.809 18.162 -19.875 1.00 65.44 318 SER A C 1
ATOM 2405 O O . SER A 1 318 ? 18.796 18.029 -20.608 1.00 65.44 318 SER A O 1
ATOM 2407 N N . GLY A 1 319 ? 17.875 17.955 -18.555 1.00 62.62 319 GLY A N 1
ATOM 2408 C CA . GLY A 1 319 ? 19.066 17.557 -17.810 1.00 62.62 319 GLY A CA 1
ATOM 2409 C C . GLY A 1 319 ? 19.428 16.084 -18.012 1.00 62.62 319 GLY A C 1
ATOM 2410 O O . GLY A 1 319 ? 19.255 15.265 -17.113 1.00 62.62 319 GLY A O 1
ATOM 2411 N N . GLY A 1 320 ? 19.915 15.711 -19.197 1.00 62.56 320 GLY A N 1
ATOM 2412 C CA . GLY A 1 320 ? 20.288 14.310 -19.453 1.00 62.56 320 GLY A CA 1
ATOM 2413 C C . GLY A 1 320 ? 20.721 13.942 -20.871 1.00 62.56 320 GLY A C 1
ATOM 2414 O O . GLY A 1 320 ? 20.932 12.761 -21.162 1.00 62.56 320 GLY A O 1
ATOM 2415 N N . GLY A 1 321 ? 20.848 14.926 -21.760 1.00 75.44 321 GLY A N 1
ATOM 2416 C CA . GLY A 1 321 ? 21.212 14.722 -23.161 1.00 75.44 321 GLY A CA 1
ATOM 2417 C C . GLY A 1 321 ? 20.007 14.595 -24.092 1.00 75.44 321 GLY A C 1
ATOM 2418 O O . GLY A 1 321 ? 18.855 14.744 -23.686 1.00 75.44 321 GLY A O 1
ATOM 2419 N N . SER A 1 322 ? 20.283 14.346 -25.372 1.00 84.81 322 SER A N 1
ATOM 2420 C CA . SER A 1 322 ? 19.253 14.339 -26.409 1.00 84.81 322 SER A CA 1
ATOM 2421 C C . SER A 1 322 ? 18.217 13.224 -26.187 1.00 84.81 322 SER A C 1
ATOM 2423 O O . SER A 1 322 ? 18.598 12.082 -25.895 1.00 84.81 322 SER A O 1
ATOM 2425 N N . PRO A 1 323 ? 16.916 13.521 -26.358 1.00 86.75 323 PRO A N 1
ATOM 2426 C CA . PRO A 1 323 ? 15.864 12.512 -26.349 1.00 86.75 323 PRO A CA 1
ATOM 2427 C C . PRO A 1 323 ? 16.096 11.405 -27.383 1.00 86.75 323 PRO A C 1
ATOM 2429 O O . PRO A 1 323 ? 16.812 11.579 -28.371 1.00 86.75 323 PRO A O 1
ATOM 2432 N N . GLY A 1 324 ? 15.473 10.246 -27.157 1.00 90.56 324 GLY A N 1
ATOM 2433 C CA . GLY A 1 324 ? 15.536 9.142 -28.111 1.00 90.56 324 GLY A CA 1
ATOM 2434 C C . GLY A 1 324 ? 14.767 9.434 -29.407 1.00 90.56 324 GLY A C 1
ATOM 2435 O O . GLY A 1 324 ? 13.943 10.341 -29.478 1.00 90.56 324 GLY A O 1
ATOM 2436 N N . SER A 1 325 ? 14.994 8.622 -30.441 1.00 94.31 325 SER A N 1
ATOM 2437 C CA . SER A 1 325 ? 14.421 8.833 -31.781 1.00 94.31 325 SER A CA 1
ATOM 2438 C C . SER A 1 325 ? 12.887 8.760 -31.863 1.00 94.31 325 SER A C 1
ATOM 2440 O O . SER A 1 325 ? 12.312 9.197 -32.849 1.00 94.31 325 SER A O 1
ATOM 2442 N N . GLU A 1 326 ? 12.217 8.164 -30.873 1.00 95.62 326 GLU A N 1
ATOM 2443 C CA . GLU A 1 326 ? 10.752 8.056 -30.776 1.00 95.62 326 GLU A CA 1
ATOM 2444 C C . GLU A 1 326 ? 10.169 9.045 -29.742 1.00 95.62 326 GLU A C 1
ATOM 2446 O O . GLU A 1 326 ? 8.982 8.979 -29.451 1.00 95.62 326 GLU A O 1
ATOM 2451 N N . ALA A 1 327 ? 10.974 9.950 -29.168 1.00 93.06 327 ALA A N 1
ATOM 2452 C CA . ALA A 1 327 ? 10.561 10.830 -28.069 1.00 93.06 327 ALA A CA 1
ATOM 2453 C C . ALA A 1 327 ? 9.432 11.811 -28.423 1.00 93.06 327 ALA A C 1
ATOM 2455 O O . ALA A 1 327 ? 8.574 12.074 -27.581 1.00 93.06 327 ALA A O 1
ATOM 2456 N N . SER A 1 328 ? 9.445 12.343 -29.648 1.00 94.81 328 SER A N 1
ATOM 2457 C CA . SER A 1 328 ? 8.467 13.310 -30.161 1.00 94.81 328 SER A CA 1
ATOM 2458 C C . SER A 1 328 ? 7.257 12.668 -30.841 1.00 94.81 328 SER A C 1
ATOM 2460 O O . SER A 1 328 ? 6.318 13.378 -31.186 1.00 94.81 328 SER A O 1
ATOM 2462 N N . ARG A 1 329 ? 7.264 11.343 -31.047 1.00 96.81 329 ARG A N 1
ATOM 2463 C CA . ARG A 1 329 ? 6.097 10.626 -31.577 1.00 96.81 329 ARG A CA 1
ATOM 2464 C C . ARG A 1 329 ? 4.958 10.674 -30.562 1.00 96.81 329 ARG A C 1
ATOM 2466 O O . ARG A 1 329 ? 5.218 10.706 -29.357 1.00 96.81 329 ARG A O 1
ATOM 2473 N N . ALA A 1 330 ? 3.722 10.609 -31.048 1.00 96.81 330 ALA A N 1
ATOM 2474 C CA . ALA A 1 330 ? 2.554 10.505 -30.185 1.00 96.81 330 ALA A CA 1
ATOM 2475 C C . ALA A 1 330 ? 2.657 9.256 -29.294 1.00 96.81 330 ALA A C 1
ATOM 2477 O O . ALA A 1 330 ? 3.036 8.167 -29.751 1.00 96.81 330 ALA A O 1
ATOM 2478 N N . LEU A 1 331 ? 2.335 9.417 -28.010 1.00 95.50 331 LEU A N 1
ATOM 2479 C CA . LEU A 1 331 ? 2.475 8.371 -27.001 1.00 95.50 331 LEU A CA 1
ATOM 2480 C C . LEU A 1 331 ? 1.755 7.082 -27.405 1.00 95.50 331 LEU A C 1
ATOM 2482 O O . LEU A 1 331 ? 2.335 5.997 -27.296 1.00 95.50 331 LEU A O 1
ATOM 2486 N N . HIS A 1 332 ? 0.518 7.195 -27.890 1.00 94.38 332 HIS A N 1
ATOM 2487 C CA . HIS A 1 332 ? -0.295 6.032 -28.231 1.00 94.38 332 HIS A CA 1
ATOM 2488 C C . HIS A 1 332 ? 0.331 5.170 -29.330 1.00 94.38 332 HIS A C 1
ATOM 2490 O O . HIS A 1 332 ? 0.279 3.946 -29.231 1.00 94.38 332 HIS A O 1
ATOM 2496 N N . GLU A 1 333 ? 0.974 5.769 -30.337 1.00 95.38 333 GLU A N 1
ATOM 2497 C CA . GLU A 1 333 ? 1.640 5.009 -31.397 1.00 95.38 333 GLU A CA 1
ATOM 2498 C C . GLU A 1 333 ? 2.811 4.197 -30.838 1.00 95.38 333 GLU A C 1
ATOM 2500 O O . GLU A 1 333 ? 2.955 3.003 -31.110 1.00 95.38 333 GLU A O 1
ATOM 2505 N N . VAL A 1 334 ? 3.648 4.840 -30.017 1.00 95.12 334 VAL A N 1
ATOM 2506 C CA . VAL A 1 334 ? 4.828 4.201 -29.426 1.00 95.12 334 VAL A CA 1
ATOM 2507 C C . VAL A 1 334 ? 4.404 3.068 -28.496 1.00 95.12 334 VAL A C 1
ATOM 2509 O O . VAL A 1 334 ? 4.977 1.976 -28.555 1.00 95.12 334 VAL A O 1
ATOM 2512 N N . VAL A 1 335 ? 3.400 3.302 -27.650 1.00 93.56 335 VAL A N 1
ATOM 2513 C CA . VAL A 1 335 ? 2.877 2.306 -26.709 1.00 93.56 335 VAL A CA 1
ATOM 2514 C C . VAL A 1 335 ? 2.218 1.144 -27.455 1.00 93.56 335 VAL A C 1
ATOM 2516 O O . VAL A 1 335 ? 2.545 -0.007 -27.158 1.00 93.56 335 VAL A O 1
ATOM 2519 N N . ALA A 1 336 ? 1.381 1.406 -28.463 1.00 93.25 336 ALA A N 1
ATOM 2520 C CA . ALA A 1 336 ? 0.743 0.366 -29.273 1.00 93.25 336 ALA A CA 1
ATOM 2521 C C . ALA A 1 336 ? 1.781 -0.517 -29.983 1.00 93.25 336 ALA A C 1
ATOM 2523 O O . ALA A 1 336 ? 1.738 -1.746 -29.866 1.00 93.25 336 ALA A O 1
ATOM 2524 N N . ASP A 1 337 ? 2.791 0.089 -30.619 1.00 92.94 337 ASP A N 1
ATOM 2525 C CA . ASP A 1 337 ? 3.886 -0.639 -31.267 1.00 92.94 337 ASP A CA 1
ATOM 2526 C C . ASP A 1 337 ? 4.654 -1.531 -30.276 1.00 92.94 337 ASP A C 1
ATOM 2528 O O . ASP A 1 337 ? 5.188 -2.589 -30.636 1.00 92.94 337 ASP A O 1
ATOM 2532 N N . ARG A 1 338 ? 4.812 -1.077 -29.028 1.00 91.81 338 ARG A N 1
ATOM 2533 C CA . ARG A 1 338 ? 5.511 -1.819 -27.968 1.00 91.81 338 ARG A CA 1
ATOM 2534 C C . ARG A 1 338 ? 4.656 -2.962 -27.431 1.00 91.81 338 ARG A C 1
ATOM 2536 O O . ARG A 1 338 ? 5.176 -4.073 -27.327 1.00 91.81 338 ARG A O 1
ATOM 2543 N N . ILE A 1 339 ? 3.374 -2.722 -27.159 1.00 92.38 339 ILE A N 1
ATOM 2544 C CA . ILE A 1 339 ? 2.418 -3.746 -26.717 1.00 92.38 339 ILE A CA 1
ATOM 2545 C C . ILE A 1 339 ? 2.314 -4.847 -27.770 1.00 92.38 339 ILE A C 1
ATOM 2547 O O . ILE A 1 339 ? 2.520 -6.012 -27.442 1.00 92.38 339 ILE A O 1
ATOM 2551 N N . ALA A 1 340 ? 2.115 -4.493 -29.042 1.00 93.00 340 ALA A N 1
ATOM 2552 C CA . ALA A 1 340 ? 1.987 -5.467 -30.122 1.00 93.00 340 ALA A CA 1
ATOM 2553 C C . ALA A 1 340 ? 3.246 -6.344 -30.263 1.00 93.00 340 ALA A C 1
ATOM 2555 O O . ALA A 1 340 ? 3.152 -7.555 -30.460 1.00 93.00 340 ALA A O 1
ATOM 2556 N N . ARG A 1 341 ? 4.446 -5.762 -30.116 1.00 91.44 341 ARG A N 1
ATOM 2557 C CA . ARG A 1 341 ? 5.711 -6.521 -30.116 1.00 91.44 341 ARG A CA 1
ATOM 2558 C C . ARG A 1 341 ? 5.850 -7.442 -28.907 1.00 91.44 341 ARG A C 1
ATOM 2560 O O . ARG A 1 341 ? 6.290 -8.578 -29.070 1.00 91.44 341 ARG A O 1
ATOM 2567 N N . ALA A 1 342 ? 5.512 -6.958 -27.714 1.00 91.00 342 ALA A N 1
ATOM 2568 C CA . ALA A 1 342 ? 5.574 -7.754 -26.492 1.00 91.00 342 ALA A CA 1
ATOM 2569 C C . ALA A 1 342 ? 4.574 -8.919 -26.537 1.00 91.00 342 ALA A C 1
ATOM 2571 O O . ALA A 1 342 ? 4.941 -10.045 -26.215 1.00 91.00 342 ALA A O 1
ATOM 2572 N N . GLN A 1 343 ? 3.354 -8.669 -27.016 1.00 93.81 343 GLN A N 1
ATOM 2573 C CA . GLN A 1 343 ? 2.326 -9.687 -27.209 1.00 93.81 343 GLN A CA 1
ATOM 2574 C C . GLN A 1 343 ? 2.772 -10.761 -28.199 1.00 93.81 343 GLN A C 1
ATOM 2576 O O . GLN A 1 343 ? 2.692 -11.940 -27.869 1.00 93.81 343 GLN A O 1
ATOM 2581 N N . ARG A 1 344 ? 3.296 -10.376 -29.374 1.00 94.19 344 ARG A N 1
ATOM 2582 C CA . ARG A 1 344 ? 3.826 -11.345 -30.348 1.00 94.19 344 ARG A CA 1
ATOM 2583 C C . ARG A 1 344 ? 4.893 -12.239 -29.729 1.00 94.19 344 ARG A C 1
ATOM 2585 O O . ARG A 1 344 ? 4.762 -13.450 -29.791 1.00 94.19 344 ARG A O 1
ATOM 2592 N N . ARG A 1 345 ? 5.873 -11.658 -29.030 1.00 92.38 345 ARG A N 1
ATOM 2593 C CA . ARG A 1 345 ? 6.929 -12.436 -28.367 1.00 92.38 345 ARG A CA 1
ATOM 2594 C C . ARG A 1 345 ? 6.379 -13.445 -27.358 1.00 92.38 345 ARG A C 1
ATOM 2596 O O . ARG A 1 345 ? 6.843 -14.576 -27.333 1.00 92.38 345 ARG A O 1
ATOM 2603 N N . VAL A 1 346 ? 5.406 -13.040 -26.540 1.00 93.62 346 VAL A N 1
ATOM 2604 C CA . VAL A 1 346 ? 4.760 -13.932 -25.564 1.00 93.62 346 VAL A CA 1
ATOM 2605 C C . VAL A 1 346 ? 4.020 -15.069 -26.268 1.00 93.62 346 VAL A C 1
ATOM 2607 O O . VAL A 1 346 ? 4.141 -16.213 -25.845 1.00 93.62 346 VAL A O 1
ATOM 2610 N N . LEU A 1 347 ? 3.284 -14.778 -27.344 1.00 94.38 347 LEU A N 1
ATOM 2611 C CA . LEU A 1 347 ? 2.554 -15.793 -28.108 1.00 94.38 347 LEU A CA 1
ATOM 2612 C C . LEU A 1 347 ? 3.497 -16.763 -28.824 1.00 94.38 347 LEU A C 1
ATOM 2614 O O . LEU A 1 347 ? 3.274 -17.967 -28.767 1.00 94.38 347 LEU A O 1
ATOM 2618 N N . ASP A 1 348 ? 4.551 -16.256 -29.460 1.00 92.31 348 ASP A N 1
ATOM 2619 C CA . ASP A 1 348 ? 5.525 -17.072 -30.186 1.00 92.31 348 ASP A CA 1
ATOM 2620 C C . ASP A 1 348 ? 6.291 -17.990 -29.224 1.00 92.31 348 ASP A C 1
ATOM 2622 O O . ASP A 1 348 ? 6.378 -19.194 -29.455 1.00 92.31 348 ASP A O 1
ATOM 2626 N N . ALA A 1 349 ? 6.771 -17.449 -28.099 1.00 90.00 349 ALA A N 1
ATOM 2627 C CA . ALA A 1 349 ? 7.438 -18.240 -27.068 1.00 90.00 349 ALA A CA 1
ATOM 2628 C C . ALA A 1 349 ? 6.479 -19.230 -26.389 1.00 90.00 349 ALA A C 1
ATOM 2630 O O . ALA A 1 349 ? 6.872 -20.355 -26.112 1.00 90.00 349 ALA A O 1
ATOM 2631 N N . GLY A 1 350 ? 5.219 -18.846 -26.162 1.00 91.00 350 GLY A N 1
ATOM 2632 C CA . GLY A 1 350 ? 4.199 -19.733 -25.601 1.00 91.00 350 GLY A CA 1
ATOM 2633 C C . GLY A 1 350 ? 3.855 -20.907 -26.518 1.00 91.00 350 GLY A C 1
ATOM 2634 O O . GLY A 1 350 ? 3.737 -22.030 -26.045 1.00 91.00 350 GLY A O 1
ATOM 2635 N N . ARG A 1 351 ? 3.758 -20.673 -27.833 1.00 92.38 351 ARG A N 1
ATOM 2636 C CA . ARG A 1 351 ? 3.538 -21.732 -28.837 1.00 92.38 351 ARG A CA 1
ATOM 2637 C C . ARG A 1 351 ? 4.711 -22.703 -28.954 1.00 92.38 351 ARG A C 1
ATOM 2639 O O . ARG A 1 351 ? 4.512 -23.820 -29.410 1.00 92.38 351 ARG A O 1
ATOM 2646 N N . ALA A 1 352 ? 5.912 -22.273 -28.573 1.00 89.69 352 ALA A N 1
ATOM 2647 C CA . ALA A 1 352 ? 7.107 -23.107 -28.577 1.00 89.69 352 ALA A CA 1
ATOM 2648 C C . ALA A 1 352 ? 7.245 -23.987 -27.318 1.00 89.69 352 ALA A C 1
ATOM 2650 O O . ALA A 1 352 ? 8.197 -24.761 -27.239 1.00 89.69 352 ALA A O 1
ATOM 2651 N N . ILE A 1 353 ? 6.336 -23.875 -26.339 1.00 90.50 353 ILE A N 1
ATOM 2652 C CA . ILE A 1 353 ? 6.347 -24.719 -25.138 1.00 90.50 353 ILE A CA 1
ATOM 2653 C C . ILE A 1 353 ? 5.675 -26.060 -25.437 1.00 90.50 353 ILE A C 1
ATOM 2655 O O . ILE A 1 353 ? 4.501 -26.107 -25.796 1.00 90.50 353 ILE A O 1
ATOM 2659 N N . GLY A 1 354 ? 6.417 -27.139 -25.205 1.00 89.56 354 GLY A N 1
ATOM 2660 C CA . GLY A 1 354 ? 5.923 -28.513 -25.077 1.00 89.56 354 GLY A CA 1
ATOM 2661 C C . GLY A 1 354 ? 6.473 -29.210 -23.827 1.00 89.56 354 GLY A C 1
ATOM 2662 O O . GLY A 1 354 ? 7.148 -28.576 -23.010 1.00 89.56 354 GLY A O 1
ATOM 2663 N N . ASP A 1 355 ? 6.214 -30.511 -23.698 1.00 87.38 355 ASP A N 1
ATOM 2664 C CA . ASP A 1 355 ? 6.521 -31.304 -22.495 1.00 87.38 355 ASP A CA 1
ATOM 2665 C C . ASP A 1 355 ? 8.021 -31.330 -22.135 1.00 87.38 355 ASP A C 1
ATOM 2667 O O . ASP A 1 355 ? 8.371 -31.291 -20.958 1.00 87.38 355 ASP A O 1
ATOM 2671 N N . ASP A 1 356 ? 8.909 -31.275 -23.133 1.00 91.00 356 ASP A N 1
ATOM 2672 C CA . ASP A 1 356 ? 10.372 -31.312 -22.954 1.00 91.00 356 ASP A CA 1
ATOM 2673 C C . ASP A 1 356 ? 11.025 -29.917 -22.840 1.00 91.00 356 ASP A C 1
ATOM 2675 O O . ASP A 1 356 ? 12.239 -29.758 -23.004 1.00 91.00 356 ASP A O 1
ATOM 2679 N N . THR A 1 357 ? 10.237 -28.862 -22.612 1.00 87.88 357 THR A N 1
ATOM 2680 C CA . THR A 1 357 ? 10.758 -27.487 -22.602 1.00 87.88 357 THR A CA 1
ATOM 2681 C C . THR A 1 357 ? 11.672 -27.236 -21.398 1.00 87.88 357 THR A C 1
ATOM 2683 O O . THR A 1 357 ? 11.222 -27.384 -20.259 1.00 87.88 357 THR A O 1
ATOM 2686 N N . PRO A 1 358 ? 12.912 -26.745 -21.601 1.00 89.25 358 PRO A N 1
ATOM 2687 C CA . PRO A 1 358 ? 13.794 -26.380 -20.497 1.00 89.25 358 PRO A CA 1
ATOM 2688 C C . PRO A 1 358 ? 13.182 -25.308 -19.587 1.00 89.25 358 PRO A C 1
ATOM 2690 O O . PRO A 1 358 ? 12.530 -24.361 -20.047 1.00 89.25 358 PRO A O 1
ATOM 2693 N N . VAL A 1 359 ? 13.448 -25.406 -18.283 1.00 88.12 359 VAL A N 1
ATOM 2694 C CA . VAL A 1 359 ? 12.947 -24.465 -17.262 1.00 88.12 359 VAL A CA 1
ATOM 2695 C C . VAL A 1 359 ? 13.359 -23.022 -17.576 1.00 88.12 359 VAL A C 1
ATOM 2697 O O . VAL A 1 359 ? 12.624 -22.073 -17.292 1.00 88.12 359 VAL A O 1
ATOM 2700 N N . GLU A 1 360 ? 14.504 -22.836 -18.224 1.00 88.06 360 GLU A N 1
ATOM 2701 C CA . GLU A 1 360 ? 15.028 -21.549 -18.669 1.00 88.06 360 GLU A CA 1
ATOM 2702 C C . GLU A 1 360 ? 14.078 -20.859 -19.657 1.00 88.06 360 GLU A C 1
ATOM 2704 O O . GLU A 1 360 ? 13.837 -19.655 -19.535 1.00 88.06 360 GLU A O 1
ATOM 2709 N N . HIS A 1 361 ? 13.481 -21.606 -20.592 1.00 87.06 361 HIS A N 1
ATOM 2710 C CA . HIS A 1 361 ? 12.524 -21.064 -21.561 1.00 87.06 361 HIS A CA 1
ATOM 2711 C C . HIS A 1 361 ? 11.211 -20.658 -20.879 1.00 87.06 361 HIS A C 1
ATOM 2713 O O . HIS A 1 361 ? 10.676 -19.583 -21.163 1.00 87.06 361 HIS A O 1
ATOM 2719 N N . LEU A 1 362 ? 10.734 -21.450 -19.911 1.00 89.00 362 LEU A N 1
ATOM 2720 C CA . LEU A 1 362 ? 9.579 -21.087 -19.079 1.00 89.00 362 LEU A CA 1
ATOM 2721 C C . LEU A 1 362 ? 9.856 -19.809 -18.271 1.00 89.00 362 LEU A C 1
ATOM 2723 O O . LEU A 1 362 ? 8.996 -18.931 -18.137 1.00 89.00 362 LEU A O 1
ATOM 2727 N N . HIS A 1 363 ? 11.078 -19.670 -17.752 1.00 87.25 363 HIS A N 1
ATOM 2728 C CA . HIS A 1 363 ? 11.495 -18.489 -17.010 1.00 87.25 363 HIS A CA 1
ATOM 2729 C C . HIS A 1 363 ? 11.572 -17.236 -17.896 1.00 87.25 363 HIS A C 1
ATOM 2731 O O . HIS A 1 363 ? 11.125 -16.167 -17.463 1.00 87.25 363 HIS A O 1
ATOM 2737 N N . GLU A 1 364 ? 12.081 -17.344 -19.125 1.00 87.12 364 GLU A N 1
ATOM 2738 C CA . GLU A 1 364 ? 12.079 -16.237 -20.089 1.00 87.12 364 GLU A CA 1
ATOM 2739 C C . GLU A 1 364 ? 10.661 -15.850 -20.521 1.00 87.12 364 GLU A C 1
ATOM 2741 O O . GLU A 1 364 ? 10.322 -14.664 -20.457 1.00 87.12 364 GLU A O 1
ATOM 2746 N N . LEU A 1 365 ? 9.784 -16.818 -20.821 1.00 91.50 365 LEU A N 1
ATOM 2747 C CA . LEU A 1 365 ? 8.379 -16.523 -21.121 1.00 91.50 365 LEU A CA 1
ATOM 2748 C C . LEU A 1 365 ? 7.713 -15.772 -19.962 1.00 91.50 365 LEU A C 1
ATOM 2750 O O . LEU A 1 365 ? 7.047 -14.756 -20.168 1.00 91.50 365 LEU A O 1
ATOM 2754 N N . ARG A 1 366 ? 7.934 -16.211 -18.717 1.00 90.94 366 ARG A N 1
ATOM 2755 C CA . ARG A 1 366 ? 7.425 -15.518 -17.523 1.00 90.94 366 ARG A CA 1
ATOM 2756 C C . ARG A 1 366 ? 7.948 -14.083 -17.422 1.00 90.94 366 ARG A C 1
ATOM 2758 O O . ARG A 1 366 ? 7.213 -13.200 -16.969 1.00 90.94 366 ARG A O 1
ATOM 2765 N N . LYS A 1 367 ? 9.203 -13.816 -17.800 1.00 88.12 367 LYS A N 1
ATOM 2766 C CA . LYS A 1 367 ? 9.745 -12.446 -17.843 1.00 88.12 367 LYS A CA 1
ATOM 2767 C C . LYS A 1 367 ? 9.046 -11.618 -18.919 1.00 88.12 367 LYS A C 1
ATOM 2769 O O . LYS A 1 367 ? 8.689 -10.474 -18.638 1.00 88.12 367 LYS A O 1
ATOM 2774 N N . ASP A 1 368 ? 8.818 -12.174 -20.103 1.00 88.75 368 ASP A N 1
ATOM 2775 C CA . ASP A 1 368 ? 8.131 -11.481 -21.196 1.00 88.75 368 ASP A CA 1
ATOM 2776 C C . ASP A 1 368 ? 6.656 -11.203 -20.888 1.00 88.75 368 ASP A C 1
ATOM 2778 O O . ASP A 1 368 ? 6.204 -10.070 -21.064 1.00 88.75 368 ASP A O 1
ATOM 2782 N N . ALA A 1 369 ? 5.937 -12.161 -20.302 1.00 91.81 369 ALA A N 1
ATOM 2783 C CA . ALA A 1 369 ? 4.565 -11.964 -19.837 1.00 91.81 369 ALA A CA 1
ATOM 2784 C C . ALA A 1 369 ? 4.479 -10.844 -18.786 1.00 91.81 369 ALA A C 1
ATOM 2786 O O . ALA A 1 369 ? 3.604 -9.980 -18.854 1.00 91.81 369 ALA A O 1
ATOM 2787 N N . LYS A 1 370 ? 5.436 -10.782 -17.847 1.00 88.12 370 LYS A N 1
ATOM 2788 C CA . LYS A 1 370 ? 5.520 -9.675 -16.879 1.00 88.12 370 LYS A CA 1
ATOM 2789 C C . LYS A 1 370 ? 5.780 -8.330 -17.551 1.00 88.12 370 LYS A C 1
ATOM 2791 O O . LYS A 1 370 ? 5.187 -7.339 -17.135 1.00 88.12 370 LYS A O 1
ATOM 2796 N N . ARG A 1 371 ? 6.651 -8.276 -18.566 1.00 87.31 371 ARG A N 1
ATOM 2797 C CA . ARG A 1 371 ? 6.916 -7.043 -19.329 1.00 87.31 371 ARG A CA 1
ATOM 2798 C C . ARG A 1 371 ? 5.649 -6.549 -20.024 1.00 87.31 371 ARG A C 1
ATOM 2800 O O . ARG A 1 371 ? 5.350 -5.363 -19.917 1.00 87.31 371 ARG A O 1
ATOM 2807 N N . LEU A 1 372 ? 4.907 -7.444 -20.682 1.00 91.56 372 LEU A N 1
ATOM 2808 C CA . LEU A 1 372 ? 3.625 -7.118 -21.313 1.00 91.56 372 LEU A CA 1
ATOM 2809 C C . LEU A 1 372 ? 2.621 -6.598 -20.281 1.00 91.56 372 LEU A C 1
ATOM 2811 O O . LEU A 1 372 ? 2.060 -5.523 -20.469 1.00 91.56 372 LEU A O 1
ATOM 2815 N N . ARG A 1 373 ? 2.459 -7.306 -19.159 1.00 91.56 373 ARG A N 1
ATOM 2816 C CA . ARG A 1 373 ? 1.567 -6.876 -18.078 1.00 91.56 373 ARG A CA 1
ATOM 2817 C C . ARG A 1 373 ? 1.909 -5.474 -17.572 1.00 91.56 373 ARG A C 1
ATOM 2819 O O . ARG A 1 373 ? 1.013 -4.660 -17.430 1.00 91.56 373 ARG A O 1
ATOM 2826 N N . TYR A 1 374 ? 3.186 -5.160 -17.347 1.00 90.19 374 TYR A N 1
ATOM 2827 C CA . TYR A 1 374 ? 3.576 -3.821 -16.891 1.00 90.19 374 TYR A CA 1
ATOM 2828 C C . TYR A 1 374 ? 3.353 -2.731 -17.939 1.00 90.19 374 TYR A C 1
ATOM 2830 O O . TYR A 1 374 ? 3.036 -1.611 -17.561 1.00 90.19 374 TYR A O 1
ATOM 2838 N N . LEU A 1 375 ? 3.486 -3.031 -19.235 1.00 89.75 375 LEU A N 1
ATOM 2839 C CA . LEU A 1 375 ? 3.096 -2.079 -20.279 1.00 89.75 375 LEU A CA 1
ATOM 2840 C C . LEU A 1 375 ? 1.594 -1.771 -20.204 1.00 89.75 375 LEU A C 1
ATOM 2842 O O . LEU A 1 375 ? 1.222 -0.604 -20.233 1.00 89.75 375 LEU A O 1
ATOM 2846 N N . LEU A 1 376 ? 0.757 -2.797 -20.043 1.00 91.56 376 LEU A N 1
ATOM 2847 C CA . LEU A 1 376 ? -0.695 -2.637 -19.930 1.00 91.56 376 LEU A CA 1
ATOM 2848 C C . LEU A 1 376 ? -1.101 -1.910 -18.639 1.00 91.56 376 LEU A C 1
ATOM 2850 O O . LEU A 1 376 ? -1.874 -0.967 -18.693 1.00 91.56 376 LEU A O 1
ATOM 2854 N N . GLU A 1 377 ? -0.552 -2.292 -17.485 1.00 89.81 377 GLU A N 1
ATOM 2855 C CA . GLU A 1 377 ? -0.872 -1.656 -16.197 1.00 89.81 377 GLU A CA 1
ATOM 2856 C C . GLU A 1 377 ? -0.443 -0.181 -16.154 1.00 89.81 377 GLU A C 1
ATOM 2858 O O . GLU A 1 377 ? -1.168 0.664 -15.632 1.00 89.81 377 GLU A O 1
ATOM 2863 N N . CYS A 1 378 ? 0.743 0.140 -16.678 1.00 88.56 378 CYS A N 1
ATOM 2864 C CA . CYS A 1 378 ? 1.300 1.487 -16.577 1.00 88.56 378 CYS A CA 1
ATOM 2865 C C . CYS A 1 378 ? 0.786 2.446 -17.659 1.00 88.56 378 CYS A C 1
ATOM 2867 O O . CYS A 1 378 ? 0.714 3.641 -17.395 1.00 88.56 378 CYS A O 1
ATOM 2869 N N . PHE A 1 379 ? 0.446 1.948 -18.853 1.00 89.25 379 PHE A N 1
ATOM 2870 C CA . PHE A 1 379 ? 0.028 2.784 -19.987 1.00 89.25 379 PHE A CA 1
ATOM 2871 C C . PHE A 1 379 ? -1.420 2.548 -20.446 1.00 89.25 379 PHE A C 1
ATOM 2873 O O . PHE A 1 379 ? -1.869 3.229 -21.357 1.00 89.25 379 PHE A O 1
ATOM 2880 N N . GLY A 1 380 ? -2.161 1.612 -19.846 1.00 78.69 380 GLY A N 1
ATOM 2881 C CA . GLY A 1 380 ? -3.535 1.274 -20.243 1.00 78.69 380 GLY A CA 1
ATOM 2882 C C . GLY A 1 380 ? -4.632 2.192 -19.693 1.00 78.69 380 GLY A C 1
ATOM 2883 O O . GLY A 1 380 ? -5.801 1.873 -19.854 1.00 78.69 380 GLY A O 1
ATOM 2884 N N . GLY A 1 381 ? -4.278 3.296 -19.026 1.00 64.81 381 GLY A N 1
ATOM 2885 C CA . GLY A 1 381 ? -5.219 4.264 -18.436 1.00 64.81 381 GLY A CA 1
ATOM 2886 C C . GLY A 1 381 ? -5.786 5.307 -19.390 1.00 64.81 381 GLY A C 1
ATOM 2887 O O . GLY A 1 381 ? -6.225 6.358 -18.928 1.00 64.81 381 GLY A O 1
ATOM 2888 N N . SER A 1 382 ? -5.689 5.052 -20.691 1.00 47.16 382 SER A N 1
ATOM 2889 C CA . SER A 1 382 ? -6.066 5.957 -21.775 1.00 47.16 382 SER A CA 1
ATOM 2890 C C . SER A 1 382 ? -7.406 5.591 -22.387 1.00 47.16 382 SER A C 1
ATOM 2892 O O . SER A 1 382 ? -7.539 4.393 -22.738 1.00 47.16 382 SER A O 1
#

Nearest PDB structures (foldseek):
  6qv7-assembly1_A  TM=9.553E-01  e=5.638E-11  Chlorobaculum tepidum TLS
  3e0s-assembly2_B  TM=9.305E-01  e=9.220E-11  Chlorobaculum tepidum
  6rn5-assembly1_A-2  TM=7.336E-01  e=2.014E-05  Streptomyces chartreusis
  8tn1-assembly1_B  TM=4.443E-01  e=2.538E-01  synthetic construct

Foldseek 3Di:
DKKFWKAFLQRLQVVVQWTWIWDDDPFTKIWIDGVVDDIDMDTDPDDFQALVVDDDDDVSVVPCVRCVQTTIDGQWMKDWDKDKDFDADPVRHTQKIKIKTAFIAIPVGDTDPGIDMDIDGDPPRNVVSVVVVVVCVVVVDDDDPDDPRVVGCVVVVGDNNHDDQALADADDQQFFQLLLLLRSLVSLLVQLVSLLVCLLVVSTLVSLVSNLVSLVLNLLSLVLQCQAAFPQCSVVLNVLSVVLNVLSPLLNVLNCCLVCVCVVCVVDDPVVSVVCVVVSVVSVVVNVVSSNSSSCVCVDPSVVVSSVVVVVCSVPVVPHDDGGPRRRGRNNVSLVVSLVVLVVVLVVLVVVDDPPDDVVSVVVSVVSVVSNVSSCSSHVND

Radius of gyration: 26.61 Å; Cα contacts (8 Å, |Δi|>4): 552; chains: 1; bounding box: 64×61×64 Å

Secondary structure (DSSP, 8-state):
-EEEEEEETT-HHHHTTEEEEEEESSSEEEEEEETTEEEEEEEESS--SSGGGSPSSHHHHHHHHHHTTPPEEEEEEEEEEEEEEEEE-TTS-EEEEEEEEEEEEETTTEEPSSEEEEEEE-TT-HHHHHHHHHHHHHTTPPP-SS-HHHHHHHHHT---S-----S-----SSSBHHHHHHHHHHHHHHHHHHTHHHHHTT--HHHHHHHHHHHHHHHHHHHHTTTTS-HHHHHHHHHHHHHHHHHTHHHHHHHHHHHTHHHHHTTS-HHHHHHTHHHHHHHHHHHHHHHHHHHHHHHSHHHHHHHHHHHHHHH-TTTTSSPPTTTTSBHHHHHHHHHHHHHHHHHHHHHT--TT--HHHHHHHHHHHHHHHHHHHHH---

pLDDT: mean 90.9, std 7.39, range [47.16, 98.62]

Sequence (382 aa):
MTRVRLDTFDGRLRAAGLRLELRQADDLELILAGRGAVRAQLPVTEPPRLAADLPAGPFRARLAPIVDGRALLPLVTAASRETLAIRRDATGAAVVTATVHEGVDVVDGRGLPGWTIEVDELAGYPKSARRVRDLLDGLGLRRLDGDTLDVAAVATGAATAGCARSPTVALDRDAPALAGYQAVLANLTEGMAANWQGTVDDVDPDFLHDLRVAVRRIRSVLAQGKRVLPAEPRRRFGEGFRWLGHITGRARDLDVYVIEWDRYVAPLPADVAAALGPVLDHLGGARPAAHASLAAELEGSRSRRLLAEWRVWLSDPSGGGSPGSEASRALHEVVADRIARAQRRVLDAGRAIGDDTPVEHLHELRKDAKRLRYLLECFGGS